Protein 4WUY (pdb70)

Foldseek 3Di:
DFPQKAWDQDVPFGIFIFGQAKAAFQDWRDKAFFLFWAWDQVCAQQAAGQQRDGDHDWDADPQQRRHTHPDVVSVVVCCLLCVQARVLCVVQPVNQDQDLLLSRLLRNLSSCVVPVDDDSLDPHFDLVRADQVLVVDDPVRQVVLVVSLVSNQVRRCVRRNRDDSVVSSSNSSRCLQAKDFAADLLRHTTIITGRGVVSRHAADLPFQWEWHDQRRMIIIFGNHIHHGGDTGHDHPDDSLAFQVVSQVCCCVRHNDRDDHPCNVVSVCHCQQQDWVPPVVSVVLVVVLVVLLVVVCVVLCSLVVNLVVSVVTGDCLHSSNLSSLCVNLVVCVVVVVLVSNLVSLVSNQPSVCVSGDPQDSNNLSSLQSNLVSCVVVVVLVSSLVSLVVSLVNCCRRVNNPRPVSVVSVVVNVVD

Solvent-accessible surface area: 19535 Å² total; per-residue (Å²): 77,21,68,12,5,54,81,31,109,5,119,90,103,53,73,0,0,80,2,96,85,72,11,91,67,26,57,83,12,12,43,2,53,17,16,4,32,0,2,16,70,138,30,40,29,72,5,0,7,77,37,8,60,85,94,120,74,25,53,106,4,57,174,10,124,72,0,42,1,30,70,109,93,18,56,123,85,2,82,54,30,5,70,3,2,4,44,11,5,89,109,56,36,160,100,28,118,11,51,43,40,0,3,3,0,0,6,0,28,10,47,40,170,106,62,109,94,134,9,88,5,12,103,26,5,10,2,160,61,9,86,17,47,80,124,125,16,77,114,126,48,98,96,110,9,76,70,24,4,61,23,2,43,103,14,4,34,152,74,31,31,145,32,91,61,113,70,2,24,54,12,0,2,12,7,83,20,17,26,40,68,1,49,18,15,47,58,52,71,6,0,16,0,0,0,0,2,1,20,5,1,19,9,8,6,56,12,16,1,19,19,3,24,58,30,27,54,0,6,0,12,0,16,73,91,0,113,80,45,71,23,0,42,13,33,72,27,58,18,4,38,8,6,115,21,8,6,54,87,0,99,87,41,52,50,64,67,10,152,21,69,48,11,101,83,112,110,62,32,80,54,6,24,75,72,187,107,61,57,57,55,159,102,40,36,62,85,0,72,66,25,27,68,90,67,113,137,69,52,71,69,9,55,66,3,22,71,43,0,38,81,18,2,17,90,28,0,0,1,6,1,19,4,1,75,68,1,2,36,26,2,52,198,96,120,60,116,86,9,0,4,101,51,0,85,112,0,14,134,25,13,42,136,12,8,49,150,48,5,39,34,9,2,6,2,44,0,29,4,0,57,11,30,21,63,49,132,86,74,74,33,0,62,142,2,0,110,108,0,15,58,19,1,51,25,0,13,7,159,112,3,65,30,2,71,69,0,108,58,53,32,87,94,57

Radius of gyration: 22.16 Å; Cα contacts (8 Å, |Δi|>4): 698; chains: 1; bounding box: 52×58×58 Å

B-factor: mean 24.07, std 16.88, range [4.84, 321.74]

GO terms:
  GO:0016279 protein-lysine N-methyltransferase activity (F, IDA)
  GO:0005737 cytoplasm (C, IDA)
  GO:0018026 peptidyl-lysine monomethylation (P, IDA)
  GO:0043516 regulation of DNA damage response, signal transduction by p53 class mediator (P, IMP)
  GO:0000122 negative regulation of transcription by RNA polymerase II (P, IMP)
  GO:0005515 protein binding (F, IPI)
  GO:0002039 p53 binding (F, IPI)
  GO:0016278 lysine N-methyltransferase activity (F, TAS)
  GO:0005654 nucleoplasm (C, TAS)
  GO:1901796 regulation of signal transduction by p53 class mediator (P, TAS)
  GO:0140938 histone H3 methyltransferase activity (F, TAS)

CATH classification: 2.170.270.10 (+1 more: 1.25.40.10)

Organism: Homo sapiens (NCBI:txid9606)

Sequence (414 aa):
GLGGLERFCSPGKGRGLRALQPFQVGDLLFSSCPPAYAYVLTVNERGNHCEYCFTRKEGLSKCGRCKQAFYCNVECQKEDWPMHKLECSSPMVVFGENWNPSETVRLTARILAKQKIHPERTPSEKLLAVKEFESHLDKLDNEKKDLIQSDIAALHHFYSKHLGFPDNDSSLVVLFAQVNCCNGFTIEDEELSSHLGSAIFPDVALMNHSCCCPNVIVTYKGTLAEVRAVQEIKPGEEVFTSYIDLLYPTEDRNDRLRDSYFFTCECQECTTKDKDKAKVEIRKAEAIRDMVRYARNVIEEFRELLEICELSQEKMSSVFEDSNVYMLHMMYQAMGVCLYMQDWEGALQYGQKIIKPYSKHYPLYSLNVASSMWLKLGRLYMGLEHKAAGEKALKKAIAIMEVAHGKDHPYISEIKQEIESH

Nearest PDB structures (foldseek):
  4wuy-assembly1_A  TM=1.002E+00  e=9.042E-74  Homo sapiens
  6cby-assembly2_B  TM=9.920E-01  e=1.572E-67  Homo sapiens
  4o6f-assembly1_A  TM=9.940E-01  e=4.822E-67  Homo sapiens
  3tg5-assembly1_A  TM=9.934E-01  e=2.113E-66  Homo sapiens
  3qww-assembly1_A  TM=9.883E-01  e=4.059E-65  Mus musculus

Structure (mmCIF, N/CA/C/O backbone):
data_4WUY
#
_entry.id   4WUY
#
_cell.length_a   89.025
_cell.length_b   99.920
_cell.length_c   60.297
_cell.angle_alpha   90.00
_cell.angle_beta   90.00
_cell.angle_gamma   90.00
#
_symmetry.space_group_name_H-M   'P 21 21 2'
#
loop_
_entity.id
_entity.type
_entity.pdbx_description
1 polymer 'N-lysine methyltransferase SMYD2'
2 non-polymer "5-cyano-2'-{4-[2-(3-methyl-1H-indol-1-yl)ethyl]piperazin-1-yl}-N-[3-(pyrrolidin-1-yl)propyl]biphenyl-3-carboxamide"
3 non-polymer S-ADENOSYL-L-HOMOCYSTEINE
4 non-polymer GLYCEROL
5 non-polymer 'ZINC ION'
6 water water
#
loop_
_atom_site.group_PDB
_atom_site.id
_atom_site.type_symbol
_atom_site.label_atom_id
_atom_site.label_alt_id
_atom_site.label_comp_id
_atom_site.label_asym_id
_atom_site.label_entity_id
_atom_site.label_seq_id
_atom_site.pdbx_PDB_ins_code
_atom_site.Cartn_x
_atom_site.Cartn_y
_atom_site.Cartn_z
_atom_site.occupancy
_atom_site.B_iso_or_equiv
_atom_site.auth_seq_id
_atom_site.auth_comp_id
_atom_site.auth_asym_id
_atom_site.auth_atom_id
_atom_site.pdbx_PDB_model_num
ATOM 1 N N . GLY A 1 5 ? -44.380 -19.312 32.459 1.00 64.64 5 GLY A N 1
ATOM 2 C CA . GLY A 1 5 ? -44.041 -20.252 31.351 1.00 41.34 5 GLY A CA 1
ATOM 3 C C . GLY A 1 5 ? -43.673 -19.557 30.052 1.00 56.25 5 GLY A C 1
ATOM 4 O O . GLY A 1 5 ? -43.411 -18.353 30.033 1.00 51.01 5 GLY A O 1
ATOM 5 N N . LEU A 1 6 ? -43.649 -20.324 28.966 1.00 37.71 6 LEU A N 1
ATOM 6 C CA . LEU A 1 6 ? -43.353 -19.792 27.639 1.00 30.30 6 LEU A CA 1
ATOM 7 C C . LEU A 1 6 ? -44.501 -20.111 26.691 1.00 27.17 6 LEU A C 1
ATOM 8 O O . LEU A 1 6 ? -44.956 -21.255 26.623 1.00 32.41 6 LEU A O 1
ATOM 13 N N . GLY A 1 7 ? -44.964 -19.095 25.968 1.00 25.46 7 GLY A N 1
ATOM 14 C CA . GLY A 1 7 ? -46.103 -19.239 25.061 1.00 25.39 7 GLY A CA 1
ATOM 15 C C . GLY A 1 7 ? -45.902 -20.313 24.007 1.00 20.66 7 GLY A C 1
ATOM 16 O O . GLY A 1 7 ? -44.885 -20.337 23.316 1.00 24.70 7 GLY A O 1
ATOM 17 N N . GLY A 1 8 ? -46.872 -21.214 23.899 1.00 18.68 8 GLY A N 1
ATOM 18 C CA . GLY A 1 8 ? -46.851 -22.259 22.879 1.00 16.13 8 GLY A CA 1
ATOM 19 C C . GLY A 1 8 ? -45.926 -23.423 23.173 1.00 11.58 8 GLY A C 1
ATOM 20 O O . GLY A 1 8 ? -45.751 -24.299 22.328 1.00 13.18 8 GLY A O 1
ATOM 21 N N . LEU A 1 9 ? -45.342 -23.432 24.373 1.00 10.25 9 LEU A N 1
ATOM 22 C CA . LEU A 1 9 ? -44.384 -24.463 24.782 1.00 11.96 9 LEU A CA 1
ATOM 23 C C . LEU A 1 9 ? -44.635 -24.927 26.214 1.00 12.79 9 LEU A C 1
ATOM 24 O O . LEU A 1 9 ? -45.207 -24.196 27.022 1.00 16.84 9 LEU A O 1
ATOM 29 N N . GLU A 1 10 ? -44.193 -26.139 26.533 1.00 11.76 10 GLU A N 1
ATOM 30 C CA . GLU A 1 10 ? -44.295 -26.633 27.901 1.00 11.35 10 GLU A CA 1
ATOM 31 C C . GLU A 1 10 ? -43.121 -27.515 28.275 1.00 11.23 10 GLU A C 1
ATOM 32 O O . GLU A 1 10 ? -42.508 -28.165 27.423 1.00 12.67 10 GLU A O 1
ATOM 38 N N . ARG A 1 11 ? -42.819 -27.518 29.565 1.00 12.15 11 ARG A N 1
ATOM 39 C CA . ARG A 1 11 ? -41.889 -28.465 30.142 1.00 10.93 11 ARG A CA 1
ATOM 40 C C . ARG A 1 11 ? -42.620 -29.797 30.323 1.00 12.36 11 ARG A C 1
ATOM 41 O O . ARG A 1 11 ? -43.798 -29.817 30.689 1.00 16.38 11 ARG A O 1
ATOM 49 N N . PHE A 1 12 ? -41.927 -30.898 30.039 1.00 9.88 12 PHE A N 1
ATOM 50 C CA . PHE A 1 12 ? -42.490 -32.241 30.231 1.00 11.28 12 PHE A CA 1
ATOM 51 C C . PHE A 1 12 ? -41.399 -33.246 30.602 1.00 13.90 12 PHE A C 1
ATOM 52 O O . PHE A 1 12 ? -40.209 -32.920 30.576 1.00 14.54 12 PHE A O 1
ATOM 60 N N . CYS A 1 13 ? -41.814 -34.453 30.971 1.00 15.03 13 CYS A N 1
ATOM 61 C CA . CYS A 1 13 ? -40.884 -35.542 31.248 1.00 16.24 13 CYS A CA 1
ATOM 62 C C . CYS A 1 13 ? -40.689 -36.357 29.980 1.00 16.88 13 CYS A C 1
ATOM 63 O O . CYS A 1 13 ? -41.609 -37.043 29.521 1.00 20.64 13 CYS A O 1
ATOM 66 N N . SER A 1 14 ? -39.491 -36.261 29.410 1.00 17.17 14 SER A N 1
ATOM 67 C CA . SER A 1 14 ? -39.144 -36.968 28.182 1.00 14.58 14 SER A CA 1
ATOM 68 C C . SER A 1 14 ? -38.486 -38.292 28.553 1.00 17.38 14 SER A C 1
ATOM 69 O O . SER A 1 14 ? -37.393 -38.292 29.117 1.00 17.62 14 SER A O 1
ATOM 72 N N . PRO A 1 15 ? -39.150 -39.425 28.244 1.00 21.80 15 PRO A N 1
ATOM 73 C CA . PRO A 1 15 ? -38.657 -40.740 28.663 1.00 27.63 15 PRO A CA 1
ATOM 74 C C . PRO A 1 15 ? -37.193 -40.980 28.296 1.00 19.75 15 PRO A C 1
ATOM 75 O O . PRO A 1 15 ? -36.822 -40.924 27.119 1.00 23.23 15 PRO A O 1
ATOM 79 N N . GLY A 1 16 ? -36.374 -41.227 29.315 1.00 20.54 16 GLY A N 1
ATOM 80 C CA . GLY A 1 16 ? -34.959 -41.538 29.126 1.00 25.92 16 GLY A CA 1
ATOM 81 C C . GLY A 1 16 ? -34.088 -40.325 28.864 1.00 23.93 16 GLY A C 1
ATOM 82 O O . GLY A 1 16 ? -32.900 -40.463 28.570 1.00 23.54 16 GLY A O 1
ATOM 83 N N . LYS A 1 17 ? -34.677 -39.134 28.971 1.00 17.62 17 LYS A N 1
ATOM 84 C CA . LYS A 1 17 ? -33.963 -37.880 28.704 1.00 13.57 17 LYS A CA 1
ATOM 85 C C . LYS A 1 17 ? -34.122 -36.858 29.830 1.00 16.57 17 LYS A C 1
ATOM 86 O O . LYS A 1 17 ? -33.625 -3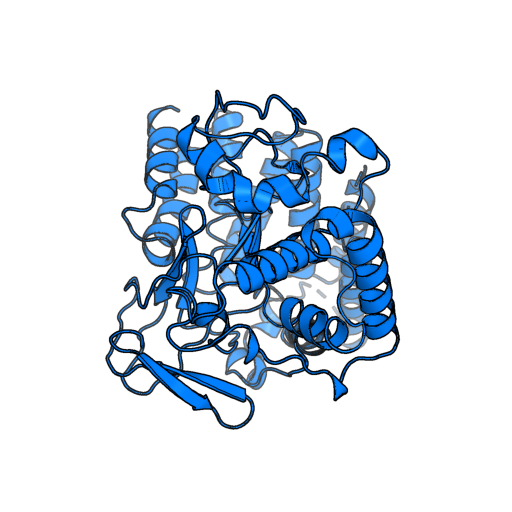5.734 29.729 1.00 23.72 17 LYS A O 1
ATOM 92 N N . GLY A 1 18 ? -34.801 -37.251 30.903 1.00 16.74 18 GLY A N 1
ATOM 93 C CA . GLY A 1 18 ? -35.100 -36.338 31.998 1.00 15.46 18 GLY A CA 1
ATOM 94 C C . GLY A 1 18 ? -36.208 -35.381 31.598 1.00 17.57 18 GLY A C 1
ATOM 95 O O . GLY A 1 18 ? -37.225 -35.796 31.042 1.00 20.88 18 GLY A O 1
ATOM 96 N N . ARG A 1 19 ? -36.009 -34.096 31.877 1.00 11.21 19 ARG A N 1
ATOM 97 C CA . ARG A 1 19 ? -36.975 -33.071 31.498 1.00 11.34 19 ARG A CA 1
ATOM 98 C C . ARG A 1 19 ? -36.687 -32.584 30.085 1.00 14.07 19 ARG A C 1
ATOM 99 O O . ARG A 1 19 ? -35.544 -32.622 29.627 1.00 13.05 19 ARG A O 1
ATOM 107 N N . GLY A 1 20 ? -37.726 -32.131 29.394 1.00 11.71 20 GLY A N 1
ATOM 108 C CA . GLY A 1 20 ? -37.565 -31.626 28.037 1.00 11.52 20 GLY A CA 1
ATOM 109 C C . GLY A 1 20 ? -38.565 -30.536 27.738 1.00 10.36 20 GLY A C 1
ATOM 110 O O . GLY A 1 20 ? -39.376 -30.170 28.598 1.00 8.71 20 GLY A O 1
ATOM 111 N N . LEU A 1 21 ? -38.494 -30.024 26.513 1.00 9.08 21 LEU A N 1
ATOM 112 C CA . LEU A 1 21 ? -39.391 -28.984 26.039 1.00 7.32 21 LEU A CA 1
ATOM 113 C C . LEU A 1 21 ? -40.257 -29.556 24.926 1.00 8.77 21 LEU A C 1
ATOM 114 O O . LEU A 1 21 ? -39.737 -30.159 23.980 1.00 9.32 21 LEU A O 1
ATOM 119 N N . ARG A 1 22 ? -41.568 -29.354 25.050 1.00 10.51 22 ARG A N 1
ATOM 120 C CA . ARG A 1 22 ? -42.568 -29.897 24.126 1.00 9.65 22 ARG A CA 1
ATOM 121 C C . ARG A 1 22 ? -43.423 -28.774 23.535 1.00 9.77 22 ARG A C 1
ATOM 122 O O . ARG A 1 22 ? -43.793 -27.841 24.244 1.00 11.23 22 ARG A O 1
ATOM 130 N N . ALA A 1 23 ? -43.734 -28.865 22.241 1.00 9.34 23 ALA A N 1
ATOM 131 C CA . ALA A 1 23 ? -44.583 -27.865 21.583 1.00 8.86 23 ALA A CA 1
ATOM 132 C C . ALA A 1 23 ? -46.054 -28.045 21.966 1.00 9.44 23 ALA A C 1
ATOM 133 O O . ALA A 1 23 ? -46.562 -29.171 22.008 1.00 11.54 23 ALA A O 1
ATOM 135 N N . LEU A 1 24 ? -46.725 -26.932 22.254 1.00 12.17 24 LEU A N 1
ATOM 136 C CA . LEU A 1 24 ? -48.177 -26.927 22.443 1.00 12.40 24 LEU A CA 1
ATOM 137 C C . LEU A 1 24 ? -48.855 -26.643 21.110 1.00 15.12 24 LEU A C 1
ATOM 138 O O . LEU A 1 24 ? -49.958 -27.123 20.842 1.00 17.70 24 LEU A O 1
ATOM 143 N N . GLN A 1 25 ? -48.167 -25.867 20.280 1.00 14.00 25 GLN A N 1
ATOM 144 C CA . GLN A 1 25 ? -48.688 -25.407 19.003 1.00 12.91 25 GLN A CA 1
ATOM 145 C C . GLN A 1 25 ? -47.677 -25.671 17.886 1.00 12.12 25 GLN A C 1
ATOM 146 O O . GLN A 1 25 ? -46.498 -25.944 18.168 1.00 15.09 25 GLN A O 1
ATOM 152 N N . PRO A 1 26 ? -48.122 -25.592 16.615 1.00 11.98 26 PRO A N 1
ATOM 153 C CA . PRO A 1 26 ? -47.163 -25.789 15.527 1.00 12.34 26 PRO A CA 1
ATOM 154 C C . PRO A 1 26 ? -46.203 -24.615 15.394 1.00 12.49 26 PRO A C 1
ATOM 155 O O . PRO A 1 26 ? -46.540 -23.491 15.763 1.00 14.52 26 PRO A O 1
ATOM 159 N N . PHE A 1 27 ? -45.011 -24.899 14.880 1.00 11.78 27 PHE A N 1
ATOM 160 C CA . PHE A 1 27 ? -44.065 -23.871 14.476 1.00 12.19 27 PHE A CA 1
ATOM 161 C C . PHE A 1 27 ? -43.559 -24.200 13.077 1.00 11.91 27 PHE A C 1
ATOM 162 O O . PHE A 1 27 ? -43.289 -25.361 12.761 1.00 14.55 27 PHE A O 1
ATOM 170 N N . GLN A 1 28 ? -43.443 -23.179 12.237 1.00 12.89 28 GLN A N 1
ATOM 171 C CA . GLN A 1 28 ? -42.915 -23.374 10.893 1.00 15.73 28 GLN A CA 1
ATOM 172 C C . GLN A 1 28 ? -41.457 -22.935 10.838 1.00 11.47 28 GLN A C 1
ATOM 173 O O . GLN A 1 28 ? -40.990 -22.206 11.717 1.00 12.32 28 GLN A O 1
ATOM 179 N N . VAL A 1 29 ? -40.742 -23.399 9.817 1.00 12.32 29 VAL A N 1
ATOM 180 C CA . VAL A 1 29 ? -39.348 -23.015 9.592 1.00 13.44 29 VAL A CA 1
ATOM 181 C C . VAL A 1 29 ? -39.183 -21.494 9.697 1.00 11.08 29 VAL A C 1
ATOM 182 O O . VAL A 1 29 ? -39.922 -20.734 9.070 1.00 14.91 29 VAL A O 1
ATOM 186 N N . GLY A 1 30 ? -38.224 -21.064 10.517 1.00 11.11 30 GLY A N 1
ATOM 187 C CA . GLY A 1 30 ? -37.940 -19.644 10.689 1.00 13.75 30 GLY A CA 1
ATOM 188 C C . GLY A 1 30 ? -38.644 -18.976 11.857 1.00 11.92 30 GLY A C 1
ATOM 189 O O . GLY A 1 30 ? -38.253 -17.882 12.261 1.00 12.74 30 GLY A O 1
ATOM 190 N N . ASP A 1 31 ? -39.681 -19.624 12.393 1.00 10.43 31 ASP A N 1
ATOM 191 C CA . ASP A 1 31 ? -40.452 -19.083 13.514 1.00 9.61 31 ASP A CA 1
ATOM 192 C C . ASP A 1 31 ? -39.596 -18.989 14.763 1.00 8.84 31 ASP A C 1
ATOM 193 O O . ASP A 1 31 ? -38.856 -19.920 15.082 1.00 9.90 31 ASP A O 1
ATOM 198 N N . LEU A 1 32 ? -39.714 -17.870 15.469 1.00 11.46 32 LEU A N 1
ATOM 199 C CA . LEU A 1 32 ? -39.099 -17.716 16.781 1.00 10.44 32 LEU A CA 1
ATOM 200 C C . LEU A 1 32 ? -39.957 -18.406 17.850 1.00 12.14 32 LEU A C 1
ATOM 201 O O . LEU A 1 32 ? -41.072 -17.963 18.142 1.00 16.93 32 LEU A O 1
ATOM 206 N N . LEU A 1 33 ? -39.436 -19.492 18.422 1.00 8.77 33 LEU A N 1
ATOM 207 C CA . LEU A 1 33 ? -40.135 -20.207 19.502 1.00 8.12 33 LEU A CA 1
ATOM 208 C C . LEU A 1 33 ? -40.128 -19.375 20.776 1.00 10.94 33 LEU A C 1
ATOM 209 O O . LEU A 1 33 ? -41.176 -19.127 21.376 1.00 13.11 33 LEU A O 1
ATOM 214 N N . PHE A 1 34 ? -38.935 -18.944 21.179 1.00 10.41 34 PHE A N 1
ATOM 215 C CA . PHE A 1 34 ? -38.768 -18.092 22.348 1.00 11.50 34 PHE A CA 1
ATOM 216 C C . PHE A 1 34 ? -37.396 -17.441 22.365 1.00 11.29 34 PHE A C 1
ATOM 217 O O . PHE A 1 34 ? -36.495 -17.839 21.615 1.00 10.05 34 PHE A O 1
ATOM 225 N N A SER A 1 35 ? -37.243 -16.429 23.214 0.50 11.78 35 SER A N 1
ATOM 226 N N B SER A 1 35 ? -37.266 -16.416 23.201 0.50 12.03 35 SER A N 1
ATOM 227 C CA A SER A 1 35 ? -35.945 -15.823 23.477 0.50 11.14 35 SER A CA 1
ATOM 228 C CA B SER A 1 35 ? -35.990 -15.792 23.496 0.50 12.66 35 SER A CA 1
ATOM 229 C C A SER A 1 35 ? -35.720 -15.790 24.977 0.50 18.20 35 SER A C 1
ATOM 230 C C B SER A 1 35 ? -35.718 -16.041 24.970 0.50 14.07 35 SER A C 1
ATOM 231 O O A SER A 1 35 ? -36.669 -15.647 25.751 0.50 16.73 35 SER A O 1
ATOM 232 O O B SER A 1 35 ? -36.639 -16.362 25.725 0.50 13.51 35 SER A O 1
ATOM 237 N N . CYS A 1 36 ? -34.459 -15.904 25.377 1.00 11.52 36 CYS A N 1
ATOM 238 C CA . CYS A 1 36 ? -34.090 -16.064 26.773 1.00 10.66 36 CYS A CA 1
ATOM 239 C C . CYS A 1 36 ? -32.941 -15.111 27.101 1.00 9.48 36 CYS A C 1
ATOM 240 O O . CYS A 1 36 ? -31.843 -15.275 26.565 1.00 9.54 36 CYS A O 1
ATOM 243 N N A PRO A 1 37 ? -33.181 -14.131 27.992 0.50 8.55 37 PRO A N 1
ATOM 244 N N B PRO A 1 37 ? -33.198 -14.090 27.943 0.50 9.44 37 PRO A N 1
ATOM 245 C CA A PRO A 1 37 ? -32.106 -13.221 28.383 0.50 8.28 37 PRO A CA 1
ATOM 246 C CA B PRO A 1 37 ? -32.099 -13.230 28.382 0.50 11.41 37 PRO A CA 1
ATOM 247 C C A PRO A 1 37 ? -31.116 -13.963 29.269 0.50 8.56 37 PRO A C 1
ATOM 248 C C B PRO A 1 37 ? -31.107 -14.033 29.207 0.50 9.46 37 PRO A C 1
ATOM 249 O O A PRO A 1 37 ? -31.532 -14.764 30.100 0.50 8.87 37 PRO A O 1
ATOM 250 O O B PRO A 1 37 ? -31.509 -14.942 29.930 0.50 10.77 37 PRO A O 1
ATOM 257 N N . ALA A 1 38 ? -29.822 -13.714 29.079 1.00 7.85 38 ALA A N 1
ATOM 258 C CA . ALA A 1 38 ? -28.777 -14.400 29.858 1.00 7.20 38 ALA A CA 1
ATOM 259 C C . ALA A 1 38 ? -28.983 -14.190 31.358 1.00 10.89 38 ALA A C 1
ATOM 260 O O . ALA A 1 38 ? -29.182 -13.062 31.811 1.00 12.20 38 ALA A O 1
ATOM 262 N N . TYR A 1 39 ? -28.975 -15.287 32.112 1.00 9.29 39 TYR A N 1
ATOM 263 C CA . TYR A 1 39 ? -29.055 -15.234 33.573 1.00 8.14 39 TYR A CA 1
ATOM 264 C C . TYR A 1 39 ? -27.741 -14.684 34.134 1.00 10.82 39 TYR A C 1
ATOM 265 O O . TYR A 1 39 ? -27.729 -13.831 35.031 1.00 12.87 39 TYR A O 1
ATOM 274 N N . ALA A 1 40 ? -26.636 -15.197 33.597 1.00 10.10 40 ALA A N 1
ATOM 275 C CA . ALA A 1 40 ? -25.296 -14.704 33.901 1.00 10.74 40 ALA A CA 1
ATOM 276 C C . ALA A 1 40 ? -24.471 -14.899 32.637 1.00 8.43 40 ALA A C 1
ATOM 277 O O . ALA A 1 40 ? -24.761 -15.794 31.846 1.00 8.38 40 ALA A O 1
ATOM 279 N N . TYR A 1 41 ? -23.466 -14.057 32.431 1.00 8.47 41 TYR A N 1
ATOM 280 C CA . TYR A 1 41 ? -22.632 -14.140 31.228 1.00 9.08 41 TYR A CA 1
ATOM 281 C C . TYR A 1 41 ? -21.316 -13.412 31.452 1.00 8.59 41 TYR A C 1
ATOM 282 O O . TYR A 1 41 ? -21.216 -12.551 32.325 1.00 9.27 41 TYR A O 1
ATOM 291 N N . VAL A 1 42 ? -20.313 -13.756 30.651 1.00 7.69 42 VAL A N 1
ATOM 292 C CA . VAL A 1 42 ? -19.002 -13.123 30.751 1.00 7.00 42 VAL A CA 1
ATOM 293 C C . VAL A 1 42 ? -18.367 -13.068 29.361 1.00 7.40 42 VAL A C 1
ATOM 294 O O . VAL A 1 42 ? -18.409 -14.048 28.613 1.00 9.94 42 VAL A O 1
ATOM 298 N N . LEU A 1 43 ? -17.822 -11.905 29.008 1.00 7.14 43 LEU A N 1
ATOM 299 C CA . LEU A 1 43 ? -17.095 -11.742 27.754 1.00 6.09 43 LEU A CA 1
ATOM 300 C C . LEU A 1 43 ? -15.710 -12.343 27.919 1.00 6.26 43 LEU A C 1
ATOM 301 O O . LEU A 1 43 ? -15.020 -12.071 28.917 1.00 9.10 43 LEU A O 1
ATOM 306 N N . THR A 1 44 ? -15.305 -13.156 26.947 1.00 6.65 44 THR A N 1
ATOM 307 C CA . THR A 1 44 ? -14.018 -13.838 26.997 1.00 7.43 44 THR A CA 1
ATOM 308 C C . THR A 1 44 ? -12.885 -12.807 26.981 1.00 8.70 44 THR A C 1
ATOM 309 O O . THR A 1 44 ? -12.999 -11.756 26.340 1.00 10.19 44 THR A O 1
ATOM 313 N N . VAL A 1 45 ? -11.809 -13.104 27.705 1.00 8.57 45 VAL A N 1
ATOM 314 C CA . VAL A 1 45 ? -10.698 -12.155 27.862 1.00 9.46 45 VAL A CA 1
ATOM 315 C C . VAL A 1 45 ? -10.182 -11.625 26.518 1.00 10.86 45 VAL A C 1
ATOM 316 O O . VAL A 1 45 ? -9.954 -10.421 26.368 1.00 11.82 45 VAL A O 1
ATOM 320 N N . ASN A 1 46 ? -10.028 -12.513 25.539 1.00 11.50 46 ASN A N 1
ATOM 321 C CA . ASN A 1 46 ? -9.438 -12.131 24.250 1.00 12.21 46 ASN A CA 1
ATOM 322 C C . ASN A 1 46 ? -10.298 -11.194 23.398 1.00 13.31 46 ASN A C 1
ATOM 323 O O . ASN A 1 46 ? -9.819 -10.638 22.405 1.00 17.91 46 ASN A O 1
ATOM 328 N N . GLU A 1 47 ? -11.559 -11.014 23.790 1.00 10.14 47 GLU A N 1
ATOM 329 C CA . GLU A 1 47 ? -12.456 -10.105 23.075 1.00 11.22 47 GLU A CA 1
ATOM 330 C C . GLU A 1 47 ? -12.643 -8.764 23.788 1.00 10.35 47 GLU A C 1
ATOM 331 O O . GLU A 1 47 ? -13.387 -7.899 23.317 1.00 11.22 47 GLU A O 1
ATOM 337 N N . ARG A 1 48 ? -11.956 -8.586 24.912 1.00 11.07 48 ARG A N 1
ATOM 338 C CA . ARG A 1 48 ? -11.987 -7.307 25.620 1.00 11.58 48 ARG A CA 1
ATOM 339 C C . ARG A 1 48 ? -11.523 -6.192 24.697 1.00 11.84 48 ARG A C 1
ATOM 340 O O . ARG A 1 48 ? -10.508 -6.328 24.009 1.00 13.77 48 ARG A O 1
ATOM 348 N N . GLY A 1 49 ? -12.286 -5.103 24.672 1.00 13.50 49 GLY A N 1
ATOM 349 C CA . GLY A 1 49 ? -11.987 -3.968 23.798 1.00 14.56 49 GLY A CA 1
ATOM 350 C C . GLY A 1 49 ? -12.672 -4.014 22.441 1.00 13.66 49 GLY A C 1
ATOM 351 O O . GLY A 1 49 ? -12.677 -3.019 21.722 1.00 15.73 49 GLY A O 1
ATOM 352 N N . ASN A 1 50 ? -13.245 -5.167 22.091 1.00 11.19 50 ASN A N 1
ATOM 353 C CA . ASN A 1 50 ? -13.954 -5.342 20.817 1.00 11.74 50 ASN A CA 1
ATOM 354 C C . ASN A 1 50 ? -15.466 -5.341 20.978 1.00 12.29 50 ASN A C 1
ATOM 355 O O . ASN A 1 50 ? -16.195 -4.950 20.065 1.00 13.40 50 ASN A O 1
ATOM 360 N N . HIS A 1 51 ? -15.926 -5.812 22.137 1.00 10.56 51 HIS A N 1
ATOM 361 C CA . HIS A 1 51 ? -17.342 -5.889 22.460 1.00 11.42 51 HIS A CA 1
ATOM 362 C C . HIS A 1 51 ? -17.592 -5.190 23.784 1.00 9.79 51 HIS A C 1
ATOM 363 O O . HIS A 1 51 ? -16.749 -5.228 24.677 1.00 13.50 51 HIS A O 1
ATOM 370 N N . CYS A 1 52 ? -18.758 -4.569 23.914 1.00 9.44 52 CYS A N 1
ATOM 371 C CA . CYS A 1 52 ? -19.207 -4.059 25.205 1.00 10.21 52 CYS A CA 1
ATOM 372 C C . CYS A 1 52 ? -19.437 -5.213 26.185 1.00 11.28 52 CYS A C 1
ATOM 373 O O . CYS A 1 52 ? -20.113 -6.186 25.848 1.00 12.17 52 CYS A O 1
ATOM 376 N N . GLU A 1 53 ? -18.884 -5.096 27.392 1.00 10.35 53 GLU A N 1
ATOM 377 C CA . GLU A 1 53 ? -19.013 -6.158 28.410 1.00 11.77 53 GLU A CA 1
ATOM 378 C C . GLU A 1 53 ? -20.461 -6.355 28.829 1.00 14.93 53 GLU A C 1
ATOM 379 O O . GLU A 1 53 ? -20.858 -7.467 29.174 1.00 15.77 53 GLU A O 1
ATOM 385 N N . TYR A 1 54 ? -21.246 -5.280 28.807 1.00 10.25 54 TYR A N 1
ATOM 386 C CA . TYR A 1 54 ? -22.628 -5.363 29.261 1.00 9.75 54 TYR A CA 1
ATOM 387 C C . TYR A 1 54 ? -23.576 -5.992 28.247 1.00 11.09 54 TYR A C 1
ATOM 388 O O . TYR A 1 54 ? -24.294 -6.942 28.575 1.00 14.34 54 TYR A O 1
ATOM 397 N N . CYS A 1 55 ? -23.585 -5.455 27.028 1.00 8.82 55 CYS A N 1
ATOM 398 C CA . CYS A 1 55 ? -24.582 -5.844 26.030 1.00 10.45 55 CYS A CA 1
ATOM 399 C C . CYS A 1 55 ? -24.014 -6.638 24.856 1.00 11.66 55 CYS A C 1
ATOM 400 O O . CYS A 1 55 ? -24.774 -7.070 23.986 1.00 12.25 55 CYS A O 1
ATOM 403 N N . PHE A 1 56 ? -22.689 -6.800 24.833 1.00 10.67 56 PHE A N 1
ATOM 404 C CA . PHE A 1 56 ? -21.959 -7.554 23.793 1.00 11.26 56 PHE A CA 1
ATOM 405 C C . PHE A 1 56 ? -21.983 -6.900 22.401 1.00 13.13 56 PHE A C 1
ATOM 406 O O . PHE A 1 56 ? -21.610 -7.535 21.417 1.00 16.85 56 PHE A O 1
ATOM 414 N N . THR A 1 57 ? -22.411 -5.639 22.319 1.00 13.81 57 THR A N 1
ATOM 415 C CA . THR A 1 57 ? -22.362 -4.895 21.055 1.00 13.00 57 THR A CA 1
ATOM 416 C C . THR A 1 57 ? -20.916 -4.799 20.569 1.00 12.49 57 THR A C 1
ATOM 417 O O . THR A 1 57 ? -20.015 -4.460 21.339 1.00 13.56 57 THR A O 1
ATOM 421 N N . ARG A 1 58 ? -20.705 -5.142 19.301 1.00 13.70 58 ARG A N 1
ATOM 422 C CA . ARG A 1 58 ? -19.397 -5.050 18.672 1.00 14.27 58 ARG A CA 1
ATOM 423 C C . ARG A 1 58 ? -19.305 -3.718 17.945 1.00 14.89 58 ARG A C 1
ATOM 424 O O . ARG A 1 58 ? -20.024 -3.486 16.972 1.00 15.91 58 ARG A O 1
ATOM 432 N N . LYS A 1 59 ? -18.432 -2.840 18.426 1.00 14.30 59 LYS A N 1
ATOM 433 C CA . LYS A 1 59 ? -18.263 -1.522 17.817 1.00 18.04 59 LYS A CA 1
ATOM 434 C C . LYS A 1 59 ? -16.915 -0.928 18.192 1.00 19.06 59 LYS A C 1
ATOM 435 O O . LYS A 1 59 ? -16.303 -1.338 19.178 1.00 16.88 59 LYS A O 1
ATOM 441 N N . GLU A 1 60 ? -16.460 0.036 17.398 1.00 24.34 60 GLU A N 1
ATOM 442 C CA . GLU A 1 60 ? -15.248 0.783 17.712 1.00 22.30 60 GLU A CA 1
ATOM 443 C C . GLU A 1 60 ? -15.581 1.901 18.695 1.00 18.61 60 GLU A C 1
ATOM 444 O O . GLU A 1 60 ? -16.750 2.255 18.869 1.00 21.41 60 GLU A O 1
ATOM 447 N N . GLY A 1 61 ? -14.552 2.439 19.346 1.00 19.94 61 GLY A N 1
ATOM 448 C CA . GLY A 1 61 ? -14.704 3.589 20.237 1.00 29.43 61 GLY A CA 1
ATOM 449 C C . GLY A 1 61 ? -15.428 3.295 21.538 1.00 21.78 61 GLY A C 1
ATOM 450 O O . GLY A 1 61 ? -16.184 4.129 22.041 1.00 22.48 61 GLY A O 1
ATOM 451 N N . LEU A 1 62 ? -15.205 2.101 22.078 1.00 20.13 62 LEU A N 1
ATOM 452 C CA . LEU A 1 62 ? -15.752 1.736 23.377 1.00 15.15 62 LEU A CA 1
ATOM 453 C C . LEU A 1 62 ? -15.035 2.494 24.490 1.00 16.74 62 LEU A C 1
ATOM 454 O O . LEU A 1 62 ? -13.847 2.796 24.379 1.00 23.66 62 LEU A O 1
ATOM 459 N N . SER A 1 63 ? -15.776 2.806 25.549 1.00 18.54 63 SER A N 1
ATOM 460 C CA . SER A 1 63 ? -15.225 3.446 26.737 1.00 14.79 63 SER A CA 1
ATOM 461 C C . SER A 1 63 ? -14.592 2.397 27.648 1.00 15.64 63 SER A C 1
ATOM 462 O O . SER A 1 63 ? -15.107 1.295 27.786 1.00 22.60 63 SER A O 1
ATOM 465 N N . LYS A 1 64 ? -13.484 2.767 28.279 1.00 18.23 64 LYS A N 1
ATOM 466 C CA . LYS A 1 64 ? -12.699 1.863 29.113 1.00 16.19 64 LYS A CA 1
ATOM 467 C C . LYS A 1 64 ? -12.936 2.149 30.603 1.00 16.24 64 LYS A C 1
ATOM 468 O O . LYS A 1 64 ? -12.969 3.311 31.008 1.00 18.23 64 LYS A O 1
ATOM 474 N N . CYS A 1 65 ? -13.107 1.101 31.416 1.00 13.28 65 CYS A N 1
ATOM 475 C CA . CYS A 1 65 ? -13.166 1.267 32.880 1.00 11.40 65 CYS A CA 1
ATOM 476 C C . CYS A 1 65 ? -11.898 1.959 33.373 1.00 13.97 65 CYS A C 1
ATOM 477 O O . CYS A 1 65 ? -10.790 1.465 33.160 1.00 13.80 65 CYS A O 1
ATOM 480 N N . GLY A 1 66 ? -12.070 3.102 34.030 1.00 14.27 66 GLY A N 1
ATOM 481 C CA . GLY A 1 66 ? -10.937 3.889 34.515 1.00 15.11 66 GLY A CA 1
ATOM 482 C C . GLY A 1 66 ? -10.179 3.269 35.677 1.00 17.88 66 GLY A C 1
ATOM 483 O O . GLY A 1 66 ? -9.026 3.627 35.932 1.00 20.74 66 GLY A O 1
ATOM 484 N N . ARG A 1 67 ? -10.822 2.342 36.386 1.00 14.13 67 ARG A N 1
ATOM 485 C CA . ARG A 1 67 ? -10.209 1.717 37.557 1.00 14.58 67 ARG A CA 1
ATOM 486 C C . ARG A 1 67 ? -9.228 0.620 37.162 1.00 17.62 67 ARG A C 1
ATOM 487 O O . ARG A 1 67 ? -8.094 0.608 37.629 1.00 19.61 67 ARG A O 1
ATOM 495 N N . CYS A 1 68 ? -9.669 -0.290 36.293 1.00 15.99 68 CYS A N 1
ATOM 496 C CA . CYS A 1 68 ? -8.873 -1.467 35.929 1.00 13.60 68 CYS A CA 1
ATOM 497 C C . CYS A 1 68 ? -8.311 -1.424 34.509 1.00 12.42 68 CYS A C 1
ATOM 498 O O . CYS A 1 68 ? -7.377 -2.158 34.192 1.00 16.31 68 CYS A O 1
ATOM 501 N N . LYS A 1 69 ? -8.899 -0.581 33.660 1.00 14.31 69 LYS A N 1
ATOM 502 C CA . LYS A 1 69 ? -8.510 -0.447 32.246 1.00 15.20 69 LYS A CA 1
ATOM 503 C C . LYS A 1 69 ? -8.630 -1.760 31.455 1.00 13.61 69 LYS A C 1
ATOM 504 O O . LYS A 1 69 ? -8.002 -1.927 30.405 1.00 18.05 69 LYS A O 1
ATOM 510 N N . GLN A 1 70 ? -9.453 -2.679 31.959 1.00 14.30 70 GLN A N 1
ATOM 511 C CA . GLN A 1 70 ? -9.596 -4.009 31.359 1.00 14.12 70 GLN A CA 1
ATOM 512 C C . GLN A 1 70 ? -11.060 -4.436 31.182 1.00 16.72 70 GLN A C 1
ATOM 513 O O . GLN A 1 70 ? -11.370 -5.626 31.099 1.00 16.23 70 GLN A O 1
ATOM 519 N N . ALA A 1 71 ? -11.952 -3.452 31.134 1.00 12.14 71 ALA A N 1
ATOM 520 C CA . ALA A 1 71 ? -13.341 -3.665 30.731 1.00 10.37 71 ALA A CA 1
ATOM 521 C C . ALA A 1 71 ? -13.773 -2.495 29.855 1.00 9.74 71 ALA A C 1
ATOM 522 O O . ALA A 1 71 ? -13.401 -1.345 30.119 1.00 14.19 71 ALA A O 1
ATOM 524 N N . PHE A 1 72 ? -14.544 -2.797 28.811 1.00 10.34 72 PHE A N 1
ATOM 525 C CA . PHE A 1 72 ? -14.957 -1.793 27.831 1.00 10.74 72 PHE A CA 1
ATOM 526 C C . PHE A 1 72 ? -16.466 -1.793 27.626 1.00 12.93 72 PHE A C 1
ATOM 527 O O . PHE A 1 72 ? -17.114 -2.841 27.735 1.00 12.16 72 PHE A O 1
ATOM 535 N N . TYR A 1 73 ? -17.015 -0.610 27.337 1.00 12.63 73 TYR A N 1
ATOM 536 C CA . TYR A 1 73 ? -18.462 -0.381 27.313 1.00 12.54 73 TYR A CA 1
ATOM 537 C C . TYR A 1 73 ? -18.891 0.596 26.223 1.00 10.50 73 TYR A C 1
ATOM 538 O O . TYR A 1 73 ? -18.113 1.470 25.826 1.00 12.78 73 TYR A O 1
ATOM 547 N N . CYS A 1 74 ? -20.133 0.454 25.757 1.00 10.92 74 CYS A N 1
ATOM 548 C CA . CYS A 1 74 ? -20.715 1.383 24.781 1.00 13.58 74 CYS A CA 1
ATOM 549 C C . CYS A 1 74 ? -20.703 2.810 25.301 1.00 15.06 74 CYS A C 1
ATOM 550 O O . CYS A 1 74 ? -20.448 3.755 24.556 1.00 13.28 74 CYS A O 1
ATOM 553 N N . ASN A 1 75 ? -21.005 2.948 26.587 1.00 11.44 75 ASN A N 1
ATOM 554 C CA . ASN A 1 75 ? -21.257 4.247 27.200 1.00 12.05 75 ASN A CA 1
ATOM 555 C C . ASN A 1 75 ? -21.340 4.090 28.713 1.00 14.19 75 ASN A C 1
ATOM 556 O O . ASN A 1 75 ? -21.243 2.972 29.232 1.00 11.08 75 ASN A O 1
ATOM 561 N N . VAL A 1 76 ? -21.528 5.203 29.417 1.00 13.21 76 VAL A N 1
ATOM 562 C CA . VAL A 1 76 ? -21.614 5.190 30.883 1.00 15.25 76 VAL A CA 1
ATOM 563 C C . VAL A 1 76 ? -22.775 4.359 31.441 1.00 11.86 76 VAL 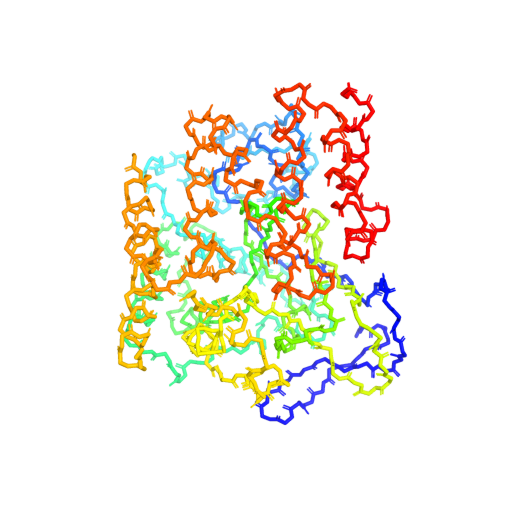A C 1
ATOM 564 O O . VAL A 1 76 ? -22.701 3.888 32.580 1.00 12.56 76 VAL A O 1
ATOM 568 N N . GLU A 1 77 ? -23.831 4.172 30.644 1.00 11.50 77 GLU A N 1
ATOM 569 C CA . GLU A 1 77 ? -25.000 3.416 31.095 1.00 13.76 77 GLU A CA 1
ATOM 570 C C . GLU A 1 77 ? -24.731 1.915 31.068 1.00 11.42 77 GLU A C 1
ATOM 571 O O . GLU A 1 77 ? -25.009 1.222 32.047 1.00 12.82 77 GLU A O 1
ATOM 577 N N . CYS A 1 78 ? -24.178 1.418 29.962 1.00 11.23 78 CYS A N 1
ATOM 578 C CA . CYS A 1 78 ? -23.714 0.025 29.903 1.00 10.21 78 CYS A CA 1
ATOM 579 C C . CYS A 1 78 ? -22.713 -0.254 31.026 1.00 9.23 78 CYS A C 1
ATOM 580 O O . CYS A 1 78 ? -22.799 -1.287 31.695 1.00 10.55 78 CYS A O 1
ATOM 583 N N . GLN A 1 79 ? -21.778 0.675 31.239 1.00 10.12 79 GLN A N 1
ATOM 584 C CA . GLN A 1 79 ? -20.796 0.557 32.328 1.00 9.06 79 GLN A CA 1
ATOM 585 C C . GLN A 1 79 ? -21.468 0.435 33.699 1.00 9.61 79 GLN A C 1
ATOM 586 O O . GLN A 1 79 ? -21.127 -0.450 34.493 1.00 10.48 79 GLN A O 1
ATOM 592 N N . LYS A 1 80 ? -22.416 1.329 33.971 1.00 9.61 80 LYS A N 1
ATOM 593 C CA . LYS A 1 80 ? -23.162 1.318 35.227 1.00 10.14 80 LYS A CA 1
ATOM 594 C C . LYS A 1 80 ? -23.915 0.001 35.405 1.00 10.07 80 LYS A C 1
ATOM 595 O O . LYS A 1 80 ? -23.883 -0.607 36.481 1.00 11.03 80 LYS A O 1
ATOM 601 N N . GLU A 1 81 ? -24.588 -0.440 34.348 1.00 9.99 81 GLU A N 1
ATOM 602 C CA . GLU A 1 81 ? -25.430 -1.632 34.446 1.00 10.21 81 GLU A CA 1
ATOM 603 C C . GLU A 1 81 ? -24.605 -2.898 34.663 1.00 9.67 81 GLU A C 1
ATOM 604 O O . GLU A 1 81 ? -25.083 -3.841 35.288 1.00 11.64 81 GLU A O 1
ATOM 610 N N . ASP A 1 82 ? -23.368 -2.901 34.162 1.00 9.67 82 ASP A N 1
ATOM 611 C CA . ASP A 1 82 ? -22.455 -4.045 34.310 1.00 9.02 82 ASP A CA 1
ATOM 612 C C . ASP A 1 82 ? -21.727 -4.078 35.655 1.00 11.08 82 ASP A C 1
ATOM 613 O O . ASP A 1 82 ? -21.178 -5.111 36.041 1.00 10.02 82 ASP A O 1
ATOM 618 N N . TRP A 1 83 ? -21.703 -2.950 36.358 1.00 8.68 83 TRP A N 1
ATOM 619 C CA . TRP A 1 83 ? -20.929 -2.850 37.609 1.00 8.67 83 TRP A CA 1
ATOM 620 C C . TRP A 1 83 ? -21.201 -3.938 38.671 1.00 10.07 83 TRP A C 1
ATOM 621 O O . TRP A 1 83 ? -20.241 -4.454 39.253 1.00 11.22 83 TRP A O 1
ATOM 632 N N . PRO A 1 84 ? -22.484 -4.320 38.909 1.00 10.40 84 PRO A N 1
ATOM 633 C CA . PRO A 1 84 ? -22.726 -5.394 39.889 1.00 13.12 84 PRO A CA 1
ATOM 634 C C . PRO A 1 84 ? -21.960 -6.689 39.596 1.00 12.40 84 PRO A C 1
ATOM 635 O O . PRO A 1 84 ? -21.638 -7.445 40.520 1.00 13.79 84 PRO A O 1
ATOM 639 N N . MET A 1 85 ? -21.667 -6.931 38.321 1.00 9.53 85 MET A N 1
ATOM 640 C CA . MET A 1 85 ? -20.887 -8.098 37.909 1.00 9.67 85 MET A CA 1
ATOM 641 C C . MET A 1 85 ? -19.402 -7.774 37.729 1.00 9.92 85 MET A C 1
ATOM 642 O O . MET A 1 85 ? -18.535 -8.534 38.175 1.00 9.15 85 MET A O 1
ATOM 647 N N . HIS A 1 86 ? -19.105 -6.649 37.078 1.00 10.30 86 HIS A N 1
ATOM 648 C CA . HIS A 1 86 ? -17.712 -6.269 36.832 1.00 8.88 86 HIS A CA 1
ATOM 649 C C . HIS A 1 86 ? -16.928 -6.060 38.133 1.00 9.14 86 HIS A C 1
ATOM 650 O O . HIS A 1 86 ? -15.730 -6.333 38.184 1.00 9.82 86 HIS A O 1
ATOM 657 N N . LYS A 1 87 ? -17.605 -5.600 39.185 1.00 9.68 87 LYS A N 1
ATOM 658 C CA . LYS A 1 87 ? -16.932 -5.353 40.470 1.00 9.28 87 LYS A CA 1
ATOM 659 C C . LYS A 1 87 ? -16.318 -6.620 41.070 1.00 11.00 87 LYS A C 1
ATOM 660 O O . LYS A 1 87 ? -15.420 -6.539 41.909 1.00 12.68 87 LYS A O 1
ATOM 666 N N . LEU A 1 88 ? -16.807 -7.786 40.648 1.00 9.37 88 LEU A N 1
ATOM 667 C CA . LEU A 1 88 ? -16.207 -9.060 41.051 1.00 11.74 88 LEU A CA 1
ATOM 668 C C . LEU A 1 88 ? -14.761 -9.210 40.573 1.00 9.98 88 LEU A C 1
ATOM 669 O O . LEU A 1 88 ? -14.001 -9.988 41.145 1.00 12.33 88 LEU A O 1
ATOM 674 N N . GLU A 1 89 ? -14.385 -8.468 39.532 1.00 10.25 89 GLU A N 1
ATOM 675 C CA . GLU A 1 89 ? -13.075 -8.637 38.894 1.00 9.59 89 GLU A CA 1
ATOM 676 C C . GLU A 1 89 ? -12.249 -7.363 38.799 1.00 10.31 89 GLU A C 1
ATOM 677 O O . GLU A 1 89 ? -11.043 -7.436 38.618 1.00 11.19 89 GLU A O 1
ATOM 683 N N . CYS A 1 90 ? -12.901 -6.207 38.901 1.00 10.32 90 CYS A N 1
ATOM 684 C CA . CYS A 1 90 ? -12.227 -4.917 38.714 1.00 10.79 90 CYS A CA 1
ATOM 685 C C . CYS A 1 90 ? -10.979 -4.773 39.599 1.00 12.31 90 CYS A C 1
ATOM 686 O O . CYS A 1 90 ? -9.851 -4.688 39.084 1.00 13.23 90 CYS A O 1
ATOM 689 N N A SER A 1 91 ? -11.181 -4.753 40.915 0.50 12.33 91 SER A N 1
ATOM 690 N N B SER A 1 91 ? -11.182 -4.759 40.916 0.50 12.35 91 SER A N 1
ATOM 691 C CA A SER A 1 91 ? -10.067 -4.621 41.853 0.50 14.47 91 SER A CA 1
ATOM 692 C CA B SER A 1 91 ? -10.075 -4.622 41.867 0.50 14.88 91 SER A CA 1
ATOM 693 C C A SER A 1 91 ? -9.112 -5.821 41.806 0.50 14.19 91 SER A C 1
ATOM 694 C C B SER A 1 91 ? -9.116 -5.822 41.870 0.50 15.57 91 SER A C 1
ATOM 695 O O A SER A 1 91 ? -7.899 -5.626 41.767 0.50 15.24 91 SER A O 1
ATOM 696 O O B SER A 1 91 ? -7.903 -5.625 41.940 0.50 14.65 91 SER A O 1
ATOM 701 N N . PRO A 1 92 ? -9.646 -7.065 41.794 1.00 13.82 92 PRO A N 1
ATOM 702 C CA . PRO A 1 92 ? -8.727 -8.210 41.670 1.00 13.68 92 PRO A CA 1
ATOM 703 C C . PRO A 1 92 ? -7.795 -8.147 40.457 1.00 12.46 92 PRO A C 1
ATOM 704 O O . PRO A 1 92 ? -6.628 -8.516 40.576 1.00 13.46 92 PRO A O 1
ATOM 708 N N . MET A 1 93 ? -8.282 -7.665 39.312 1.00 10.29 93 MET A N 1
ATOM 709 C CA . MET A 1 93 ? -7.396 -7.516 38.154 1.00 10.59 93 MET A CA 1
ATOM 710 C C . MET A 1 93 ? -6.257 -6.536 38.411 1.00 13.46 93 MET A C 1
ATOM 711 O O . MET A 1 93 ? -5.134 -6.771 37.973 1.00 15.41 93 MET A O 1
ATOM 716 N N . VAL A 1 94 ? -6.555 -5.448 39.124 1.00 14.17 94 VAL A N 1
ATOM 717 C CA . VAL A 1 94 ? -5.538 -4.460 39.499 1.00 16.75 94 VAL A CA 1
ATOM 718 C C . VAL A 1 94 ? -4.553 -5.043 40.515 1.00 15.27 94 VAL A C 1
ATOM 719 O O . VAL A 1 94 ? -3.334 -4.897 40.364 1.00 19.45 94 VAL A O 1
ATOM 723 N N . VAL A 1 95 ? -5.088 -5.697 41.544 1.00 14.44 95 VAL A N 1
ATOM 724 C CA . VAL A 1 95 ? -4.276 -6.266 42.627 1.00 15.55 95 VAL A CA 1
ATOM 725 C C . VAL A 1 95 ? -3.368 -7.386 42.115 1.00 15.76 95 VAL A C 1
ATOM 726 O O . VAL A 1 95 ? -2.168 -7.402 42.407 1.00 17.19 95 VAL A O 1
ATOM 730 N N . PHE A 1 96 ? -3.939 -8.307 41.341 1.00 13.30 96 PHE A N 1
ATOM 731 C CA . PHE A 1 96 ? -3.203 -9.493 40.902 1.00 12.73 96 PHE A CA 1
ATOM 732 C C . PHE A 1 96 ? -2.417 -9.321 39.600 1.00 12.84 96 PHE A C 1
ATOM 733 O O . PHE A 1 96 ? -1.440 -10.030 39.382 1.00 16.21 96 PHE A O 1
ATOM 741 N N . GLY A 1 97 ? -2.843 -8.398 38.737 1.00 14.29 97 GLY A N 1
ATOM 742 C CA . GLY A 1 97 ? -2.146 -8.150 37.470 1.00 15.56 97 GLY A CA 1
ATOM 743 C C . GLY A 1 97 ? -2.023 -9.397 36.613 1.00 15.01 97 GLY A C 1
ATOM 744 O O . GLY A 1 97 ? -3.021 -10.065 36.331 1.00 15.71 97 GLY A O 1
ATOM 745 N N . GLU A 1 98 ? -0.792 -9.727 36.218 1.00 15.60 98 GLU A N 1
ATOM 746 C CA . GLU A 1 98 ? -0.544 -10.906 35.381 1.00 15.95 98 GLU A CA 1
ATOM 747 C C . GLU A 1 98 ? -0.707 -12.220 36.151 1.00 16.94 98 GLU A C 1
ATOM 748 O O . GLU A 1 98 ? -0.562 -13.304 35.579 1.00 17.79 98 GLU A O 1
ATOM 754 N N . ASN A 1 99 ? -1.005 -12.119 37.442 1.00 10.41 99 ASN A N 1
ATOM 755 C CA . ASN A 1 99 ? -1.280 -13.301 38.258 1.00 12.00 99 ASN A CA 1
ATOM 756 C C . ASN A 1 99 ? -2.775 -13.510 38.491 1.00 11.11 99 ASN A C 1
ATOM 757 O O . ASN A 1 99 ? -3.186 -14.250 39.383 1.00 12.48 99 ASN A O 1
ATOM 762 N N . TRP A 1 100 ? -3.583 -12.855 37.662 1.00 11.20 100 TRP A N 1
ATOM 763 C CA . TRP A 1 100 ? -5.025 -13.069 37.647 1.00 10.93 100 TRP A CA 1
ATOM 764 C C . TRP A 1 100 ? -5.337 -14.032 36.507 1.00 10.38 100 TRP A C 1
ATOM 765 O O . TRP A 1 100 ? -5.167 -13.684 35.337 1.00 11.84 100 TRP A O 1
ATOM 776 N N . ASN A 1 101 ? -5.773 -15.248 36.835 1.00 8.64 101 ASN A N 1
ATOM 777 C CA . ASN A 1 101 ? -6.030 -16.240 35.791 1.00 9.32 101 ASN A CA 1
ATOM 778 C C . ASN A 1 101 ? -7.204 -17.202 36.035 1.00 8.33 101 ASN A C 1
ATOM 779 O O . ASN A 1 101 ? -7.102 -18.380 35.690 1.00 9.21 101 ASN A O 1
ATOM 784 N N . PRO A 1 102 ? -8.329 -16.714 36.600 1.00 8.52 102 PRO A N 1
ATOM 785 C CA . PRO A 1 102 ? -9.429 -17.669 36.771 1.00 7.47 102 PRO A CA 1
ATOM 786 C C . PRO A 1 102 ? -9.946 -18.160 35.413 1.00 8.38 102 PRO A C 1
ATOM 787 O O . PRO A 1 102 ? -10.028 -17.379 34.465 1.00 9.97 102 PRO A O 1
ATOM 791 N N . SER A 1 103 ? -10.268 -19.450 35.318 1.00 8.35 103 SER A N 1
ATOM 792 C CA . SER A 1 103 ? -10.787 -20.014 34.078 1.00 9.39 103 SER A CA 1
ATOM 793 C C . SER A 1 103 ? -12.114 -19.341 33.762 1.00 7.94 103 SER A C 1
ATOM 794 O O . SER A 1 103 ? -12.773 -18.804 34.661 1.00 8.31 103 SER A O 1
ATOM 797 N N . GLU A 1 104 ? -12.516 -19.369 32.498 1.00 9.69 104 GLU A N 1
ATOM 798 C CA . GLU A 1 104 ? -13.792 -18.767 32.115 1.00 9.32 104 GLU A CA 1
ATOM 799 C C . GLU A 1 104 ? -14.980 -19.393 32.870 1.00 9.39 104 GLU A C 1
ATOM 800 O O . GLU A 1 104 ? -15.956 -18.709 33.193 1.00 7.82 104 GLU A O 1
ATOM 806 N N . THR A 1 105 ? -14.881 -20.685 33.171 1.00 9.04 105 THR A N 1
ATOM 807 C CA . THR A 1 105 ? -15.899 -21.359 33.979 1.00 9.04 105 THR A CA 1
ATOM 808 C C . THR A 1 105 ? -15.997 -20.758 35.387 1.00 7.78 105 THR A C 1
ATOM 809 O O . THR A 1 105 ? -17.100 -20.522 35.888 1.00 9.88 105 THR A O 1
ATOM 813 N N . VAL A 1 106 ? -14.848 -20.492 36.007 1.00 7.25 106 VAL A N 1
ATOM 814 C CA . VAL A 1 106 ? -14.807 -19.823 37.305 1.00 8.92 106 VAL A CA 1
ATOM 815 C C . VAL A 1 106 ? -15.411 -18.417 37.208 1.00 8.96 106 VAL A C 1
ATOM 816 O O . VAL A 1 106 ? -16.211 -18.025 38.065 1.00 9.37 106 VAL A O 1
ATOM 820 N N . ARG A 1 107 ? -15.037 -17.671 36.166 1.00 6.76 107 ARG A N 1
ATOM 821 C CA . ARG A 1 107 ? -15.573 -16.321 35.950 1.00 8.83 107 ARG A CA 1
ATOM 822 C C . ARG A 1 107 ? -17.101 -16.323 35.869 1.00 9.16 107 ARG A C 1
ATOM 823 O O . ARG A 1 107 ? -17.774 -15.481 36.483 1.00 9.60 107 ARG A O 1
ATOM 831 N N . LEU A 1 108 ? -17.645 -17.271 35.113 1.00 10.00 108 LEU A N 1
ATOM 832 C CA . LEU A 1 108 ? -19.094 -17.389 34.959 1.00 8.53 108 LEU A CA 1
ATOM 833 C C . LEU A 1 108 ? -19.769 -17.801 36.270 1.00 8.43 108 LEU A C 1
ATOM 834 O O . LEU A 1 108 ? -20.813 -17.263 36.644 1.00 9.02 108 LEU A O 1
ATOM 839 N N . THR A 1 109 ? -19.160 -18.749 36.975 1.00 7.81 109 THR A N 1
ATOM 840 C CA . THR A 1 109 ? -19.752 -19.268 38.208 1.00 7.98 109 THR A CA 1
ATOM 841 C C . THR A 1 109 ? -19.798 -18.188 39.295 1.00 8.24 109 THR A C 1
ATOM 842 O O . THR A 1 109 ? -20.765 -18.096 40.055 1.00 10.55 109 THR A O 1
ATOM 846 N N . ALA A 1 110 ? -18.772 -17.343 39.331 1.00 9.09 110 ALA A N 1
ATOM 847 C CA . ALA A 1 110 ? -18.762 -16.203 40.239 1.00 9.04 110 ALA A CA 1
ATOM 848 C C . ALA A 1 110 ? -19.963 -15.296 39.987 1.00 8.40 110 ALA A C 1
ATOM 849 O O . ALA A 1 110 ? -20.585 -14.812 40.932 1.00 10.20 110 ALA A O 1
ATOM 851 N N . ARG A 1 111 ? -20.293 -15.089 38.713 1.00 7.40 111 ARG A N 1
ATOM 852 C CA . ARG A 1 111 ? -21.424 -14.238 38.338 1.00 8.60 111 ARG A CA 1
ATOM 853 C C . ARG A 1 111 ? -22.779 -14.862 38.690 1.00 10.41 111 ARG A C 1
ATOM 854 O O . ARG A 1 111 ? -23.711 -14.147 39.062 1.00 12.48 111 ARG A O 1
ATOM 862 N N . ILE A 1 112 ? -22.871 -16.190 38.600 1.00 8.44 112 ILE A N 1
ATOM 863 C CA . ILE A 1 112 ? -24.062 -16.907 39.062 1.00 8.35 112 ILE A CA 1
ATOM 864 C C . ILE A 1 112 ? -24.264 -16.659 40.555 1.00 9.96 112 ILE A C 1
ATOM 865 O O . ILE A 1 112 ? -25.365 -16.313 40.993 1.00 10.77 112 ILE A O 1
ATOM 870 N N . LEU A 1 113 ? -23.188 -16.809 41.325 1.00 9.30 113 LEU A N 1
ATOM 871 C CA . LEU A 1 113 ? -23.252 -16.616 42.772 1.00 10.20 113 LEU A CA 1
ATOM 872 C C . LEU A 1 113 ? -23.644 -15.188 43.145 1.00 10.81 113 LEU A C 1
ATOM 873 O O . LEU A 1 113 ? -24.448 -14.980 44.056 1.00 12.83 113 LEU A O 1
ATOM 878 N N . ALA A 1 114 ? -23.084 -14.214 42.426 1.00 11.67 114 ALA A N 1
ATOM 879 C CA . ALA A 1 114 ? -23.432 -12.806 42.612 1.00 12.37 114 ALA A CA 1
ATOM 880 C C . ALA A 1 114 ? -24.910 -12.558 42.310 1.00 14.41 114 ALA A C 1
ATOM 881 O O . ALA A 1 114 ? -25.594 -11.865 43.067 1.00 15.63 114 ALA A O 1
ATOM 883 N N . LYS A 1 115 ? -25.398 -13.140 41.214 1.00 12.01 115 LYS A N 1
ATOM 884 C CA . LYS A 1 115 ? -26.803 -12.986 40.813 1.00 13.30 115 LYS A CA 1
ATOM 885 C C . LYS A 1 115 ? -27.751 -13.593 41.846 1.00 12.74 115 LYS A C 1
ATOM 886 O O . LYS A 1 115 ? -28.808 -13.025 42.137 1.00 16.17 115 LYS A O 1
ATOM 892 N N . GLN A 1 116 ? -27.364 -14.745 42.393 1.00 11.94 116 GLN A N 1
ATOM 893 C CA . GLN A 1 116 ? -28.145 -15.430 43.431 1.00 13.91 116 GLN A CA 1
ATOM 894 C C . GLN A 1 116 ? -28.292 -14.562 44.679 1.00 17.46 116 GLN A C 1
ATOM 895 O O . GLN A 1 116 ? -29.350 -14.543 45.319 1.00 20.41 116 GLN A O 1
ATOM 901 N N . LYS A 1 117 ? -27.223 -13.843 45.009 1.00 13.82 117 LYS A N 1
ATOM 902 C CA . LYS A 1 117 ? -27.205 -12.940 46.158 1.00 19.33 117 LYS A CA 1
ATOM 903 C C . LYS A 1 117 ? -28.140 -11.743 45.970 1.00 23.22 117 LYS A C 1
ATOM 904 O O . LYS A 1 117 ? -28.913 -11.409 46.873 1.00 26.83 117 LYS A O 1
ATOM 910 N N . ILE A 1 118 ? -28.071 -11.107 44.804 1.00 20.15 118 ILE A N 1
ATOM 911 C CA . ILE A 1 118 ? -28.845 -9.887 44.549 1.00 25.10 118 ILE A CA 1
ATOM 912 C C . ILE A 1 118 ? -30.263 -10.139 44.025 1.00 21.03 118 ILE A C 1
ATOM 913 O O . ILE A 1 118 ? -31.135 -9.277 44.156 1.00 23.60 118 ILE A O 1
ATOM 918 N N . HIS A 1 119 ? -30.493 -11.320 43.453 1.00 19.50 119 HIS A N 1
ATOM 919 C CA . HIS A 1 119 ? -31.792 -11.654 42.867 1.00 19.55 119 HIS A CA 1
ATOM 920 C C . HIS A 1 119 ? -32.164 -13.114 43.152 1.00 19.68 119 HIS A C 1
ATOM 921 O O . HIS A 1 119 ? -32.194 -13.933 42.232 1.00 21.28 119 HIS A O 1
ATOM 928 N N . PRO A 1 120 ? -32.454 -13.447 44.426 1.00 22.08 120 PRO A N 1
ATOM 929 C CA . PRO A 1 120 ? -32.756 -14.843 44.776 1.00 22.03 120 PRO A CA 1
ATOM 930 C C . PRO A 1 120 ? -34.033 -15.397 44.132 1.00 21.51 120 PRO A C 1
ATOM 931 O O . PRO A 1 120 ? -34.122 -16.605 43.904 1.00 30.00 120 PRO A O 1
ATOM 935 N N . GLU A 1 121 ? -35.000 -14.526 43.839 1.00 20.46 121 GLU A N 1
ATOM 936 C CA . GLU A 1 121 ? -36.255 -14.943 43.203 1.00 23.16 121 GLU A CA 1
ATOM 937 C C . GLU A 1 121 ? -36.039 -15.350 41.742 1.00 21.69 121 GLU A C 1
ATOM 938 O O . GLU A 1 121 ? -35.035 -14.972 41.127 1.00 22.13 121 GLU A O 1
ATOM 941 N N . ARG A 1 122 ? -36.977 -16.122 41.195 1.00 23.59 122 ARG A N 1
ATOM 942 C CA . ARG A 1 122 ? -36.920 -16.519 39.783 1.00 22.98 122 ARG A CA 1
ATOM 943 C C . ARG A 1 122 ? -36.820 -15.306 38.861 1.00 21.05 122 ARG A C 1
ATOM 944 O O . ARG A 1 122 ? -37.521 -14.309 39.043 1.00 23.07 122 ARG A O 1
ATOM 952 N N . THR A 1 123 ? -35.924 -15.404 37.884 1.00 19.28 123 THR A N 1
ATOM 953 C CA . THR A 1 123 ? -35.661 -14.333 36.928 1.00 18.03 123 THR A CA 1
ATOM 954 C C . THR A 1 123 ? -36.471 -14.575 35.652 1.00 15.38 123 THR A C 1
ATOM 955 O O . THR A 1 123 ? -37.004 -15.672 35.464 1.00 16.99 123 THR A O 1
ATOM 959 N N . PRO A 1 124 ? -36.554 -13.560 34.763 1.00 19.77 124 PRO A N 1
ATOM 960 C CA . PRO A 1 124 ? -37.133 -13.763 33.428 1.00 18.88 124 PRO A CA 1
ATOM 961 C C . PRO A 1 124 ? -36.382 -14.806 32.581 1.00 19.88 124 PRO A C 1
ATOM 962 O O . PRO A 1 124 ? -36.892 -15.226 31.547 1.00 20.65 124 PRO A O 1
ATOM 966 N N . SER A 1 125 ? -35.190 -15.208 33.026 1.00 15.88 125 SER A N 1
ATOM 967 C CA . SER A 1 125 ? -34.378 -16.235 32.355 1.00 16.03 125 SER A CA 1
ATOM 968 C C . SER A 1 125 ? -34.819 -17.662 32.712 1.00 15.17 125 SER A C 1
ATOM 969 O O . SER A 1 125 ? -34.358 -18.635 32.090 1.00 12.51 125 SER A O 1
ATOM 972 N N . GLU A 1 126 ? -35.689 -17.772 33.718 1.00 16.35 126 GLU A N 1
ATOM 973 C CA . GLU A 1 126 ? -36.063 -19.050 34.335 1.00 15.94 126 GLU A CA 1
ATOM 974 C C . GLU A 1 126 ? -37.583 -19.282 34.351 1.00 17.00 126 GLU A C 1
ATOM 975 O O . GLU A 1 126 ? -38.165 -19.619 35.392 1.00 22.14 126 GLU A O 1
ATOM 981 N N . LYS A 1 127 ? -38.224 -19.107 33.202 1.00 18.94 127 LYS A N 1
ATOM 982 C CA . LYS A 1 127 ? -39.676 -19.295 33.104 1.00 18.24 127 LYS A CA 1
ATOM 983 C C . LYS A 1 127 ? -40.113 -20.758 33.215 1.00 21.43 127 LYS A C 1
ATOM 984 O O . LYS A 1 127 ? -41.210 -21.041 33.703 1.00 25.32 127 LYS A O 1
ATOM 990 N N . LEU A 1 128 ? -39.257 -21.678 32.771 1.00 17.11 128 LEU A N 1
ATOM 991 C CA . LEU A 1 128 ? -39.575 -23.109 32.805 1.00 15.40 128 LEU A CA 1
ATOM 992 C C . LEU A 1 128 ? -38.547 -23.963 33.549 1.00 17.76 128 LEU A C 1
ATOM 993 O O . LEU A 1 128 ? -38.876 -25.037 34.044 1.00 21.05 128 LEU A O 1
ATOM 998 N N . LEU A 1 129 ? -37.305 -23.491 33.612 1.00 14.98 129 LEU A N 1
ATOM 999 C CA . LEU A 1 129 ? -36.240 -24.214 34.302 1.00 10.83 129 LEU A CA 1
ATOM 1000 C C . LEU A 1 129 ? -35.393 -23.231 35.095 1.00 12.91 129 LEU A C 1
ATOM 1001 O O . LEU A 1 129 ? -34.932 -22.223 34.551 1.00 14.84 129 LEU A O 1
ATOM 1006 N N . ALA A 1 130 ? -35.198 -23.522 36.379 1.00 15.60 130 ALA A N 1
ATOM 1007 C CA . ALA A 1 130 ? -34.404 -22.661 37.257 1.00 14.70 130 ALA A CA 1
ATOM 1008 C C . ALA A 1 130 ? -32.979 -23.186 37.380 1.00 12.56 130 ALA A C 1
ATOM 1009 O O . ALA A 1 130 ? -32.750 -24.392 37.319 1.00 15.31 130 ALA A O 1
ATOM 1011 N N . VAL A 1 131 ? -32.026 -22.274 37.557 1.00 14.20 131 VAL A N 1
ATOM 1012 C CA . VAL A 1 131 ? -30.616 -22.641 37.730 1.00 13.22 131 VAL A CA 1
ATOM 1013 C C . VAL A 1 131 ? -30.419 -23.677 38.849 1.00 14.71 131 VAL A C 1
ATOM 1014 O O . VAL A 1 131 ? -29.677 -24.653 38.679 1.00 14.18 131 VAL A O 1
ATOM 1018 N N . LYS A 1 132 ? -31.093 -23.477 39.982 1.00 15.95 132 LYS A N 1
ATOM 1019 C CA . LYS A 1 132 ? -30.970 -24.402 41.114 1.00 16.03 132 LYS A CA 1
ATOM 1020 C C . LYS A 1 132 ? -31.469 -25.814 40.776 1.00 15.08 132 LYS A C 1
ATOM 1021 O O . LYS A 1 132 ? -31.047 -26.789 41.402 1.00 21.16 132 LYS A O 1
ATOM 1027 N N . GLU A 1 133 ? -32.337 -25.914 39.764 1.00 16.81 133 GLU A N 1
ATOM 1028 C CA . GLU A 1 133 ? -32.891 -27.194 39.295 1.00 17.45 133 GLU A CA 1
ATOM 1029 C C . GLU A 1 133 ? -32.003 -27.926 38.284 1.00 14.08 133 GLU A C 1
ATOM 1030 O O . GLU A 1 133 ? -32.303 -29.061 37.914 1.00 14.78 133 GLU A O 1
ATOM 1036 N N . PHE A 1 134 ? -30.934 -27.277 37.817 1.00 12.22 134 PHE A N 1
ATOM 1037 C CA . PHE A 1 134 ? -30.091 -27.839 36.755 1.00 10.95 134 PHE A CA 1
ATOM 1038 C C . PHE A 1 134 ? -29.592 -29.242 37.085 1.00 11.14 134 PHE A C 1
ATOM 1039 O O . PHE A 1 134 ? -29.238 -29.529 38.236 1.00 12.85 134 PHE A O 1
ATOM 1047 N N . GLU A 1 135 ? -29.559 -30.105 36.069 1.00 11.35 135 GLU A N 1
ATOM 1048 C CA . GLU A 1 135 ? -28.907 -31.408 36.178 1.00 14.09 135 GLU A CA 1
ATOM 1049 C C . GLU A 1 135 ? -27.407 -31.226 36.441 1.00 15.25 135 GLU A C 1
ATOM 1050 O O . GLU A 1 135 ? -26.781 -30.329 35.879 1.00 15.29 135 GLU A O 1
ATOM 1056 N N . SER A 1 136 ? -26.844 -32.069 37.305 1.00 16.02 136 SER A N 1
ATOM 1057 C CA . SER A 1 136 ? -25.421 -31.995 37.652 1.00 16.49 136 SER A CA 1
ATOM 1058 C C . SER A 1 136 ? -24.648 -33.260 37.283 1.00 16.43 136 SER A C 1
ATOM 1059 O O . SER A 1 136 ? -23.427 -33.216 37.128 1.00 17.33 136 SER A O 1
ATOM 1062 N N . HIS A 1 137 ? -25.361 -34.383 37.157 1.00 17.61 137 HIS A N 1
ATOM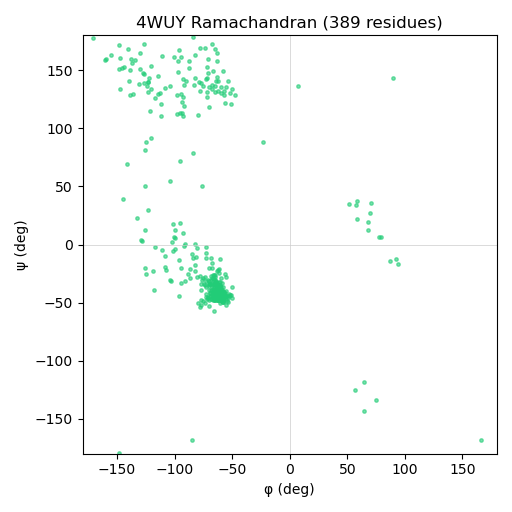 1063 C CA . HIS A 1 137 ? -24.746 -35.703 36.947 1.00 16.29 137 HIS A CA 1
ATOM 1064 C C . HIS A 1 137 ? -23.658 -35.999 37.981 1.00 18.76 137 HIS A C 1
ATOM 1065 O O . HIS A 1 137 ? -22.652 -36.649 37.677 1.00 16.12 137 HIS A O 1
ATOM 1072 N N . LEU A 1 138 ? -23.878 -35.521 39.204 1.00 18.48 138 LEU A N 1
ATOM 1073 C CA . LEU A 1 138 ? -22.889 -35.617 40.277 1.00 18.95 138 LEU A CA 1
ATOM 1074 C C . LEU A 1 138 ? -22.361 -37.044 40.465 1.00 18.66 138 LEU A C 1
ATOM 1075 O O . LEU A 1 138 ? -21.152 -37.248 40.597 1.00 22.37 138 LEU A O 1
ATOM 1080 N N . ASP A 1 139 ? -23.260 -38.027 40.442 1.00 24.91 139 ASP A N 1
ATOM 1081 C CA . ASP A 1 139 ? -22.866 -39.421 40.671 1.00 24.27 139 ASP A CA 1
ATOM 1082 C C . ASP A 1 139 ? -22.092 -40.064 39.513 1.00 23.51 139 ASP A C 1
ATOM 1083 O O . ASP A 1 139 ? -21.583 -41.178 39.648 1.00 28.28 139 ASP A O 1
ATOM 1088 N N . LYS A 1 140 ? -21.994 -39.359 38.387 1.00 21.50 140 LYS A N 1
ATOM 1089 C CA . LYS A 1 140 ? -21.279 -39.870 37.216 1.00 17.80 140 LYS A CA 1
ATOM 1090 C C . LYS A 1 140 ? -19.869 -39.295 37.036 1.00 18.94 140 LYS A C 1
ATOM 1091 O O . LYS A 1 140 ? -19.141 -39.718 36.138 1.00 19.37 140 LYS A O 1
ATOM 1097 N N . LEU A 1 141 ? -19.489 -38.335 37.878 1.00 21.06 141 LEU A N 1
ATOM 1098 C CA . LEU A 1 141 ? -18.201 -37.659 37.730 1.00 20.45 141 LEU A CA 1
ATOM 1099 C C . LEU A 1 141 ? -17.046 -38.575 38.115 1.00 19.69 141 LEU A C 1
ATOM 1100 O O . LEU A 1 141 ? -17.043 -39.155 39.200 1.00 25.35 141 LEU A O 1
ATOM 1105 N N . ASP A 1 142 ? -16.076 -38.711 37.216 1.00 20.87 142 ASP A N 1
ATOM 1106 C CA . ASP A 1 142 ? -14.870 -39.478 37.511 1.00 23.44 142 ASP A CA 1
ATOM 1107 C C . ASP A 1 142 ? -13.865 -38.599 38.252 1.00 25.63 142 ASP A C 1
ATOM 1108 O O . ASP A 1 142 ? -14.126 -37.416 38.496 1.00 22.82 142 ASP A O 1
ATOM 1113 N N . ASN A 1 143 ? -12.721 -39.178 38.605 1.00 23.82 143 ASN A N 1
ATOM 1114 C CA . ASN A 1 143 ? -11.684 -38.452 39.335 1.00 27.58 143 ASN A CA 1
ATOM 1115 C C . ASN A 1 143 ? -11.147 -37.228 38.601 1.00 21.56 143 ASN A C 1
ATOM 1116 O O . ASN A 1 143 ? -10.888 -36.201 39.227 1.00 26.89 143 ASN A O 1
ATOM 1121 N N . GLU A 1 144 ? -10.991 -37.338 37.281 1.00 22.49 144 GLU A N 1
ATOM 1122 C CA . GLU A 1 144 ? -10.533 -36.216 36.458 1.00 24.74 144 GLU A CA 1
ATOM 1123 C C . GLU A 1 144 ? -11.460 -35.003 36.585 1.00 28.03 144 GLU A C 1
ATOM 1124 O O . GLU A 1 144 ? -10.999 -33.885 36.821 1.00 19.62 144 GLU A O 1
ATOM 1130 N N . LYS A 1 145 ? -12.762 -35.232 36.432 1.00 20.69 145 LYS A N 1
ATOM 1131 C CA . LYS A 1 145 ? -13.746 -34.151 36.539 1.00 17.38 145 LYS A CA 1
ATOM 1132 C C . LYS A 1 145 ? -13.826 -33.577 37.958 1.00 15.62 145 LYS A C 1
ATOM 1133 O O . LYS A 1 145 ? -13.931 -32.360 38.130 1.00 17.39 145 LYS A O 1
ATOM 1139 N N . LYS A 1 146 ? -13.756 -34.448 38.969 1.00 15.53 146 LYS A N 1
ATOM 1140 C CA . LYS A 1 146 ? -13.787 -34.003 40.365 1.00 15.97 146 LYS A CA 1
ATOM 1141 C C . LYS A 1 146 ? -12.563 -33.160 40.729 1.00 17.94 146 LYS A C 1
ATOM 1142 O O . LYS A 1 146 ? -12.696 -32.149 41.424 1.00 17.21 146 LYS A O 1
ATOM 1148 N N . ASP A 1 147 ? -11.383 -33.572 40.257 1.00 19.63 147 ASP A N 1
ATOM 1149 C CA . ASP A 1 147 ? -10.150 -32.794 40.448 1.00 19.83 147 ASP A CA 1
ATOM 1150 C C . ASP A 1 147 ? -10.228 -31.413 39.791 1.00 18.06 147 ASP A C 1
ATOM 1151 O O . ASP A 1 147 ? -9.811 -30.412 40.387 1.00 18.18 147 ASP A O 1
ATOM 1156 N N . LEU A 1 148 ? -10.763 -31.362 38.569 1.00 16.80 148 LEU A N 1
ATOM 1157 C CA . LEU A 1 148 ? -10.943 -30.095 37.850 1.00 17.48 148 LEU A CA 1
ATOM 1158 C C . LEU A 1 148 ? -11.877 -29.160 38.612 1.00 15.72 148 LEU A C 1
ATOM 1159 O O . LEU A 1 148 ? -11.618 -27.957 38.708 1.00 13.41 148 LEU A O 1
ATOM 1164 N N . ILE A 1 149 ? -12.956 -29.718 39.159 1.00 12.07 149 ILE A N 1
ATOM 1165 C CA . ILE A 1 149 ? -13.880 -28.935 39.981 1.00 10.84 149 ILE A CA 1
ATOM 1166 C C . ILE A 1 149 ? -13.190 -28.393 41.238 1.00 10.20 149 ILE A C 1
ATOM 1167 O O . ILE A 1 149 ? -13.390 -27.238 41.602 1.00 11.89 149 ILE A O 1
ATOM 1172 N N . GLN A 1 150 ? -12.361 -29.209 41.887 1.00 12.31 150 GLN A N 1
ATOM 1173 C CA . GLN A 1 150 ? -11.646 -28.737 43.078 1.00 12.03 150 GLN A CA 1
ATOM 1174 C C . GLN A 1 150 ? -10.672 -27.599 42.751 1.00 12.63 150 GLN A C 1
ATOM 1175 O O . GLN A 1 150 ? -10.520 -26.666 43.541 1.00 11.32 150 GLN A O 1
ATOM 1181 N N . SER A 1 151 ? -10.039 -27.669 41.580 1.00 10.88 151 SER A N 1
ATOM 1182 C CA . SER A 1 151 ? -9.177 -26.585 41.103 1.00 11.07 151 SER A CA 1
ATOM 1183 C C . SER A 1 151 ? -9.999 -25.310 40.897 1.00 11.87 151 SER A C 1
ATOM 1184 O O . SER A 1 151 ? -9.611 -24.225 41.340 1.00 10.72 151 SER A O 1
ATOM 1187 N N . ASP A 1 152 ? -11.149 -25.453 40.244 1.00 12.18 152 ASP A N 1
ATOM 1188 C CA . ASP A 1 152 ? -12.053 -24.321 40.030 1.00 10.97 152 ASP A CA 1
ATOM 1189 C C . ASP A 1 152 ? -12.516 -23.685 41.346 1.00 9.85 152 ASP A C 1
ATOM 1190 O O . ASP A 1 152 ? -12.573 -22.455 41.460 1.00 9.38 152 ASP A O 1
ATOM 1195 N N . ILE A 1 153 ? -12.826 -24.519 42.341 1.00 10.16 153 ILE A N 1
ATOM 1196 C CA . ILE A 1 153 ? -13.222 -24.031 43.667 1.00 9.15 153 ILE A CA 1
ATOM 1197 C C . ILE A 1 153 ? -12.091 -23.232 44.319 1.00 8.75 153 ILE A C 1
ATOM 1198 O O . ILE A 1 153 ? -12.322 -22.147 44.871 1.00 9.07 153 ILE A O 1
ATOM 1203 N N . ALA A 1 154 ? -10.875 -23.768 44.245 1.00 10.14 154 ALA A N 1
ATOM 1204 C CA . ALA A 1 154 ? -9.699 -23.081 44.782 1.00 10.17 154 ALA A CA 1
ATOM 1205 C C . ALA A 1 154 ? -9.499 -21.715 44.127 1.00 10.91 154 ALA A C 1
ATOM 1206 O O . ALA A 1 154 ? -9.179 -20.741 44.810 1.00 10.00 154 ALA A O 1
ATOM 1208 N N . ALA A 1 155 ? -9.711 -21.642 42.812 1.00 10.42 155 ALA A N 1
ATOM 1209 C CA . ALA A 1 155 ? -9.569 -20.378 42.082 1.00 8.83 155 ALA A CA 1
ATOM 1210 C C . ALA A 1 155 ? -10.685 -19.399 42.443 1.00 9.82 155 ALA A C 1
ATOM 1211 O O . ALA A 1 155 ? -10.437 -18.194 42.572 1.00 9.85 155 ALA A O 1
ATOM 1213 N N . LEU A 1 156 ? -11.906 -19.916 42.614 1.00 7.98 156 LEU A N 1
ATOM 1214 C CA . LEU A 1 156 ? -13.039 -19.076 43.002 1.00 8.02 156 LEU A CA 1
ATOM 1215 C C . LEU A 1 156 ? -12.779 -18.438 44.367 1.00 9.39 156 LEU A C 1
ATOM 1216 O O . LEU A 1 156 ? -12.968 -17.230 44.549 1.00 11.23 156 LEU A O 1
ATOM 1221 N N . HIS A 1 157 ? -12.337 -19.255 45.323 1.00 10.06 157 HIS A N 1
ATOM 1222 C CA . HIS A 1 157 ? -12.006 -18.757 46.652 1.00 10.52 157 HIS A CA 1
ATOM 1223 C C . HIS A 1 157 ? -10.891 -17.720 46.622 1.00 10.32 157 HIS A C 1
ATOM 1224 O O . HIS A 1 157 ? -10.990 -16.682 47.274 1.00 12.20 157 HIS A O 1
ATOM 1231 N N . HIS A 1 158 ? -9.843 -17.993 45.850 1.00 9.77 158 HIS A N 1
ATOM 1232 C CA . HIS A 1 158 ? -8.691 -17.100 45.800 1.00 7.95 158 HIS A CA 1
ATOM 1233 C C . HIS A 1 158 ? -8.992 -15.748 45.135 1.00 7.92 158 HIS A C 1
ATOM 1234 O O . HIS A 1 158 ? -8.571 -14.698 45.636 1.00 12.50 158 HIS A O 1
ATOM 1241 N N . PHE A 1 159 ? -9.716 -15.774 44.020 1.00 8.54 159 PHE A N 1
ATOM 1242 C CA . PHE A 1 159 ? -9.909 -14.576 43.191 1.00 8.70 159 PHE A CA 1
ATOM 1243 C C . PHE A 1 159 ? -11.187 -13.780 43.474 1.00 8.04 159 PHE A C 1
ATOM 1244 O O . PHE A 1 159 ? -11.267 -12.606 43.118 1.00 10.21 159 PHE A O 1
ATOM 1252 N N . TYR A 1 160 ? -12.180 -14.404 44.108 1.00 9.60 160 TYR A N 1
ATOM 1253 C CA . TYR A 1 160 ? -13.506 -13.783 44.222 1.00 8.73 160 TYR A CA 1
ATOM 1254 C C . TYR A 1 160 ? -14.043 -13.662 45.646 1.00 9.66 160 TYR A C 1
ATOM 1255 O O . TYR A 1 160 ? -15.221 -13.368 45.836 1.00 14.44 160 TYR A O 1
ATOM 1264 N N . SER A 1 161 ? -13.192 -13.879 46.645 1.00 10.38 161 SER A N 1
ATOM 1265 C CA . SER A 1 161 ? -13.659 -13.859 48.036 1.00 9.41 161 SER A CA 1
ATOM 1266 C C . SER A 1 161 ? -14.156 -12.496 48.528 1.00 11.91 161 SER A C 1
ATOM 1267 O O . SER A 1 161 ? -14.996 -12.444 49.430 1.00 15.36 161 SER A O 1
ATOM 1270 N N . LYS A 1 162 ? -13.664 -11.401 47.937 1.00 12.79 162 LYS A N 1
ATOM 1271 C CA . LYS A 1 162 ? -14.055 -10.053 48.380 1.00 14.11 162 LYS A CA 1
ATOM 1272 C C . LYS A 1 162 ? -15.571 -9.833 48.370 1.00 14.79 162 LYS A C 1
ATOM 1273 O O . LYS A 1 162 ? -16.109 -9.211 49.283 1.00 17.29 162 LYS A O 1
ATOM 1279 N N . HIS A 1 163 ? -16.259 -10.339 47.350 1.00 14.53 163 HIS A N 1
ATOM 1280 C CA . HIS A 1 163 ? -17.709 -10.156 47.266 1.00 16.87 163 HIS A CA 1
ATOM 1281 C C . HIS A 1 163 ? -18.504 -11.426 47.554 1.00 14.94 163 HIS A C 1
ATOM 1282 O O . HIS A 1 163 ? -19.680 -11.349 47.914 1.00 22.26 163 HIS A O 1
ATOM 1289 N N . LEU A 1 164 ? -17.863 -12.585 47.403 1.00 14.88 164 LEU A N 1
ATOM 1290 C CA . LEU A 1 164 ? -18.557 -13.874 47.530 1.00 14.49 164 LEU A CA 1
ATOM 1291 C C . LEU A 1 164 ? -18.220 -14.659 48.794 1.00 15.66 164 LEU A C 1
ATOM 1292 O O . LEU A 1 164 ? -18.868 -15.672 49.082 1.00 16.56 164 LEU A O 1
ATOM 1297 N N . GLY A 1 165 ? -17.211 -14.205 49.536 1.00 14.11 165 GLY A N 1
ATOM 1298 C CA . GLY A 1 165 ? -16.711 -14.953 50.691 1.00 17.18 165 GLY A CA 1
ATOM 1299 C C . GLY A 1 165 ? -16.109 -16.275 50.251 1.00 13.81 165 GLY A C 1
ATOM 1300 O O . GLY A 1 165 ? -15.486 -16.358 49.192 1.00 12.93 165 GLY A O 1
ATOM 1301 N N . PHE A 1 166 ? -16.301 -17.312 51.060 1.00 14.09 166 PHE A N 1
ATOM 1302 C CA . PHE A 1 166 ? -15.761 -18.634 50.748 1.00 14.12 166 PHE A CA 1
ATOM 1303 C C . PHE A 1 166 ? -16.878 -19.678 50.777 1.00 16.64 166 PHE A C 1
ATOM 1304 O O . PHE A 1 166 ? -17.043 -20.379 51.777 1.00 20.28 166 PHE A O 1
ATOM 1312 N N . PRO A 1 167 ? -17.658 -19.777 49.681 1.00 14.59 167 PRO A N 1
ATOM 1313 C CA . PRO A 1 167 ? -18.802 -20.695 49.683 1.00 16.76 167 PRO A CA 1
ATOM 1314 C C . PRO A 1 167 ? -18.434 -22.154 49.971 1.00 15.93 167 PRO A C 1
ATOM 1315 O O . PRO A 1 167 ? -17.330 -22.606 49.647 1.00 16.65 167 PRO A O 1
ATOM 1319 N N . ASP A 1 168 ? -19.375 -22.858 50.603 1.00 16.17 168 ASP A N 1
ATOM 1320 C CA . ASP A 1 168 ? -19.235 -24.257 51.006 1.00 19.74 168 ASP A CA 1
ATOM 1321 C C . ASP A 1 168 ? -18.781 -25.152 49.848 1.00 17.58 168 ASP A C 1
ATOM 1322 O O . ASP A 1 168 ? -19.362 -25.097 48.768 1.00 17.15 168 ASP A O 1
ATOM 1327 N N . ASN A 1 169 ? -17.751 -25.969 50.082 1.00 19.16 169 ASN A N 1
ATOM 1328 C CA . ASN A 1 169 ? -17.190 -26.848 49.042 1.00 17.36 169 ASN A CA 1
ATOM 1329 C C . ASN A 1 169 ? -18.227 -27.780 48.402 1.00 16.58 169 ASN A C 1
ATOM 1330 O O . ASN A 1 169 ? -18.347 -27.819 47.177 1.00 15.28 169 ASN A O 1
ATOM 1335 N N . ASP A 1 170 ? -18.977 -28.513 49.229 1.00 15.81 170 ASP A N 1
ATOM 1336 C CA . ASP A 1 170 ? -20.020 -29.422 48.732 1.00 16.68 170 ASP A CA 1
ATOM 1337 C C . ASP A 1 170 ? -20.998 -28.719 47.784 1.00 14.12 170 ASP A C 1
ATOM 1338 O O . ASP A 1 170 ? -21.308 -29.242 46.707 1.00 16.31 170 ASP A O 1
ATOM 1343 N N A SER A 1 171 ? -21.468 -27.537 48.184 0.50 13.98 171 SER A N 1
ATOM 1344 N N B SER A 1 171 ? -21.477 -27.543 48.191 0.50 13.89 171 SER A N 1
ATOM 1345 C CA A SER A 1 171 ? -22.421 -26.765 47.384 0.50 16.63 171 SER A CA 1
ATOM 1346 C CA B SER A 1 171 ? -22.417 -26.771 47.381 0.50 16.13 171 SER A CA 1
ATOM 1347 C C A SER A 1 171 ? -21.808 -26.257 46.077 0.50 17.92 171 SER A C 1
ATOM 1348 C C B SER A 1 171 ? -21.781 -26.358 46.055 0.50 17.14 171 SER A C 1
ATOM 1349 O O A SER A 1 171 ? -22.497 -26.142 45.064 0.50 13.61 171 SER A O 1
ATOM 1350 O O B SER A 1 171 ? -22.425 -26.421 45.005 0.50 11.60 171 SER A O 1
ATOM 1355 N N . LEU A 1 172 ? -20.513 -25.956 46.108 1.00 13.48 172 LEU A N 1
ATOM 1356 C CA . LEU A 1 172 ? -19.793 -25.538 44.904 1.00 10.59 172 LEU A CA 1
ATOM 1357 C C . LEU A 1 172 ? -19.507 -26.692 43.947 1.00 10.96 172 LEU A C 1
ATOM 1358 O O . LEU A 1 172 ? -19.502 -26.495 42.732 1.00 12.31 172 LEU A O 1
ATOM 1363 N N . VAL A 1 173 ? -19.271 -27.891 44.481 1.00 9.40 173 VAL A N 1
ATOM 1364 C CA . VAL A 1 173 ? -19.123 -29.068 43.621 1.00 10.49 173 VAL A CA 1
ATOM 1365 C C . VAL A 1 173 ? -20.382 -29.243 42.767 1.00 11.23 173 VAL A C 1
ATOM 1366 O O . VAL A 1 173 ? -20.286 -29.437 41.555 1.00 12.78 173 VAL A O 1
ATOM 1370 N N . VAL A 1 174 ? -21.551 -29.161 43.406 1.00 10.81 174 VAL A N 1
ATOM 1371 C CA . VAL A 1 174 ? -22.827 -29.280 42.697 1.00 11.58 174 VAL A CA 1
ATOM 1372 C C . VAL A 1 174 ? -22.953 -28.179 41.642 1.00 10.20 174 VAL A C 1
ATOM 1373 O O . VAL A 1 174 ? -23.253 -28.462 40.478 1.00 11.84 174 VAL A O 1
ATOM 1377 N N . LEU A 1 175 ? -22.706 -26.934 42.048 1.00 11.38 175 LEU A N 1
ATOM 1378 C CA . LEU A 1 175 ? -22.869 -25.794 41.144 1.00 11.09 175 LEU A CA 1
ATOM 1379 C C . LEU A 1 175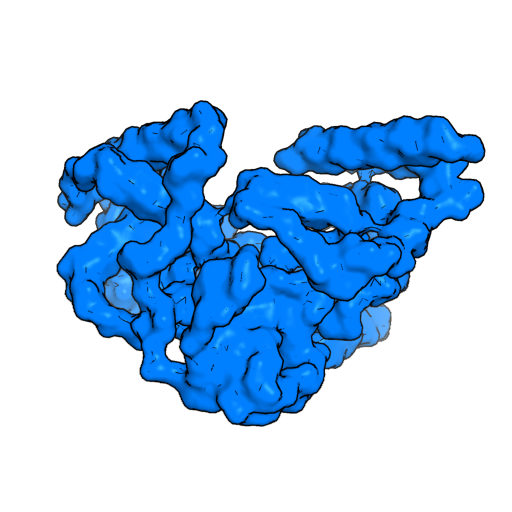 ? -21.926 -25.862 39.938 1.00 12.68 175 LEU A C 1
ATOM 1380 O O . LEU A 1 175 ? -22.370 -25.688 38.802 1.00 10.89 175 LEU A O 1
ATOM 1385 N N . PHE A 1 176 ? -20.642 -26.131 40.173 1.00 9.49 176 PHE A N 1
ATOM 1386 C CA . PHE A 1 176 ? -19.702 -26.289 39.060 1.00 9.36 176 PHE A CA 1
ATOM 1387 C C . PHE A 1 176 ? -20.113 -27.422 38.110 1.00 10.54 176 PHE A C 1
ATOM 1388 O O . PHE A 1 176 ? -20.023 -27.278 36.890 1.00 10.93 176 PHE A O 1
ATOM 1396 N N . ALA A 1 177 ? -20.583 -28.539 38.667 1.00 12.29 177 ALA A N 1
ATOM 1397 C CA . ALA A 1 177 ? -21.107 -29.629 37.846 1.00 11.60 177 ALA A CA 1
ATOM 1398 C C . ALA A 1 177 ? -22.291 -29.160 36.994 1.00 10.22 177 ALA A C 1
ATOM 1399 O O . ALA A 1 177 ? -22.353 -29.462 35.804 1.00 10.77 177 ALA A O 1
ATOM 1401 N N . GLN A 1 178 ? -23.207 -28.410 37.609 1.00 9.61 178 GLN A N 1
ATOM 1402 C CA . GLN A 1 178 ? -24.356 -27.832 36.900 1.00 9.16 178 GLN A CA 1
ATOM 1403 C C . GLN A 1 178 ? -23.934 -26.877 35.776 1.00 10.13 178 GLN A C 1
ATOM 1404 O O . GLN A 1 178 ? -24.493 -26.912 34.680 1.00 10.27 178 GLN A O 1
ATOM 1410 N N . VAL A 1 179 ? -22.945 -26.031 36.054 1.00 10.71 179 VAL A N 1
ATOM 1411 C CA . VAL A 1 179 ? -22.448 -25.081 35.053 1.00 9.17 179 VAL A CA 1
ATOM 1412 C C . VAL A 1 179 ? -21.835 -25.817 33.860 1.00 9.66 179 VAL A C 1
ATOM 1413 O O . VAL A 1 179 ? -22.084 -25.458 32.714 1.00 11.61 179 VAL A O 1
ATOM 1417 N N . ASN A 1 180 ? -21.050 -26.858 34.130 1.00 9.37 180 ASN A N 1
ATOM 1418 C CA . ASN A 1 180 ? -20.477 -27.661 33.059 1.00 11.02 180 ASN A CA 1
ATOM 1419 C C . ASN A 1 180 ? -21.528 -28.358 32.198 1.00 11.50 180 ASN A C 1
ATOM 1420 O O . ASN A 1 180 ? -21.389 -28.419 30.977 1.00 15.71 180 ASN A O 1
ATOM 1425 N N A CYS A 1 181 ? -22.577 -28.868 32.840 0.60 11.20 181 CYS A N 1
ATOM 1426 N N B CYS A 1 181 ? -22.573 -28.870 32.840 0.40 11.25 181 CYS A N 1
ATOM 1427 C CA A CYS A 1 181 ? -23.627 -29.614 32.141 0.60 11.20 181 CYS A CA 1
ATOM 1428 C CA B CYS A 1 181 ? -23.615 -29.612 32.137 0.40 11.23 181 CYS A CA 1
ATOM 1429 C C A CYS A 1 181 ? -24.586 -28.712 31.369 0.60 11.78 181 CYS A C 1
ATOM 1430 C C B CYS A 1 181 ? -24.566 -28.706 31.357 0.40 11.65 181 CYS A C 1
ATOM 1431 O O A CYS A 1 181 ? -25.187 -29.141 30.383 0.60 14.21 181 CYS A O 1
ATOM 1432 O O B CYS A 1 181 ? -25.140 -29.126 30.351 0.40 13.46 181 CYS A O 1
ATOM 1437 N N . ASN A 1 182 ? -24.721 -27.465 31.817 1.00 9.27 182 ASN A N 1
ATOM 1438 C CA . ASN A 1 182 ? -25.744 -26.560 31.285 1.00 9.73 182 ASN A CA 1
ATOM 1439 C C . ASN A 1 182 ? -25.251 -25.258 30.646 1.00 10.83 182 ASN A C 1
ATOM 1440 O O . ASN A 1 182 ? -26.041 -24.529 30.034 1.00 10.41 182 ASN A O 1
ATOM 1445 N N . GLY A 1 183 ? -23.962 -24.962 30.796 1.00 11.58 183 GLY A N 1
ATOM 1446 C CA . GLY A 1 183 ? -23.399 -23.714 30.278 1.00 9.91 183 GLY A CA 1
ATOM 1447 C C . GLY A 1 183 ? -23.401 -23.643 28.760 1.00 8.33 183 GLY A C 1
ATOM 1448 O O . GLY A 1 183 ? -23.315 -24.668 28.079 1.00 8.95 183 GLY A O 1
ATOM 1449 N N . PHE A 1 184 ? -23.524 -22.424 28.239 1.00 7.51 184 PHE A N 1
ATOM 1450 C CA . PHE A 1 184 ? -23.425 -22.166 26.810 1.00 5.36 184 PHE A CA 1
ATOM 1451 C C . PHE A 1 184 ? -22.207 -21.313 26.505 1.00 7.89 184 PHE A C 1
ATOM 1452 O O . PHE A 1 184 ? -21.842 -20.428 27.285 1.00 11.17 184 PHE A O 1
ATOM 1460 N N . THR A 1 185 ? -21.589 -21.577 25.363 1.00 7.47 185 THR A N 1
ATOM 1461 C CA . THR A 1 185 ? -20.694 -20.594 24.772 1.00 7.61 185 THR A CA 1
ATOM 1462 C C . THR A 1 185 ? -21.501 -19.695 23.834 1.00 10.20 185 THR A C 1
ATOM 1463 O O . THR A 1 185 ? -22.413 -20.156 23.136 1.00 14.72 185 THR A O 1
ATOM 1467 N N . ILE A 1 186 ? -21.179 -18.405 23.851 1.00 9.07 186 ILE A N 1
ATOM 1468 C CA . ILE A 1 186 ? -21.716 -17.451 22.883 1.00 7.99 186 ILE A CA 1
ATOM 1469 C C . ILE A 1 186 ? -20.661 -17.272 21.799 1.00 10.87 186 ILE A C 1
ATOM 1470 O O . ILE A 1 186 ? -19.485 -17.039 22.103 1.00 10.78 186 ILE A O 1
ATOM 1475 N N . GLU A 1 187 ? -21.085 -17.426 20.544 1.00 14.26 187 GLU A N 1
ATOM 1476 C CA . GLU A 1 187 ? -20.203 -17.292 19.386 1.00 14.21 187 GLU A CA 1
ATOM 1477 C C . GLU A 1 187 ? -20.722 -16.193 18.484 1.00 12.33 187 GLU A C 1
ATOM 1478 O O . GLU A 1 187 ? -21.924 -15.930 18.460 1.00 15.39 187 GLU A O 1
ATOM 1484 N N . ASP A 1 188 ? -19.827 -15.567 17.723 1.00 12.67 188 ASP A N 1
ATOM 1485 C CA . ASP A 1 188 ? -20.257 -14.576 16.741 1.00 11.88 188 ASP A CA 1
ATOM 1486 C C . ASP A 1 188 ? -20.670 -15.234 15.416 1.00 12.54 188 ASP A C 1
ATOM 1487 O O . ASP A 1 188 ? -20.815 -16.462 15.332 1.00 12.22 188 ASP A O 1
ATOM 1492 N N . GLU A 1 189 ? -20.850 -14.414 14.386 1.00 11.71 189 GLU A N 1
ATOM 1493 C CA . GLU A 1 189 ? -21.360 -14.874 13.097 1.00 13.21 189 GLU A CA 1
ATOM 1494 C C . GLU A 1 189 ? -20.391 -15.809 12.350 1.00 14.89 189 GLU A C 1
ATOM 1495 O O . GLU A 1 189 ? -20.807 -16.560 11.469 1.00 16.99 189 GLU A O 1
ATOM 1501 N N . GLU A 1 190 ? -19.109 -15.759 12.712 1.00 13.51 190 GLU A N 1
ATOM 1502 C CA . GLU A 1 190 ? -18.107 -16.682 12.180 1.00 13.42 190 GLU A CA 1
ATOM 1503 C C . GLU A 1 190 ? -17.823 -17.820 13.160 1.00 14.69 190 GLU A C 1
ATOM 1504 O O . GLU A 1 190 ? -16.855 -18.568 12.994 1.00 15.60 190 GLU A O 1
ATOM 1510 N N . LEU A 1 191 ? -18.682 -17.945 14.171 1.00 12.93 191 LEU A N 1
ATOM 1511 C CA . LEU A 1 191 ? -18.527 -18.926 15.256 1.00 13.13 191 LEU A CA 1
ATOM 1512 C C . LEU A 1 191 ? -17.228 -18.775 16.065 1.00 13.05 191 LEU A C 1
ATOM 1513 O O . LEU A 1 191 ? -16.718 -19.748 16.627 1.00 17.34 191 LEU A O 1
ATOM 1518 N N A SER A 1 192 ? -16.706 -17.549 16.119 0.50 12.15 192 SER A N 1
ATOM 1519 N N B SER A 1 192 ? -16.700 -17.553 16.110 0.50 12.54 192 SER A N 1
ATOM 1520 C CA A SER A 1 192 ? -15.557 -17.229 16.962 0.50 11.79 192 SER A CA 1
ATOM 1521 C CA B SER A 1 192 ? -15.568 -17.239 16.974 0.50 12.80 192 SER A CA 1
ATOM 1522 C C A SER A 1 192 ? -16.047 -17.025 18.390 0.50 12.67 192 SER A C 1
ATOM 1523 C C B SER A 1 192 ? -16.084 -17.084 18.392 0.50 13.00 192 SER A C 1
ATOM 1524 O O A SER A 1 192 ? -17.079 -16.389 18.607 0.50 13.27 192 SER A O 1
ATOM 1525 O O B SER A 1 192 ? -17.168 -16.540 18.605 0.50 12.95 192 SER A O 1
ATOM 1530 N N . HIS A 1 193 ? -15.309 -17.565 19.356 1.00 11.53 193 HIS A N 1
ATOM 1531 C CA . HIS A 1 193 ? -15.730 -17.542 20.759 1.00 10.33 193 HIS A CA 1
ATOM 1532 C C . HIS A 1 193 ? -15.823 -16.129 21.339 1.00 10.72 193 HIS A C 1
ATOM 1533 O O . HIS A 1 193 ? -14.842 -15.392 21.324 1.00 13.86 193 HIS A O 1
ATOM 1540 N N . LEU A 1 194 ? -17.000 -15.763 21.849 1.00 8.85 194 LEU A N 1
ATOM 1541 C CA . LEU A 1 194 ? -17.194 -14.446 22.477 1.00 8.23 194 LEU A CA 1
ATOM 1542 C C . LEU A 1 194 ? -17.223 -14.495 24.001 1.00 8.83 194 LEU A C 1
ATOM 1543 O O . LEU A 1 194 ? -16.829 -13.543 24.673 1.00 10.35 194 LEU A O 1
ATOM 1548 N N . GLY A 1 195 ? -17.710 -15.599 24.549 1.00 9.76 195 GLY A N 1
ATOM 1549 C CA . GLY A 1 195 ? -17.851 -15.703 25.988 1.00 8.92 195 GLY A CA 1
ATOM 1550 C C . GLY A 1 195 ? -18.714 -16.876 26.382 1.00 7.57 195 GLY A C 1
ATOM 1551 O O . GLY A 1 195 ? -19.027 -17.727 25.555 1.00 9.62 195 GLY A O 1
ATOM 1552 N N . SER A 1 196 ? -19.091 -16.913 27.655 1.00 7.62 196 SER A N 1
ATOM 1553 C CA . SER A 1 196 ? -19.860 -18.030 28.201 1.00 7.12 196 SER A CA 1
ATOM 1554 C C . SER A 1 196 ? -21.064 -17.489 28.959 1.00 9.22 196 SER A C 1
ATOM 1555 O O . SER A 1 196 ? -21.028 -16.381 29.483 1.00 9.28 196 SER A O 1
ATOM 1558 N N . ALA A 1 197 ? -22.139 -18.266 29.011 1.00 7.73 197 ALA A N 1
ATOM 1559 C CA . ALA A 1 197 ? -23.364 -17.773 29.618 1.00 6.13 197 ALA A CA 1
ATOM 1560 C C . ALA A 1 197 ? -24.253 -18.884 30.131 1.00 7.94 197 ALA A C 1
ATOM 1561 O O . ALA A 1 197 ? -24.087 -20.050 29.766 1.00 9.15 197 ALA A O 1
ATOM 1563 N N . ILE A 1 198 ? -25.194 -18.488 30.984 1.00 6.18 198 ILE A N 1
ATOM 1564 C CA . ILE A 1 198 ? -26.254 -19.363 31.475 1.00 7.76 198 ILE A CA 1
ATOM 1565 C C . ILE A 1 198 ? -27.585 -18.883 30.894 1.00 8.79 198 ILE A C 1
ATOM 1566 O O . ILE A 1 198 ? -27.978 -17.729 31.104 1.00 8.53 198 ILE A O 1
ATOM 1571 N N . PHE A 1 199 ? -28.251 -19.772 30.156 1.00 9.23 199 PHE A N 1
ATOM 1572 C CA . PHE A 1 199 ? -29.581 -19.527 29.601 1.00 8.35 199 PHE A CA 1
ATOM 1573 C C . PHE A 1 199 ? -30.484 -20.658 30.086 1.00 10.04 199 PHE A C 1
ATOM 1574 O O . PHE A 1 199 ? -30.602 -21.685 29.414 1.00 10.40 199 PHE A O 1
ATOM 1582 N N . PRO A 1 200 ? -31.109 -20.487 31.261 1.00 8.59 200 PRO A N 1
ATOM 1583 C CA . PRO A 1 200 ? -31.783 -21.620 31.899 1.00 10.13 200 PRO A CA 1
ATOM 1584 C C . PRO A 1 200 ? -32.895 -22.241 31.057 1.00 9.34 200 PRO A C 1
ATOM 1585 O O . PRO A 1 200 ? -32.947 -23.466 30.930 1.00 11.09 200 PRO A O 1
ATOM 1589 N N . ASP A 1 201 ? -33.756 -21.420 30.461 1.00 9.80 201 ASP A N 1
ATOM 1590 C CA . ASP A 1 201 ? -34.844 -21.973 29.652 1.00 10.79 201 ASP A CA 1
ATOM 1591 C C . ASP A 1 201 ? -34.353 -22.671 28.376 1.00 11.59 201 ASP A C 1
ATOM 1592 O O . ASP A 1 201 ? -34.944 -23.656 27.934 1.00 10.66 201 ASP A O 1
ATOM 1597 N N . VAL A 1 202 ? -33.266 -22.167 27.798 1.00 9.80 202 VAL A N 1
ATOM 1598 C CA . VAL A 1 202 ? -32.667 -22.790 26.614 1.00 9.08 202 VAL A CA 1
ATOM 1599 C C . VAL A 1 202 ? -32.041 -24.144 26.982 1.00 7.29 202 VAL A C 1
ATOM 1600 O O . VAL A 1 202 ? -32.086 -25.090 26.192 1.00 10.09 202 VAL A O 1
ATOM 1604 N N . ALA A 1 203 ? -31.510 -24.240 28.201 1.00 7.14 203 ALA A N 1
ATOM 1605 C CA . ALA A 1 203 ? -30.868 -25.470 28.679 1.00 7.61 203 ALA A CA 1
ATOM 1606 C C . ALA A 1 203 ? -31.864 -26.618 28.858 1.00 10.23 203 ALA A C 1
ATOM 1607 O O . ALA A 1 203 ? -31.460 -27.768 28.959 1.00 12.06 203 ALA A O 1
ATOM 1609 N N . LEU A 1 204 ? -33.156 -26.305 28.896 1.00 9.47 204 LEU A N 1
ATOM 1610 C CA . LEU A 1 204 ? -34.188 -27.348 29.020 1.00 8.10 204 LEU A CA 1
ATOM 1611 C C . LEU A 1 204 ? -34.264 -28.267 27.785 1.00 10.74 204 LEU A C 1
ATOM 1612 O O . LEU A 1 204 ? -34.670 -29.428 27.891 1.00 10.91 204 LEU A O 1
ATOM 1617 N N . MET A 1 205 ? -33.866 -27.761 26.621 1.00 9.00 205 MET A N 1
ATOM 1618 C CA . MET A 1 205 ? -33.983 -28.547 25.386 1.00 9.05 205 MET A CA 1
ATOM 1619 C C . MET A 1 205 ? -32.983 -29.687 25.327 1.00 8.92 205 MET A C 1
ATOM 1620 O O . MET A 1 205 ? -31.793 -29.502 25.566 1.00 9.79 205 MET A O 1
ATOM 1625 N N . ASN A 1 206 ? -33.493 -30.866 25.005 1.00 8.07 206 ASN A N 1
ATOM 1626 C CA . ASN A 1 206 ? -32.653 -32.026 24.795 1.00 8.47 206 ASN A CA 1
ATOM 1627 C C . ASN A 1 206 ? -31.972 -32.000 23.431 1.00 6.83 206 ASN A C 1
ATOM 1628 O O . ASN A 1 206 ? -32.289 -31.161 22.569 1.00 8.89 206 ASN A O 1
ATOM 1633 N N . HIS A 1 207 ? -31.016 -32.906 23.258 1.00 6.78 207 HIS A N 1
ATOM 1634 C CA . HIS A 1 207 ? -30.210 -32.970 22.058 1.00 9.20 207 HIS A CA 1
ATOM 1635 C C . HIS A 1 207 ? -30.782 -33.915 21.008 1.00 9.62 207 HIS A C 1
ATOM 1636 O O . HIS A 1 207 ? -31.297 -34.981 21.339 1.00 11.16 207 HIS A O 1
ATOM 1643 N N . SER A 1 208 ? -30.663 -33.511 19.745 1.00 11.03 208 SER A N 1
ATOM 1644 C CA . SER A 1 208 ? -30.767 -34.427 18.609 1.00 10.93 208 SER A CA 1
ATOM 1645 C C . SER A 1 208 ? -29.707 -34.077 17.573 1.00 10.42 208 SER A C 1
ATOM 1646 O O . SER A 1 208 ? -29.315 -32.913 17.446 1.00 10.11 208 SER A O 1
ATOM 1649 N N . CYS A 1 209 ? -29.251 -35.086 16.830 1.00 10.74 209 CYS A N 1
ATOM 1650 C CA . CYS A 1 209 ? -28.390 -34.858 15.668 1.00 11.16 209 CYS A CA 1
ATOM 1651 C C . CYS A 1 209 ? -29.190 -34.455 14.422 1.00 13.08 209 CYS A C 1
ATOM 1652 O O . CYS A 1 209 ? -28.600 -34.098 13.389 1.00 13.32 209 CYS A O 1
ATOM 1655 N N A CYS A 1 210 ? -30.516 -34.515 14.533 0.50 11.28 210 CYS A N 1
ATOM 1656 N N B CYS A 1 210 ? -30.521 -34.559 14.515 0.50 12.57 210 CYS A N 1
ATOM 1657 C CA A CYS A 1 210 ? -31.418 -33.976 13.524 0.50 11.52 210 CYS A CA 1
ATOM 1658 C CA B CYS A 1 210 ? -31.445 -33.971 13.540 0.50 12.87 210 CYS A CA 1
ATOM 1659 C C A CYS A 1 210 ? -32.294 -32.914 14.194 0.50 12.29 210 CYS A C 1
ATOM 1660 C C B CYS A 1 210 ? -32.288 -32.942 14.279 0.50 13.11 210 CYS A C 1
ATOM 1661 O O A CYS A 1 210 ? -33.512 -33.080 14.268 0.50 11.90 210 CYS A O 1
ATOM 1662 O O B CYS A 1 210 ? -33.481 -33.165 14.494 0.50 11.82 210 CYS A O 1
ATOM 1667 N N . PRO A 1 211 ? -31.673 -31.816 14.683 1.00 10.66 211 PRO A N 1
ATOM 1668 C CA . PRO A 1 211 ? -32.400 -30.857 15.516 1.00 10.10 211 PRO A CA 1
ATOM 1669 C C . PRO A 1 211 ? -33.506 -30.141 14.754 1.00 9.37 211 PRO A C 1
ATOM 1670 O O . PRO A 1 211 ? -33.400 -29.958 13.542 1.00 10.29 211 PRO A O 1
ATOM 1674 N N . ASN A 1 212 ? -34.567 -29.759 15.459 1.00 7.62 212 ASN A N 1
ATOM 1675 C CA . ASN A 1 212 ? -35.610 -28.950 14.835 1.00 8.10 212 ASN A CA 1
ATOM 1676 C C . ASN A 1 212 ? -35.521 -27.455 15.149 1.00 7.58 212 ASN A C 1
ATOM 1677 O O . ASN A 1 212 ? -36.294 -26.662 14.610 1.00 9.35 212 ASN A O 1
ATOM 1682 N N . VAL A 1 213 ? -34.571 -27.073 16.005 1.00 6.62 213 VAL A N 1
ATOM 1683 C CA . VAL A 1 213 ? -34.300 -25.655 16.268 1.00 7.95 213 VAL A CA 1
ATOM 1684 C C . VAL A 1 213 ? -32.800 -25.348 16.252 1.00 9.62 213 VAL A C 1
ATOM 1685 O O . VAL A 1 213 ? -31.969 -26.253 16.421 1.00 9.11 213 VAL A O 1
ATOM 1689 N N . ILE A 1 214 ? -32.480 -24.071 16.038 1.00 9.11 214 ILE A N 1
ATOM 1690 C CA . ILE A 1 214 ? -31.122 -23.538 16.186 1.00 7.71 214 ILE A CA 1
ATOM 1691 C C . ILE A 1 214 ? -31.152 -22.378 17.180 1.00 7.92 214 ILE A C 1
ATOM 1692 O O . ILE A 1 214 ? -32.057 -21.527 17.143 1.00 9.31 214 ILE A O 1
ATOM 1697 N N . VAL A 1 215 ? -30.171 -22.369 18.077 1.00 7.24 215 VAL A N 1
ATOM 1698 C CA . VAL A 1 215 ? -29.967 -21.275 19.022 1.00 8.64 215 VAL A CA 1
ATOM 1699 C C . VAL A 1 215 ? -28.984 -20.269 18.431 1.00 9.62 215 VAL A C 1
ATOM 1700 O O . VAL A 1 215 ? -27.892 -20.642 17.991 1.00 10.82 215 VAL A O 1
ATOM 1704 N N . THR A 1 216 ? -29.387 -19.002 18.394 1.00 8.06 216 THR A N 1
ATOM 1705 C CA . THR A 1 216 ? -28.482 -17.917 17.999 1.00 9.43 216 THR A CA 1
ATOM 1706 C C . THR A 1 216 ? -28.493 -16.850 19.086 1.00 8.35 216 THR A C 1
ATOM 1707 O O . THR A 1 216 ? -29.280 -16.927 20.036 1.00 8.90 216 THR A O 1
ATOM 1711 N N . TYR A 1 217 ? -27.613 -15.864 18.958 1.00 6.81 217 TYR A N 1
ATOM 1712 C CA . TYR A 1 217 ? -27.510 -14.821 19.968 1.00 8.95 217 TYR A CA 1
ATOM 1713 C C . TYR A 1 217 ? -27.631 -13.427 19.374 1.00 8.83 217 TYR A C 1
ATOM 1714 O O . TYR A 1 217 ? -27.084 -13.142 18.310 1.00 13.32 217 TYR A O 1
ATOM 1723 N N . LYS A 1 218 ? -28.364 -12.572 20.080 1.00 11.16 218 LYS A N 1
ATOM 1724 C CA . LYS A 1 218 ? -28.523 -11.172 19.716 1.00 10.14 218 LYS A CA 1
ATOM 1725 C C . LYS A 1 218 ? -27.988 -10.402 20.912 1.00 9.57 218 LYS A C 1
ATOM 1726 O O . LYS A 1 218 ? -28.716 -10.153 21.876 1.00 10.95 218 LYS A O 1
ATOM 1732 N N . GLY A 1 219 ? -26.699 -10.069 20.869 1.00 10.58 219 GLY A N 1
ATOM 1733 C CA . GLY A 1 219 ? -25.994 -9.594 22.060 1.00 11.39 219 GLY A CA 1
ATOM 1734 C C . GLY A 1 219 ? -25.953 -10.705 23.098 1.00 10.34 219 GLY A C 1
ATOM 1735 O O . GLY A 1 219 ? -25.392 -11.777 22.850 1.00 13.10 219 GLY A O 1
ATOM 1736 N N . THR A 1 220 ? -26.567 -10.464 24.252 1.00 9.28 220 THR A N 1
ATOM 1737 C CA . THR A 1 220 ? -26.608 -11.463 25.330 1.00 10.58 220 THR A CA 1
ATOM 1738 C C . THR A 1 220 ? -27.945 -12.207 25.390 1.00 10.75 220 THR A C 1
ATOM 1739 O O . THR A 1 220 ? -28.179 -12.989 26.316 1.00 12.41 220 THR A O 1
ATOM 1743 N N . LEU A 1 221 ? -28.816 -11.954 24.414 1.00 10.69 221 LEU A N 1
ATOM 1744 C CA . LEU A 1 221 ? -30.125 -12.606 24.336 1.00 9.99 221 LEU A CA 1
ATOM 1745 C C . LEU A 1 221 ? -30.043 -13.851 23.449 1.00 8.74 221 LEU A C 1
ATOM 1746 O O . LEU A 1 221 ? -29.649 -13.760 22.291 1.00 11.91 221 LEU A O 1
ATOM 1751 N N . ALA A 1 222 ? -30.404 -15.011 23.992 1.00 8.57 222 ALA A N 1
ATOM 1752 C CA . ALA A 1 222 ? -30.494 -16.220 23.172 1.00 8.19 222 ALA A CA 1
ATOM 1753 C C . ALA A 1 222 ? -31.845 -16.270 22.466 1.00 10.14 222 ALA A C 1
ATOM 1754 O O . ALA A 1 222 ? -32.883 -15.960 23.061 1.00 11.77 222 ALA A O 1
ATOM 1756 N N . GLU A 1 223 ? -31.824 -16.644 21.192 1.00 7.15 223 GLU A N 1
ATOM 1757 C CA . GLU A 1 223 ? -33.044 -16.794 20.406 1.00 8.44 223 GLU A CA 1
ATOM 1758 C C . GLU A 1 223 ? -33.112 -18.211 19.848 1.00 10.26 223 GLU A C 1
ATOM 1759 O O . GLU A 1 223 ? -32.088 -18.777 19.453 1.00 11.10 223 GLU A O 1
ATOM 1765 N N . VAL A 1 224 ? -34.313 -18.789 19.852 1.00 7.62 224 VAL A N 1
ATOM 1766 C CA . VAL A 1 224 ? -34.514 -20.170 19.423 1.00 7.03 224 VAL A CA 1
ATOM 1767 C C . VAL A 1 224 ? -35.506 -20.204 18.264 1.00 7.78 224 VAL A C 1
ATOM 1768 O O . VAL A 1 224 ? -36.678 -19.862 18.439 1.00 10.07 224 VAL A O 1
ATOM 1772 N N . ARG A 1 225 ? -35.026 -20.613 17.090 1.00 6.69 225 ARG A N 1
ATOM 1773 C CA . ARG A 1 225 ? -35.848 -20.623 15.871 1.00 7.06 225 ARG A CA 1
ATOM 1774 C C . ARG A 1 225 ? -35.946 -22.003 15.242 1.00 8.98 225 ARG A C 1
ATOM 1775 O O . ARG A 1 225 ? -34.977 -22.767 15.242 1.00 9.52 225 ARG A O 1
ATOM 1783 N N . ALA A 1 226 ? -37.119 -22.307 14.693 1.00 9.73 226 ALA A N 1
ATOM 1784 C CA . ALA A 1 226 ? -37.356 -23.590 14.037 1.00 9.93 226 ALA A CA 1
ATOM 1785 C C . ALA A 1 226 ? -36.589 -23.709 12.721 1.00 10.88 226 ALA A C 1
ATOM 1786 O O . ALA A 1 226 ? -36.549 -22.767 11.922 1.00 12.08 226 ALA A O 1
ATOM 1788 N N . VAL A 1 227 ? -35.965 -24.866 12.515 1.00 9.03 227 VAL A N 1
ATOM 1789 C CA . VAL A 1 227 ? -35.290 -25.170 11.248 1.00 10.65 227 VAL A CA 1
ATOM 1790 C C . VAL A 1 227 ? -35.938 -26.365 10.550 1.00 12.59 227 VAL A C 1
ATOM 1791 O O . VAL A 1 227 ? -35.523 -26.762 9.459 1.00 13.60 227 VAL A O 1
ATOM 1795 N N . GLN A 1 228 ? -36.939 -26.939 11.213 1.00 14.98 228 GLN A N 1
ATOM 1796 C CA . GLN A 1 228 ? -37.848 -27.924 10.627 1.00 14.47 228 GLN A CA 1
ATOM 1797 C C . GLN A 1 228 ? -39.254 -27.578 11.111 1.00 14.97 228 GLN A C 1
ATOM 1798 O O . GLN A 1 228 ? -39.403 -26.884 12.121 1.00 14.67 228 GLN A O 1
ATOM 1804 N N . GLU A 1 229 ? -40.285 -28.046 10.406 1.00 14.02 229 GLU A N 1
ATOM 1805 C CA . GLU A 1 229 ? -41.647 -27.937 10.927 1.00 13.52 229 GLU A CA 1
ATOM 1806 C C . GLU A 1 229 ? -41.732 -28.680 12.261 1.00 13.12 229 GLU A C 1
ATOM 1807 O O . GLU A 1 229 ? -41.202 -29.785 12.402 1.00 13.51 229 GLU A O 1
ATOM 1813 N N . ILE A 1 230 ? -42.378 -28.051 13.239 1.00 12.59 230 ILE A N 1
ATOM 1814 C CA . ILE A 1 230 ? -42.629 -28.671 14.535 1.00 13.48 230 ILE A CA 1
ATOM 1815 C C . ILE A 1 230 ? -44.140 -28.787 14.713 1.00 10.56 230 ILE A C 1
ATOM 1816 O O . ILE A 1 230 ? -44.868 -27.800 14.579 1.00 16.01 230 ILE A O 1
ATOM 1821 N N . LYS A 1 231 ? -44.607 -29.998 14.994 1.00 11.69 231 LYS A N 1
ATOM 1822 C CA . LYS A 1 231 ? -46.036 -30.246 15.156 1.00 11.63 231 LYS A CA 1
ATOM 1823 C C . LYS A 1 231 ? -46.420 -30.221 16.642 1.00 9.81 231 LYS A C 1
ATOM 1824 O O . LYS A 1 231 ? -45.552 -30.389 17.506 1.00 10.47 231 LYS A O 1
ATOM 1830 N N . PRO A 1 232 ? -47.711 -29.975 16.952 1.00 9.91 232 PRO A N 1
ATOM 1831 C CA . PRO A 1 232 ? -48.154 -30.032 18.344 1.00 9.43 232 PRO A CA 1
ATOM 1832 C C . PRO A 1 232 ? -47.702 -31.330 19.011 1.00 9.16 232 PRO A C 1
ATOM 1833 O O . PRO A 1 232 ? -47.819 -32.404 18.414 1.00 11.26 232 PRO A O 1
ATOM 1837 N N . GLY A 1 233 ? -47.156 -31.212 20.220 1.00 9.53 233 GLY A N 1
ATOM 1838 C CA . GLY A 1 233 ? -46.718 -32.371 20.993 1.00 10.82 233 GLY A CA 1
ATOM 1839 C C . GLY A 1 233 ? -45.306 -32.850 20.722 1.00 11.46 233 GLY A C 1
ATOM 1840 O O . GLY A 1 233 ? -44.762 -33.640 21.500 1.00 10.51 233 GLY A O 1
ATOM 1841 N N . GLU A 1 234 ? -44.700 -32.383 19.631 1.00 9.50 234 GLU A N 1
ATOM 1842 C CA . GLU A 1 234 ? -43.340 -32.815 19.295 1.00 10.05 234 GLU A CA 1
ATOM 1843 C C . GLU A 1 234 ? -42.331 -32.198 20.252 1.00 8.75 234 GLU A C 1
ATOM 1844 O O . GLU A 1 234 ? -42.486 -31.053 20.689 1.00 10.07 234 GLU A O 1
ATOM 1850 N N . GLU A 1 235 ? -41.311 -32.974 20.598 1.00 7.78 235 GLU A N 1
ATOM 1851 C CA . GLU A 1 235 ? -40.238 -32.459 21.432 1.00 8.72 235 GLU A CA 1
ATOM 1852 C C . GLU A 1 235 ? -39.367 -31.504 20.623 1.00 9.52 235 GLU A C 1
ATOM 1853 O O . GLU A 1 235 ? -39.117 -31.722 19.433 1.00 10.11 235 GLU A O 1
ATOM 1859 N N . 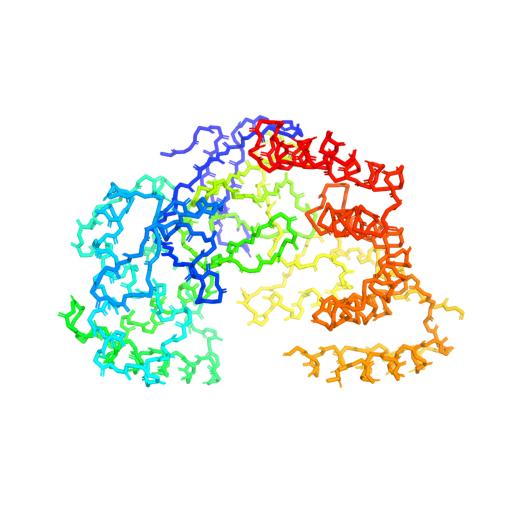VAL A 1 236 ? -38.922 -30.443 21.286 1.00 8.51 236 VAL A N 1
ATOM 1860 C CA . VAL A 1 236 ? -38.036 -29.457 20.688 1.00 9.37 236 VAL A CA 1
ATOM 1861 C C . VAL A 1 236 ? -36.593 -29.873 20.978 1.00 8.30 236 VAL A C 1
ATOM 1862 O O . VAL A 1 236 ? -36.200 -29.993 22.141 1.00 10.00 236 VAL A O 1
ATOM 1866 N N . PHE A 1 237 ? -35.821 -30.110 19.917 1.00 10.91 237 PHE A N 1
ATOM 1867 C CA . PHE A 1 237 ? -34.438 -30.570 20.045 1.00 9.54 237 PHE A CA 1
ATOM 1868 C C . PHE A 1 237 ? -33.461 -29.603 19.397 1.00 9.96 237 PHE A C 1
ATOM 1869 O O . PHE A 1 237 ? -33.661 -29.176 18.259 1.00 9.34 237 PHE A O 1
ATOM 1877 N N . THR A 1 238 ? -32.389 -29.298 20.121 1.00 8.89 238 THR A N 1
ATOM 1878 C CA . THR A 1 238 ? -31.256 -28.549 19.583 1.00 9.60 238 THR A CA 1
ATOM 1879 C C . THR A 1 238 ? -30.046 -29.492 19.471 1.00 11.18 238 THR A C 1
ATOM 1880 O O . THR A 1 238 ? -30.044 -30.546 20.093 1.00 15.00 238 THR A O 1
ATOM 1884 N N . SER A 1 239 ? -29.028 -29.132 18.687 1.00 10.85 239 SER A N 1
ATOM 1885 C CA . SER A 1 239 ? -27.793 -29.931 18.667 1.00 9.13 239 SER A CA 1
ATOM 1886 C C . SER A 1 239 ? -26.761 -29.378 19.640 1.00 9.91 239 SER A C 1
ATOM 1887 O O . SER A 1 239 ? -26.451 -28.187 19.620 1.00 11.81 239 SER A O 1
ATOM 1890 N N . TYR A 1 240 ? -26.220 -30.256 20.479 1.00 9.01 240 TYR A N 1
ATOM 1891 C CA . TYR A 1 240 ? -25.201 -29.871 21.459 1.00 10.29 240 TYR A CA 1
ATOM 1892 C C . TYR A 1 240 ? -23.796 -29.850 20.856 1.00 10.73 240 TYR A C 1
ATOM 1893 O O . TYR A 1 240 ? -22.852 -29.368 21.486 1.00 11.27 240 TYR A O 1
ATOM 1902 N N . ILE A 1 241 ? -23.651 -30.395 19.652 1.00 10.21 241 ILE A N 1
ATOM 1903 C CA . ILE A 1 241 ? -22.328 -30.692 19.105 1.00 12.49 241 ILE A CA 1
ATOM 1904 C C . ILE A 1 241 ? -22.210 -30.379 17.618 1.00 14.95 241 ILE A C 1
ATOM 1905 O O . ILE A 1 241 ? -23.209 -30.123 16.943 1.00 12.82 241 ILE A O 1
ATOM 1910 N N . ASP A 1 242 ? -20.974 -30.404 17.123 1.00 16.29 242 ASP A N 1
ATOM 1911 C CA . ASP A 1 242 ? -20.692 -30.237 15.702 1.00 15.01 242 ASP A CA 1
ATOM 1912 C C . ASP A 1 242 ? -21.166 -31.475 14.939 1.00 14.38 242 ASP A C 1
ATOM 1913 O O . ASP A 1 242 ? -20.684 -32.586 15.171 1.00 19.05 242 ASP A O 1
ATOM 1918 N N . LEU A 1 243 ? -22.109 -31.274 14.025 1.00 12.89 243 LEU A N 1
ATOM 1919 C CA . LEU A 1 243 ? -22.757 -32.384 13.324 1.00 13.61 243 LEU A CA 1
ATOM 1920 C C . LEU A 1 243 ? -21.968 -32.937 12.124 1.00 14.90 243 LEU A C 1
ATOM 1921 O O . LEU A 1 243 ? -22.426 -33.868 11.457 1.00 17.03 243 LEU A O 1
ATOM 1926 N N . LEU A 1 244 ? -20.791 -32.371 11.863 1.00 15.95 244 LEU A N 1
ATOM 1927 C CA . LEU A 1 244 ? -19.927 -32.819 10.756 1.00 14.56 244 LEU A CA 1
ATOM 1928 C C . LEU A 1 244 ? -19.492 -34.279 10.884 1.00 16.80 244 LEU A C 1
ATOM 1929 O O . LEU A 1 244 ? -19.370 -34.989 9.886 1.00 19.38 244 LEU A O 1
ATOM 1934 N N . TYR A 1 245 ? -19.274 -34.726 12.116 1.00 19.07 245 TYR A N 1
ATOM 1935 C CA . TYR A 1 245 ? -18.558 -35.978 12.360 1.00 18.98 245 TYR A CA 1
ATOM 1936 C C . TYR A 1 245 ? -19.440 -37.226 12.361 1.00 17.98 245 TYR A C 1
ATOM 1937 O O . TYR A 1 245 ? -20.651 -37.122 12.541 1.00 17.83 245 TYR A O 1
ATOM 1946 N N . PRO A 1 246 ? -18.834 -38.412 12.130 1.00 19.53 246 PRO A N 1
ATOM 1947 C CA . PRO A 1 246 ? -19.586 -39.668 12.149 1.00 19.15 246 PRO A CA 1
ATOM 1948 C C . PRO A 1 246 ? -20.202 -39.984 13.515 1.00 21.65 246 PRO A C 1
ATOM 1949 O O . PRO A 1 246 ? -19.825 -39.381 14.528 1.00 18.01 246 PRO A O 1
ATOM 1953 N N . THR A 1 247 ? -21.136 -40.931 13.521 1.00 20.03 247 THR A N 1
ATOM 1954 C CA . THR A 1 247 ? -21.939 -41.280 14.699 1.00 19.79 247 THR A CA 1
ATOM 1955 C C . THR A 1 247 ? -21.119 -41.623 15.952 1.00 20.65 247 THR A C 1
ATOM 1956 O O . THR A 1 247 ? -21.422 -41.134 17.047 1.00 18.85 247 THR A O 1
ATOM 1960 N N . GLU A 1 248 ? -20.081 -42.443 15.800 1.00 22.54 248 GLU A N 1
ATOM 1961 C CA . GLU A 1 248 ? -19.255 -42.804 16.953 1.00 21.29 248 GLU A CA 1
ATOM 1962 C C . GLU A 1 248 ? -18.574 -41.576 17.567 1.00 19.70 248 GLU A C 1
ATOM 1963 O O . GLU A 1 248 ? -18.555 -41.425 18.791 1.00 21.15 248 GLU A O 1
ATOM 1969 N N . ASP A 1 249 ? -18.045 -40.695 16.715 1.00 17.58 249 ASP A N 1
ATOM 1970 C CA . ASP A 1 249 ? -17.365 -39.477 17.168 1.00 18.66 249 ASP A CA 1
ATOM 1971 C C . ASP A 1 249 ? -18.341 -38.559 17.903 1.00 17.07 249 ASP A C 1
ATOM 1972 O O . ASP A 1 249 ? -18.015 -38.010 18.955 1.00 15.14 249 ASP A O 1
ATOM 1977 N N . ARG A 1 250 ? -19.538 -38.400 17.342 1.00 15.87 250 ARG A N 1
ATOM 1978 C CA . ARG A 1 250 ? -20.564 -37.559 17.963 1.00 14.21 250 ARG A CA 1
ATOM 1979 C C . ARG A 1 250 ? -20.898 -38.076 19.354 1.00 13.79 250 ARG A C 1
ATOM 1980 O O . ARG A 1 250 ? -20.934 -37.314 20.329 1.00 14.56 250 ARG A O 1
ATOM 1988 N N . ASN A 1 251 ? -21.121 -39.380 19.448 1.00 15.24 251 ASN A N 1
ATOM 1989 C CA . ASN A 1 251 ? -21.535 -39.968 20.709 1.00 15.22 251 ASN A CA 1
ATOM 1990 C C . ASN A 1 251 ? -20.433 -40.072 21.759 1.00 15.08 251 ASN A C 1
ATOM 1991 O O . ASN A 1 251 ? -20.724 -40.017 22.949 1.00 14.46 251 ASN A O 1
ATOM 1996 N N . ASP A 1 252 ? -19.179 -40.190 21.323 1.00 15.57 252 ASP A N 1
ATOM 1997 C CA . ASP A 1 252 ? -18.047 -40.130 22.250 1.00 16.12 252 ASP A CA 1
ATOM 1998 C C . ASP A 1 252 ? -18.034 -38.786 22.974 1.00 13.81 252 ASP A C 1
ATOM 1999 O O . ASP A 1 252 ? -17.811 -38.726 24.183 1.00 13.31 252 ASP A O 1
ATOM 2004 N N . ARG A 1 253 ? -18.299 -37.711 22.233 1.00 16.59 253 ARG A N 1
ATOM 2005 C CA . ARG A 1 253 ? -18.357 -36.381 22.831 1.00 14.94 253 ARG A CA 1
ATOM 2006 C C . ARG A 1 253 ? -19.575 -36.211 23.739 1.00 12.16 253 ARG A C 1
ATOM 2007 O O . ARG A 1 253 ? -19.456 -35.670 24.836 1.00 12.47 253 ARG A O 1
ATOM 2012 N N . LEU A 1 254 ? -20.739 -36.672 23.288 1.00 10.55 254 LEU A N 1
ATOM 2013 C CA . LEU A 1 254 ? -21.949 -36.594 24.106 1.00 10.37 254 LEU A CA 1
ATOM 2014 C C . LEU A 1 254 ? -21.821 -37.396 25.406 1.00 11.98 254 LEU A C 1
ATOM 2015 O O . LEU A 1 254 ? -22.286 -36.958 26.455 1.00 11.73 254 LEU A O 1
ATOM 2020 N N . ARG A 1 255 ? -21.176 -38.557 25.335 1.00 10.76 255 ARG A N 1
ATOM 2021 C CA . ARG A 1 255 ? -20.961 -39.372 26.529 1.00 11.81 255 ARG A CA 1
ATOM 2022 C C . ARG A 1 255 ? -20.020 -38.679 27.514 1.00 11.13 255 ARG A C 1
ATOM 2023 O O . ARG A 1 255 ? -20.310 -38.611 28.706 1.00 11.82 255 ARG A O 1
ATOM 2031 N N . ASP A 1 256 ? -18.913 -38.145 27.001 1.00 13.72 256 ASP A N 1
ATOM 2032 C CA . ASP A 1 256 ? -17.870 -37.562 27.843 1.00 14.64 256 ASP A CA 1
ATOM 2033 C C . ASP A 1 256 ? -18.295 -36.229 28.455 1.00 13.83 256 ASP A C 1
ATOM 2034 O O . ASP A 1 256 ? -17.968 -35.938 29.604 1.00 16.43 256 ASP A O 1
ATOM 2039 N N . SER A 1 257 ? -19.048 -35.441 27.692 1.00 13.89 257 SER A N 1
ATOM 2040 C CA . SER A 1 257 ? -19.439 -34.098 28.113 1.00 14.70 257 SER A CA 1
ATOM 2041 C C . SER A 1 257 ? -20.806 -34.032 28.785 1.00 12.76 257 SER A C 1
ATOM 2042 O O . SER A 1 257 ? -21.010 -33.213 29.683 1.00 15.55 257 SER A O 1
ATOM 2045 N N . TYR A 1 258 ? -21.733 -34.890 28.350 1.00 11.45 258 TYR A N 1
ATOM 2046 C CA . TYR A 1 258 ? -23.139 -34.792 28.773 1.00 10.87 258 TYR A CA 1
ATOM 2047 C C . TYR A 1 258 ? -23.755 -36.085 29.330 1.00 10.93 258 TYR A C 1
ATOM 2048 O O . TYR A 1 258 ? -24.937 -36.124 29.673 1.00 12.95 258 TYR A O 1
ATOM 2057 N N . PHE A 1 259 ? -22.943 -37.135 29.436 1.00 10.98 259 PHE A N 1
ATOM 2058 C CA . PHE A 1 259 ? -23.358 -38.373 30.101 1.00 11.44 259 PHE A CA 1
ATOM 2059 C C . PHE A 1 259 ? -24.595 -39.020 29.485 1.00 11.63 259 PHE A C 1
ATOM 2060 O O . PHE A 1 259 ? -25.439 -39.561 30.197 1.00 13.48 259 PHE A O 1
ATOM 2068 N N . PHE A 1 260 ? -24.705 -38.951 28.161 1.00 9.60 260 PHE A N 1
ATOM 2069 C CA . PHE A 1 260 ? -25.731 -39.710 27.444 1.00 9.95 260 PHE A CA 1
ATOM 2070 C C . PHE A 1 260 ? -25.242 -40.147 26.063 1.00 10.60 260 PHE A C 1
ATOM 2071 O O . PHE A 1 260 ? -24.279 -39.584 25.521 1.00 10.19 260 PHE A O 1
ATOM 2079 N N . THR A 1 261 ? -25.913 -41.161 25.516 1.00 12.19 261 THR A N 1
ATOM 2080 C CA . THR A 1 261 ? -25.732 -41.572 24.131 1.00 12.56 261 THR A CA 1
ATOM 2081 C C . THR A 1 261 ? -27.014 -41.260 23.372 1.00 12.61 261 THR A C 1
ATOM 2082 O O . THR A 1 261 ? -28.111 -41.596 23.826 1.00 15.18 261 THR A O 1
ATOM 2086 N N . CYS A 1 262 ? -26.860 -40.600 22.227 1.00 13.71 262 CYS A N 1
ATOM 2087 C CA . CYS A 1 262 ? -27.986 -40.184 21.401 1.00 12.00 262 CYS A CA 1
ATOM 2088 C C . CYS A 1 262 ? -28.574 -41.348 20.612 1.00 14.18 262 CYS A C 1
ATOM 2089 O O . CYS A 1 262 ? -27.838 -42.179 20.074 1.00 15.39 262 CYS A O 1
ATOM 2092 N N . GLU A 1 263 ? -29.904 -41.381 20.544 1.00 15.74 263 GLU A N 1
ATOM 2093 C CA . GLU A 1 263 ? -30.642 -42.406 19.804 1.00 13.52 263 GLU A CA 1
ATOM 2094 C C . GLU A 1 263 ? -31.561 -41.794 18.744 1.00 15.98 263 GLU A C 1
ATOM 2095 O O . GLU A 1 263 ? -32.610 -42.357 18.407 1.00 20.36 263 GLU A O 1
ATOM 2101 N N . CYS A 1 264 ? -31.153 -40.640 18.217 1.00 15.66 264 CYS A N 1
ATOM 2102 C CA . CYS A 1 264 ? -31.871 -39.993 17.119 1.00 16.52 264 CYS A CA 1
ATOM 2103 C C . CYS A 1 264 ? -31.761 -40.821 15.832 1.00 18.46 264 CYS A C 1
ATOM 2104 O O . CYS A 1 264 ? -31.018 -41.813 15.777 1.00 18.54 264 CYS A O 1
ATOM 2107 N N . GLN A 1 265 ? -32.501 -40.407 14.805 1.00 18.70 265 GLN A N 1
ATOM 2108 C CA . GLN A 1 265 ? -32.518 -41.105 13.516 1.00 22.05 265 GLN A CA 1
ATOM 2109 C C . GLN A 1 265 ? -31.131 -41.231 12.886 1.00 23.22 265 GLN A C 1
ATOM 2110 O O . GLN A 1 265 ? -30.774 -42.296 12.372 1.00 25.85 265 GLN A O 1
ATOM 2112 N N . GLU A 1 266 ? -30.356 -40.148 12.928 1.00 17.55 266 GLU A N 1
ATOM 2113 C CA . GLU A 1 266 ? -29.003 -40.152 12.371 1.00 17.28 266 GLU A CA 1
ATOM 2114 C C . GLU A 1 266 ? -28.110 -41.154 13.101 1.00 20.57 266 GLU A C 1
ATOM 2115 O O . GLU A 1 266 ? -27.304 -41.833 12.474 1.00 20.96 266 GLU A O 1
ATOM 2121 N N . CYS A 1 267 ? -28.276 -41.254 14.418 1.00 18.09 267 CYS A N 1
ATOM 2122 C CA . CYS A 1 267 ? -27.480 -42.177 15.225 1.00 18.12 267 CYS A CA 1
ATOM 2123 C C . CYS A 1 267 ? -27.937 -43.629 15.108 1.00 19.41 267 CYS A C 1
ATOM 2124 O O . CYS A 1 267 ? -27.112 -44.541 15.155 1.00 23.19 267 CYS A O 1
ATOM 2127 N N . THR A 1 268 ? -29.246 -43.832 14.949 1.00 23.54 268 THR A N 1
ATOM 2128 C CA . THR A 1 268 ? -29.831 -45.170 14.832 1.00 28.90 268 THR A CA 1
ATOM 2129 C C . THR A 1 268 ? -29.457 -45.821 13.500 1.00 30.94 268 THR A C 1
ATOM 2130 O O . THR A 1 268 ? -29.015 -46.971 13.466 1.00 38.92 268 THR A O 1
ATOM 2134 N N . THR A 1 269 ? -29.621 -45.067 12.416 1.00 35.50 269 THR A N 1
ATOM 2135 C CA . THR A 1 269 ? -29.412 -45.573 11.060 1.00 33.34 269 THR A CA 1
ATOM 2136 C C . THR A 1 269 ? -27.960 -45.459 10.607 1.00 36.84 269 THR A C 1
ATOM 2137 O O . THR A 1 269 ? -27.499 -46.258 9.785 1.00 44.03 269 THR A O 1
ATOM 2141 N N . LYS A 1 270 ? -27.254 -44.459 11.140 1.00 33.36 270 LYS A N 1
ATOM 2142 C CA . LYS A 1 270 ? -25.880 -44.135 10.735 1.00 33.16 270 LYS A CA 1
ATOM 2143 C C . LYS A 1 270 ? -25.777 -43.825 9.236 1.00 35.72 270 LYS A C 1
ATOM 2144 O O . LYS A 1 270 ? -24.764 -44.116 8.604 1.00 44.03 270 LYS A O 1
ATOM 2150 N N . ASP A 1 271 ? -26.829 -43.208 8.693 1.00 39.93 271 ASP A N 1
ATOM 2151 C CA . ASP A 1 271 ? -26.982 -42.969 7.250 1.00 42.94 271 ASP A CA 1
ATOM 2152 C C . ASP A 1 271 ? -25.835 -42.221 6.578 1.00 44.09 271 ASP A C 1
ATOM 2153 O O . ASP A 1 271 ? -25.389 -42.601 5.492 1.00 55.67 271 ASP A O 1
ATOM 2158 N N . LYS A 1 272 ? -25.370 -41.157 7.226 1.00 31.93 272 LYS A N 1
ATOM 2159 C CA . LYS A 1 272 ? -24.379 -40.263 6.639 1.00 30.90 272 LYS A CA 1
ATOM 2160 C C . LYS A 1 272 ? -22.933 -40.658 6.962 1.00 34.16 272 LYS A C 1
ATOM 2161 O O . LYS A 1 272 ? -21.998 -39.989 6.520 1.00 40.04 272 LYS A O 1
ATOM 2167 N N . ASP A 1 273 ? -22.755 -41.750 7.709 1.00 31.87 273 ASP A N 1
ATOM 2168 C CA . ASP A 1 273 ? -21.423 -42.214 8.124 1.00 35.57 273 ASP A CA 1
ATOM 2169 C C . ASP A 1 273 ? -20.511 -42.560 6.941 1.00 38.17 273 ASP A C 1
ATOM 2170 O O . ASP A 1 273 ? -19.328 -42.210 6.940 1.00 30.10 273 ASP A O 1
ATOM 2175 N N . LYS A 1 274 ? -21.073 -43.236 5.939 1.00 39.46 274 LYS A N 1
ATOM 2176 C CA . LYS A 1 274 ? -20.321 -43.665 4.756 1.00 39.68 274 LYS A CA 1
ATOM 2177 C C . LYS A 1 274 ? -19.785 -42.485 3.944 1.00 36.75 274 LYS A C 1
ATOM 2178 O O . LYS A 1 274 ? -18.608 -42.465 3.573 1.00 36.18 274 LYS A O 1
ATOM 2180 N N . ALA A 1 275 ? -20.650 -41.507 3.681 1.00 40.43 275 ALA A N 1
ATOM 2181 C CA . ALA A 1 275 ? -20.274 -40.307 2.929 1.00 35.51 275 ALA A CA 1
ATOM 2182 C C . ALA A 1 275 ? -19.258 -39.452 3.686 1.00 38.52 275 ALA A C 1
ATOM 2183 O O . ALA A 1 275 ? -18.389 -38.830 3.076 1.00 41.78 275 ALA A O 1
ATOM 2185 N N . LYS A 1 276 ? -19.374 -39.430 5.014 1.00 35.38 276 LYS A N 1
ATOM 2186 C CA . LYS A 1 276 ? -18.456 -38.678 5.871 1.00 31.25 276 LYS A CA 1
ATOM 2187 C C . LYS A 1 276 ? -17.054 -39.281 5.887 1.00 36.53 276 LYS A C 1
ATOM 2188 O O . LYS A 1 276 ? -16.058 -38.554 5.840 1.00 29.77 276 LYS A O 1
ATOM 2194 N N . VAL A 1 277 ? -16.984 -40.609 5.952 1.00 35.20 277 VAL A N 1
ATOM 2195 C CA . VAL A 1 277 ? -15.708 -41.316 5.877 1.00 37.30 277 VAL A CA 1
ATOM 2196 C C . VAL A 1 277 ? -15.561 -41.935 4.483 1.00 61.83 277 VAL A C 1
ATOM 2197 O O . VAL A 1 277 ? -15.347 -43.142 4.336 1.00 54.53 277 VAL A O 1
ATOM 2201 N N . GLU A 1 278 ? -15.684 -41.088 3.461 1.00 52.32 278 GLU A N 1
ATOM 2202 C CA . GLU A 1 278 ? -15.616 -41.527 2.068 1.00 38.69 278 GLU A CA 1
ATOM 2203 C C . GLU A 1 278 ? -14.215 -42.021 1.713 1.00 48.29 278 GLU A C 1
ATOM 2204 O O . GLU A 1 278 ? -13.215 -41.380 2.049 1.00 40.08 278 GLU A O 1
ATOM 2210 N N . ILE A 1 279 ? -14.164 -43.169 1.040 1.00 49.38 279 ILE A N 1
ATOM 2211 C CA . ILE A 1 279 ? -12.910 -43.817 0.653 1.00 50.33 279 ILE A CA 1
ATOM 2212 C C . ILE A 1 279 ? -12.706 -43.692 -0.858 1.00 47.99 279 ILE A C 1
ATOM 2213 O O . ILE A 1 279 ? -13.637 -43.922 -1.637 1.00 55.93 279 ILE A O 1
ATOM 2218 N N . ARG A 1 280 ? -11.492 -43.327 -1.266 1.00 51.86 280 ARG A N 1
ATOM 2219 C CA . ARG A 1 280 ? -11.163 -43.175 -2.688 1.00 56.67 280 ARG A CA 1
ATOM 2220 C C . ARG A 1 280 ? -10.594 -44.456 -3.296 1.00 56.02 280 ARG A C 1
ATOM 2221 O O . ARG A 1 280 ? -10.031 -45.293 -2.591 1.00 59.00 280 ARG A O 1
ATOM 2229 N N . LYS A 1 287 ? -9.264 -52.388 1.749 1.00 78.90 287 LYS A N 1
ATOM 2230 C CA . LYS A 1 287 ? -9.230 -53.307 2.882 1.00 70.00 287 LYS A CA 1
ATOM 2231 C C . LYS A 1 287 ? -9.878 -52.684 4.115 1.00 66.17 287 LYS A C 1
ATOM 2232 O O . LYS A 1 287 ? -9.644 -51.513 4.423 1.00 321.74 287 LYS A O 1
ATOM 2234 N N . ALA A 1 288 ? -10.687 -53.479 4.813 1.00 64.63 288 ALA A N 1
ATOM 2235 C CA . ALA A 1 288 ? -11.428 -53.023 5.991 1.00 64.71 288 ALA A CA 1
ATOM 2236 C C . ALA A 1 288 ? -10.522 -52.654 7.168 1.00 68.21 288 ALA A C 1
ATOM 2237 O O . ALA A 1 288 ? -10.811 -51.709 7.906 1.00 69.29 288 ALA A O 1
ATOM 2239 N N . GLU A 1 289 ? -9.432 -53.402 7.333 1.00 70.73 289 GLU A N 1
ATOM 2240 C CA . GLU A 1 289 ? -8.469 -53.165 8.412 1.00 61.12 289 GLU A CA 1
ATOM 2241 C C . GLU A 1 289 ? -7.666 -51.882 8.197 1.00 60.47 289 GLU A C 1
ATOM 2242 O O . GLU A 1 289 ? -7.313 -51.197 9.160 1.00 64.66 289 GLU A O 1
ATOM 2244 N N . ALA A 1 290 ? -7.385 -51.569 6.932 1.00 51.30 290 ALA A N 1
ATOM 2245 C CA . ALA A 1 290 ? -6.674 -50.346 6.564 1.00 63.79 290 ALA A CA 1
ATOM 2246 C C . ALA A 1 290 ? -7.529 -49.106 6.823 1.00 66.44 290 ALA A C 1
ATOM 2247 O O . ALA A 1 290 ? -7.019 -48.082 7.281 1.00 47.81 290 ALA A O 1
ATOM 2249 N N . ILE A 1 291 ? -8.826 -49.216 6.534 1.00 65.92 291 ILE A N 1
ATOM 2250 C CA . ILE A 1 291 ? -9.786 -48.132 6.762 1.00 54.84 291 ILE A CA 1
ATOM 2251 C C . ILE A 1 291 ? -9.935 -47.839 8.258 1.00 63.40 291 ILE A C 1
ATOM 2252 O O . ILE A 1 291 ? -9.871 -46.680 8.674 1.00 60.08 291 ILE A O 1
ATOM 2257 N N . ARG A 1 292 ? -10.116 -48.893 9.055 1.00 87.36 292 ARG A N 1
ATOM 2258 C CA . ARG A 1 292 ? -10.269 -48.771 10.511 1.00 56.00 292 ARG A CA 1
ATOM 2259 C C . ARG A 1 292 ? -9.032 -48.179 11.188 1.00 54.45 292 ARG A C 1
ATOM 2260 O O . ARG A 1 292 ? -9.153 -47.396 12.133 1.00 63.41 292 ARG A O 1
ATOM 2268 N N . ASP A 1 293 ? -7.851 -48.556 10.700 1.00 57.60 293 ASP A N 1
ATOM 2269 C CA . ASP A 1 293 ? -6.587 -48.019 11.207 1.00 52.23 293 ASP A CA 1
ATOM 2270 C C . ASP A 1 293 ? -6.388 -46.555 10.825 1.00 55.42 293 ASP A C 1
ATOM 2271 O O . ASP A 1 293 ? -5.757 -45.794 11.563 1.00 57.55 293 ASP A O 1
ATOM 2276 N N . MET A 1 294 ? -6.929 -46.166 9.673 1.00 49.91 294 MET A N 1
ATOM 2277 C CA . MET A 1 294 ? -6.842 -44.784 9.216 1.00 47.43 294 MET A CA 1
ATOM 2278 C C . MET A 1 294 ? -7.833 -43.891 9.965 1.00 41.03 294 MET A C 1
ATOM 2279 O O . MET A 1 294 ? -7.503 -42.756 10.305 1.00 39.98 294 MET A O 1
ATOM 2284 N N . VAL A 1 295 ? -9.035 -44.412 10.224 1.00 39.74 295 VAL A N 1
ATOM 2285 C CA . VAL A 1 295 ? -10.033 -43.707 11.041 1.00 38.38 295 VAL A CA 1
ATOM 2286 C C . VAL A 1 295 ? -9.494 -43.490 12.457 1.00 33.17 295 VAL A C 1
ATOM 2287 O O . VAL A 1 295 ? -9.591 -42.388 13.003 1.00 51.98 295 VAL A O 1
ATOM 2291 N N . ARG A 1 296 ? -8.913 -44.542 13.034 1.00 44.72 296 ARG A N 1
ATOM 2292 C CA . ARG A 1 296 ? -8.297 -44.468 14.358 1.00 34.19 296 ARG A CA 1
ATOM 2293 C C . ARG A 1 296 ? -7.187 -43.418 14.405 1.00 35.10 296 ARG A C 1
ATOM 2294 O O . ARG A 1 296 ? -7.074 -42.674 15.380 1.00 52.78 296 ARG A O 1
ATOM 2296 N N . TYR A 1 297 ? -6.380 -43.361 13.346 1.00 41.66 297 TYR A N 1
ATOM 2297 C CA . TYR A 1 297 ? -5.304 -42.377 13.234 1.00 45.10 297 TYR A CA 1
ATOM 2298 C C . TYR A 1 297 ? -5.846 -40.952 13.122 1.00 40.67 297 TYR A C 1
ATOM 2299 O O . TYR A 1 297 ? -5.382 -40.044 13.819 1.00 48.83 297 TYR A O 1
ATOM 2308 N N . ALA A 1 298 ? -6.821 -40.766 12.237 1.00 41.41 298 ALA A N 1
ATOM 2309 C CA . ALA A 1 298 ? -7.442 -39.461 12.022 1.00 43.18 298 ALA A CA 1
ATOM 2310 C C . ALA A 1 298 ? -8.042 -38.910 13.316 1.00 46.40 298 ALA A C 1
ATOM 2311 O O . ALA A 1 298 ? -7.810 -37.752 13.668 1.00 42.42 298 ALA A O 1
ATOM 2313 N N . ARG A 1 299 ? -8.789 -39.754 14.026 1.00 42.83 299 ARG A N 1
ATOM 2314 C CA . ARG A 1 299 ? -9.426 -39.366 15.289 1.00 40.39 299 ARG A CA 1
ATOM 2315 C C . ARG A 1 299 ? -8.399 -39.005 16.361 1.00 44.54 299 ARG A C 1
ATOM 2316 O O . ARG A 1 299 ? -8.602 -38.064 17.128 1.00 44.56 299 ARG A O 1
ATOM 2324 N N . ASN A 1 300 ? -7.299 -39.755 16.403 1.00 53.16 300 ASN A N 1
ATOM 2325 C CA . ASN A 1 300 ? -6.198 -39.474 17.323 1.00 51.53 300 ASN A CA 1
ATOM 2326 C C . ASN A 1 300 ? -5.496 -38.153 17.001 1.00 44.29 300 ASN A C 1
ATOM 2327 O O . ASN A 1 300 ? -5.164 -37.383 17.906 1.00 53.29 300 ASN A O 1
ATOM 2329 N N . VAL A 1 301 ? -5.287 -37.898 15.709 1.00 48.09 301 VAL A N 1
ATOM 2330 C CA . VAL A 1 301 ? -4.603 -36.691 15.235 1.00 51.07 301 VAL A CA 1
ATOM 2331 C C . VAL A 1 301 ? -5.416 -35.415 15.460 1.00 58.69 301 VAL A C 1
ATOM 2332 O O . VAL A 1 301 ? -4.846 -34.338 15.659 1.00 64.82 301 VAL A O 1
ATOM 2334 N N . ILE A 1 302 ? -6.742 -35.544 15.420 1.00 62.83 302 ILE A N 1
ATOM 2335 C CA . ILE A 1 302 ? -7.654 -34.424 15.678 1.00 56.61 302 ILE A CA 1
ATOM 2336 C C . ILE A 1 302 ? -7.559 -33.970 17.136 1.00 70.97 302 ILE A C 1
ATOM 2337 O O . ILE A 1 302 ? -7.495 -32.769 17.418 1.00 48.58 302 ILE A O 1
ATOM 2342 N N . GLU A 1 303 ? -7.537 -34.940 18.050 1.00 65.34 303 GLU A N 1
ATOM 2343 C CA . GLU A 1 303 ? -7.422 -34.671 19.484 1.00 63.39 303 GLU A CA 1
ATOM 2344 C C . GLU A 1 303 ? -6.073 -34.053 19.850 1.00 70.32 303 GLU A C 1
ATOM 2345 O O . GLU A 1 303 ? -5.981 -33.286 20.811 1.00 88.33 303 GLU A O 1
ATOM 2347 N N . GLU A 1 304 ? -5.039 -34.390 19.078 1.00 82.71 304 GLU A N 1
ATOM 2348 C CA . GLU A 1 304 ? -3.692 -33.848 19.271 1.00 70.50 304 GLU A CA 1
ATOM 2349 C C . GLU A 1 304 ? -3.654 -32.333 19.073 1.00 74.57 304 GLU A C 1
ATOM 2350 O O . GLU A 1 304 ? -2.993 -31.617 19.830 1.00 90.71 304 GLU A O 1
ATOM 2352 N N . PHE A 1 305 ? -4.365 -31.857 18.054 1.00 71.24 305 PHE A N 1
ATOM 2353 C CA . PHE A 1 305 ? -4.512 -30.424 17.807 1.00 71.45 305 PHE A CA 1
ATOM 2354 C C . PHE A 1 305 ? -5.503 -29.802 18.790 1.00 70.02 305 PHE A C 1
ATOM 2355 O O . PHE A 1 305 ? -5.377 -28.629 19.150 1.00 101.45 305 PHE A O 1
ATOM 2357 N N . ARG A 1 306 ? -6.484 -30.596 19.217 1.00 79.26 306 ARG A N 1
ATOM 2358 C CA . ARG A 1 306 ? -7.485 -30.158 20.187 1.00 74.36 306 ARG A CA 1
ATOM 2359 C C . ARG A 1 306 ? -6.907 -30.136 21.597 1.00 76.03 306 ARG A C 1
ATOM 2360 O O . ARG A 1 306 ? -6.643 -29.070 22.153 1.00 100.97 306 ARG A O 1
ATOM 2362 N N . GLU A 1 316 ? 3.708 -22.293 13.913 1.00 66.66 316 GLU A N 1
ATOM 2363 C CA . GLU A 1 316 ? 3.555 -23.069 12.689 1.00 62.65 316 GLU A CA 1
ATOM 2364 C C . GLU A 1 316 ? 2.975 -24.453 12.977 1.00 64.52 316 GLU A C 1
ATOM 2365 O O . GLU A 1 316 ? 3.712 -25.420 13.190 1.00 68.53 316 GLU A O 1
ATOM 2367 N N . LEU A 1 317 ? 1.646 -24.530 12.988 1.00 98.81 317 LEU A N 1
ATOM 2368 C CA . LEU A 1 317 ? 0.932 -25.788 13.206 1.00 69.99 317 LEU A CA 1
ATOM 2369 C C . LEU A 1 317 ? 0.452 -26.393 11.884 1.00 63.06 317 LEU A C 1
ATOM 2370 O O . LEU A 1 317 ? -0.254 -27.408 11.873 1.00 68.94 317 LEU A O 1
ATOM 2372 N N . LEU A 1 318 ? 0.851 -25.763 10.779 1.00 72.16 318 LEU A N 1
ATOM 2373 C CA . LEU A 1 318 ? 0.484 -26.199 9.428 1.00 48.59 318 LEU A CA 1
ATOM 2374 C C . LEU A 1 318 ? 1.038 -27.582 9.094 1.00 71.84 318 LEU A C 1
ATOM 2375 O O . LEU A 1 318 ? 0.398 -28.353 8.372 1.00 68.30 318 LEU A O 1
ATOM 2380 N N . GLU A 1 319 ? 2.226 -27.877 9.624 1.00 91.84 319 GLU A N 1
ATOM 2381 C CA . GLU A 1 319 ? 2.914 -29.148 9.396 1.00 72.81 319 GLU A CA 1
ATOM 2382 C C . GLU A 1 319 ? 2.065 -30.348 9.806 1.00 63.33 319 GLU A C 1
ATOM 2383 O O . GLU A 1 319 ? 1.950 -31.316 9.051 1.00 57.29 319 GLU A O 1
ATOM 2385 N N . ILE A 1 320 ? 1.468 -30.269 10.996 1.00 52.98 320 ILE A N 1
ATOM 2386 C CA . ILE A 1 320 ? 0.615 -31.334 11.524 1.00 63.26 320 ILE A CA 1
ATOM 2387 C C . ILE A 1 320 ? -0.592 -31.592 10.623 1.00 66.51 320 ILE A C 1
ATOM 2388 O O . ILE A 1 320 ? -1.024 -32.737 10.472 1.00 57.78 320 ILE A O 1
ATOM 2390 N N . CYS A 1 321 ? -1.121 -30.523 10.028 1.00 68.51 321 CYS A N 1
ATOM 2391 C CA . CYS A 1 321 ? -2.241 -30.614 9.093 1.00 62.11 321 CYS A CA 1
ATOM 2392 C C . CYS A 1 321 ? -1.804 -31.182 7.745 1.00 58.93 321 CYS A C 1
ATOM 2393 O O . CYS A 1 321 ? -2.420 -32.118 7.231 1.00 52.55 321 CYS A O 1
ATOM 2396 N N . GLU A 1 322 ? -0.736 -30.611 7.188 1.00 62.38 322 GLU A N 1
ATOM 2397 C CA . GLU A 1 322 ? -0.210 -31.006 5.880 1.00 55.58 322 GLU A CA 1
ATOM 2398 C C . GLU A 1 322 ? 0.199 -32.478 5.832 1.00 53.33 322 GLU A C 1
ATOM 2399 O O . GLU A 1 322 ? -0.174 -33.198 4.902 1.00 48.03 322 GLU A O 1
ATOM 2401 N N . LEU A 1 323 ? 0.958 -32.914 6.837 1.00 59.34 323 LEU A N 1
ATOM 2402 C CA . LEU A 1 323 ? 1.404 -34.304 6.939 1.00 58.01 323 LEU A CA 1
ATOM 2403 C C . LEU A 1 323 ? 0.228 -35.268 7.097 1.00 61.82 323 LEU A C 1
ATOM 2404 O O . LEU A 1 323 ? 0.209 -36.337 6.482 1.00 48.89 323 LEU A O 1
ATOM 2406 N N . SER A 1 324 ? -0.749 -34.877 7.916 1.00 63.27 324 SER A N 1
ATOM 2407 C CA . SER A 1 324 ? -1.950 -35.679 8.134 1.00 48.50 324 SER A CA 1
ATOM 2408 C C . SER A 1 324 ? -2.761 -35.844 6.851 1.00 39.15 324 SER A C 1
ATOM 2409 O O . SER A 1 324 ? -3.214 -36.949 6.543 1.00 53.73 324 SER A O 1
ATOM 2411 N N . GLN A 1 325 ? -2.930 -34.749 6.108 1.00 54.59 325 GLN A N 1
ATOM 2412 C CA . GLN A 1 325 ? -3.672 -34.760 4.845 1.00 58.25 325 GLN A CA 1
ATOM 2413 C C . GLN A 1 325 ? -3.037 -35.701 3.823 1.00 49.92 325 GLN A C 1
ATOM 2414 O O . GLN A 1 325 ? -3.739 -36.473 3.168 1.00 53.02 325 GLN A O 1
ATOM 2420 N N . GLU A 1 326 ? -1.712 -35.632 3.703 1.00 53.90 326 GLU A N 1
ATOM 2421 C CA . GLU A 1 326 ? -0.959 -36.511 2.808 1.00 59.85 326 GLU A CA 1
ATOM 2422 C C . GLU A 1 326 ? -1.122 -37.977 3.208 1.00 55.16 326 GLU A C 1
ATOM 2423 O O . GLU A 1 326 ? -1.358 -38.835 2.356 1.00 71.61 326 GLU A O 1
ATOM 2425 N N . LYS A 1 327 ? -1.011 -38.245 4.509 1.00 60.30 327 LYS A N 1
ATOM 2426 C CA . LYS A 1 327 ? -1.162 -39.593 5.059 1.00 47.95 327 LYS A CA 1
ATOM 2427 C C . LYS A 1 327 ? -2.572 -40.141 4.856 1.00 60.44 327 LYS A C 1
ATOM 2428 O O . LYS A 1 327 ? -2.745 -41.315 4.527 1.00 62.12 327 LYS A O 1
ATOM 2430 N N . MET A 1 328 ? -3.573 -39.285 5.050 1.00 48.90 328 MET A N 1
ATOM 2431 C CA . MET A 1 328 ? -4.967 -39.683 4.868 1.00 42.50 328 MET A CA 1
ATOM 2432 C C . MET A 1 328 ? -5.342 -39.797 3.393 1.00 47.81 328 MET A C 1
ATOM 2433 O O . MET A 1 328 ? -6.214 -40.590 3.037 1.00 58.79 328 MET A O 1
ATOM 2438 N N . SER A 1 329 ? -4.670 -39.016 2.543 1.00 48.91 329 SER A N 1
ATOM 2439 C CA . SER A 1 329 ? -4.928 -38.998 1.095 1.00 56.93 329 SER A CA 1
ATOM 2440 C C . SER A 1 329 ? -4.792 -40.371 0.435 1.00 59.95 329 SER A C 1
ATOM 2441 O O . SER A 1 329 ? -5.397 -40.623 -0.608 1.00 59.39 329 SER A O 1
ATOM 2443 N N . SER A 1 330 ? -3.997 -41.245 1.051 1.00 64.52 330 SER A N 1
ATOM 2444 C CA . SER A 1 330 ? -3.798 -42.612 0.570 1.00 44.95 330 SER A CA 1
ATOM 2445 C C . SER A 1 330 ? -5.093 -43.426 0.573 1.00 58.69 330 SER A C 1
ATOM 2446 O O . SER A 1 330 ? -5.307 -44.260 -0.307 1.00 67.57 330 SER A O 1
ATOM 2448 N N . VAL A 1 331 ? -5.951 -43.172 1.560 1.00 48.95 331 VAL A N 1
ATOM 2449 C CA . VAL A 1 331 ? -7.203 -43.911 1.714 1.00 49.82 331 VAL A CA 1
ATOM 2450 C C . VAL A 1 331 ? -8.439 -43.020 1.584 1.00 47.89 331 VAL A C 1
ATOM 2451 O O . VAL A 1 331 ? -9.443 -43.423 0.995 1.00 59.00 331 VAL A O 1
ATOM 2453 N N . PHE A 1 332 ? -8.355 -41.809 2.130 1.00 42.94 332 PHE A N 1
ATOM 2454 C CA . PHE A 1 332 ? -9.502 -40.902 2.195 1.00 46.58 332 PHE A CA 1
ATOM 2455 C C . PHE A 1 332 ? -9.598 -39.961 0.997 1.00 46.25 332 PHE A C 1
ATOM 2456 O O . PHE A 1 332 ? -8.594 -39.397 0.557 1.00 48.97 332 PHE A O 1
ATOM 2464 N N . GLU A 1 333 ? -10.817 -39.790 0.489 1.00 39.94 333 GLU A N 1
ATOM 2465 C CA . GLU A 1 333 ? -11.111 -38.778 -0.525 1.00 37.86 333 GLU A CA 1
ATOM 2466 C C . GLU A 1 333 ? -11.109 -37.384 0.111 1.00 48.48 333 GLU A C 1
ATOM 2467 O O . GLU A 1 333 ? -11.092 -37.255 1.337 1.00 47.01 333 GLU A O 1
ATOM 2469 N N . ASP A 1 334 ? -11.130 -36.347 -0.722 1.00 38.73 334 ASP A N 1
ATOM 2470 C CA . ASP A 1 334 ? -11.061 -34.963 -0.245 1.00 42.61 334 ASP A CA 1
ATOM 2471 C C . ASP A 1 334 ? -12.306 -34.516 0.525 1.00 36.70 334 ASP A C 1
ATOM 2472 O O . ASP A 1 334 ? -12.223 -33.637 1.383 1.00 37.75 334 ASP A O 1
ATOM 2477 N N . SER A 1 335 ? -13.446 -35.130 0.214 1.00 33.29 335 SER A N 1
ATOM 2478 C CA . SER A 1 335 ? -14.716 -34.827 0.877 1.00 38.24 335 SER A CA 1
ATOM 2479 C C . SER A 1 335 ? -14.859 -35.519 2.239 1.00 40.24 335 SER A C 1
ATOM 2480 O O . SER A 1 335 ? -15.852 -35.315 2.944 1.00 31.96 335 SER A O 1
ATOM 2483 N N . ASN A 1 336 ? -13.869 -36.336 2.593 1.00 37.96 336 ASN A N 1
ATOM 2484 C CA . ASN A 1 336 ? -13.828 -37.026 3.883 1.00 32.38 336 ASN A CA 1
ATOM 2485 C C . ASN A 1 336 ? -13.762 -36.016 5.025 1.00 28.76 336 ASN A C 1
ATOM 2486 O O . ASN A 1 336 ? -12.961 -35.084 4.985 1.00 33.37 336 ASN A O 1
ATOM 2491 N N . VAL A 1 337 ? -14.606 -36.202 6.039 1.00 31.88 337 VAL A N 1
ATOM 2492 C CA . VAL A 1 337 ? -14.716 -35.228 7.135 1.00 29.50 337 VAL A CA 1
ATOM 2493 C C . VAL A 1 337 ? -13.416 -35.030 7.915 1.00 28.28 337 VAL A C 1
ATOM 2494 O O . VAL A 1 337 ? -13.140 -33.934 8.405 1.00 31.31 337 VAL A O 1
ATOM 2498 N N . TYR A 1 338 ? -12.619 -36.091 8.017 1.00 30.56 338 TYR A N 1
ATOM 2499 C CA . TYR A 1 338 ? -11.323 -36.012 8.678 1.00 32.20 338 TYR A CA 1
ATOM 2500 C C . TYR A 1 338 ? -10.333 -35.199 7.845 1.00 31.23 338 TYR A C 1
ATOM 2501 O O . TYR A 1 338 ? -9.509 -34.464 8.394 1.00 31.56 338 TYR A O 1
ATOM 2510 N N . MET A 1 339 ? -10.428 -35.327 6.522 1.00 34.88 339 MET A N 1
ATOM 2511 C CA . MET A 1 339 ? -9.675 -34.474 5.605 1.00 42.30 339 MET A CA 1
ATOM 2512 C C . MET A 1 339 ? -10.143 -33.025 5.733 1.00 37.58 339 MET A C 1
ATOM 2513 O O . MET A 1 339 ? -9.329 -32.107 5.850 1.00 28.81 339 MET A O 1
ATOM 2518 N N . LEU A 1 340 ? -11.460 -32.832 5.732 1.00 34.55 340 LEU A N 1
ATOM 2519 C CA . LEU A 1 340 ? -12.048 -31.497 5.842 1.00 30.52 340 LEU A CA 1
ATOM 2520 C C . LEU A 1 340 ? -11.650 -30.799 7.141 1.00 27.88 340 LEU A C 1
ATOM 2521 O O . LEU A 1 340 ? -11.316 -29.612 7.130 1.00 27.59 340 LEU A O 1
ATOM 2526 N N . HIS A 1 341 ? -11.668 -31.544 8.248 1.00 32.65 341 HIS A N 1
ATOM 2527 C CA . HIS A 1 341 ? -11.276 -31.011 9.551 1.00 32.29 341 HIS A CA 1
ATOM 2528 C C . HIS A 1 341 ? -9.887 -30.380 9.502 1.00 35.93 341 HIS A C 1
ATOM 2529 O O . HIS A 1 341 ? -9.701 -29.249 9.957 1.00 32.68 341 HIS A O 1
ATOM 2536 N N . MET A 1 342 ? -8.926 -31.115 8.945 1.00 36.39 342 MET A N 1
ATOM 2537 C CA . MET A 1 342 ? -7.542 -30.650 8.845 1.00 35.97 342 MET A CA 1
ATOM 2538 C C . MET A 1 342 ? -7.407 -29.434 7.933 1.00 30.43 342 MET A C 1
ATOM 2539 O O . MET A 1 342 ? -6.663 -28.502 8.248 1.00 28.77 342 MET A O 1
ATOM 2544 N N . MET A 1 343 ? -8.137 -29.446 6.818 1.00 31.48 343 MET A N 1
ATOM 2545 C CA . MET A 1 343 ? -8.191 -28.302 5.903 1.00 32.13 343 MET A CA 1
ATOM 2546 C C . MET A 1 343 ? -8.701 -27.048 6.616 1.00 33.30 343 MET A C 1
ATOM 2547 O O . MET A 1 343 ? -8.145 -25.960 6.441 1.00 31.63 343 MET A O 1
ATOM 2552 N N . TYR A 1 344 ? -9.754 -27.217 7.418 1.00 34.47 344 TYR A N 1
ATOM 2553 C CA . TYR A 1 344 ? -10.336 -26.135 8.214 1.00 29.83 344 TYR A CA 1
ATOM 2554 C C . TYR A 1 344 ? -9.349 -25.579 9.239 1.00 28.09 344 TYR A C 1
ATOM 2555 O O . TYR A 1 344 ? -9.242 -24.364 9.408 1.00 29.37 344 TYR A O 1
ATOM 2564 N N . GLN A 1 345 ? -8.635 -26.471 9.921 1.00 35.99 345 GLN A N 1
AT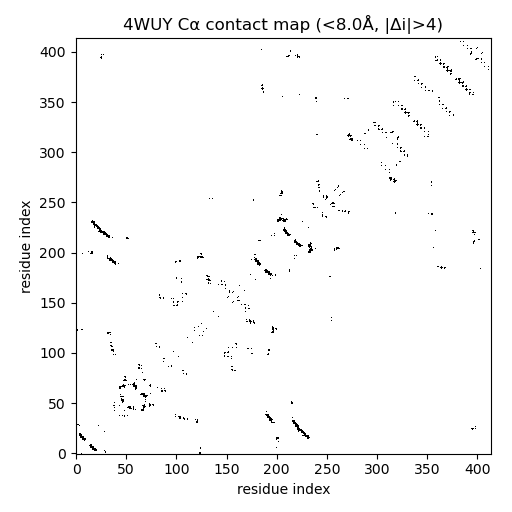OM 2565 C CA . GLN A 1 345 ? -7.628 -26.058 10.895 1.00 38.67 345 GLN A CA 1
ATOM 2566 C C . GLN A 1 345 ? -6.489 -25.316 10.203 1.00 36.06 345 GLN A C 1
ATOM 2567 O O . GLN A 1 345 ? -6.032 -24.280 10.692 1.00 33.33 345 GLN A O 1
ATOM 2573 N N . ALA A 1 346 ? -6.056 -25.843 9.058 1.00 38.52 346 ALA A N 1
ATOM 2574 C CA . ALA A 1 346 ? -5.024 -25.205 8.241 1.00 38.44 346 ALA A CA 1
ATOM 2575 C C . ALA A 1 346 ? -5.448 -23.800 7.817 1.00 35.31 346 ALA A C 1
ATOM 2576 O O . ALA A 1 346 ? -4.650 -22.863 7.866 1.00 38.21 346 ALA A O 1
ATOM 2578 N N . MET A 1 347 ? -6.713 -23.667 7.417 1.00 40.70 347 MET A N 1
ATOM 2579 C CA . MET A 1 347 ? -7.298 -22.380 7.045 1.00 34.53 347 MET A CA 1
ATOM 2580 C C . MET A 1 347 ? -7.202 -21.378 8.196 1.00 29.16 347 MET A C 1
ATOM 2581 O O . MET A 1 347 ? -6.821 -20.224 7.988 1.00 33.52 347 MET A O 1
ATOM 2586 N N . GLY A 1 348 ? -7.539 -21.833 9.403 1.00 36.30 348 GLY A N 1
ATOM 2587 C CA . GLY A 1 348 ? -7.471 -21.008 10.608 1.00 44.24 348 GLY A CA 1
ATOM 2588 C C . GLY A 1 348 ? -6.068 -20.512 10.907 1.00 40.05 348 GLY A C 1
ATOM 2589 O O . GLY A 1 348 ? -5.880 -19.350 11.273 1.00 35.29 348 GLY A O 1
ATOM 2590 N N . VAL A 1 349 ? -5.086 -21.398 10.745 1.00 44.73 349 VAL A N 1
ATOM 2591 C CA . VAL A 1 349 ? -3.677 -21.049 10.922 1.00 43.49 349 VAL A CA 1
ATOM 2592 C C . VAL A 1 349 ? -3.234 -20.006 9.895 1.00 40.34 349 VAL A C 1
ATOM 2593 O O . VAL A 1 349 ? -2.585 -19.021 10.247 1.00 41.74 349 VAL A O 1
ATOM 2595 N N . CYS A 1 350 ? -3.605 -20.222 8.632 1.00 42.95 350 CYS A N 1
ATOM 2596 C CA . CYS A 1 350 ? -3.321 -19.271 7.555 1.00 43.29 350 CYS A CA 1
ATOM 2597 C C . CYS A 1 350 ? -3.954 -17.903 7.822 1.00 38.56 350 CYS A C 1
ATOM 2598 O O . CYS A 1 350 ? -3.363 -16.868 7.504 1.00 50.47 350 CYS A O 1
ATOM 2601 N N . LEU A 1 351 ? -5.151 -17.911 8.413 1.00 36.81 351 LEU A N 1
ATOM 2602 C CA . LEU A 1 351 ? -5.845 -16.684 8.814 1.00 45.96 351 LEU A CA 1
ATOM 2603 C C . LEU A 1 351 ? -5.108 -15.934 9.924 1.00 46.46 351 LEU A C 1
ATOM 2604 O O . LEU A 1 351 ? -5.129 -14.703 9.964 1.00 47.35 351 LEU A O 1
ATOM 2609 N N . TYR A 1 352 ? -4.466 -16.680 10.822 1.00 47.99 352 TYR A N 1
ATOM 2610 C CA . TYR A 1 352 ? -3.675 -16.083 11.898 1.00 52.08 352 TYR A CA 1
ATOM 2611 C C . TYR A 1 352 ? -2.369 -15.495 11.365 1.00 49.80 352 TYR A C 1
ATOM 2612 O O . TYR A 1 352 ? -1.971 -14.398 11.763 1.00 69.16 352 TYR A O 1
ATOM 2621 N N . MET A 1 353 ? -1.715 -16.227 10.461 1.00 48.64 353 MET A N 1
ATOM 2622 C CA . MET A 1 353 ? -0.478 -15.769 9.821 1.00 43.45 353 MET A CA 1
ATOM 2623 C C . MET A 1 353 ? -0.743 -14.661 8.810 1.00 47.99 353 MET A C 1
ATOM 2624 O O . MET A 1 353 ? 0.194 -14.014 8.331 1.00 54.45 353 MET A O 1
ATOM 2629 N N . GLN A 1 354 ? -2.021 -14.459 8.487 1.00 55.71 354 GLN A N 1
ATOM 2630 C CA . GLN A 1 354 ? -2.464 -13.472 7.498 1.00 49.02 354 GLN A CA 1
ATOM 2631 C C . GLN A 1 354 ? -2.076 -13.863 6.075 1.00 53.08 354 GLN A C 1
ATOM 2632 O O . GLN A 1 354 ? -1.893 -13.005 5.206 1.00 51.12 354 GLN A O 1
ATOM 2638 N N . ASP A 1 355 ? -1.947 -15.167 5.854 1.00 43.19 355 ASP A N 1
ATOM 2639 C CA . ASP A 1 355 ? -1.770 -15.724 4.525 1.00 45.45 355 ASP A CA 1
ATOM 2640 C C . ASP A 1 355 ? -3.164 -15.870 3.920 1.00 45.54 355 ASP A C 1
ATOM 2641 O O . ASP A 1 355 ? -3.744 -16.961 3.908 1.00 41.01 355 ASP A O 1
ATOM 2646 N N . TRP A 1 356 ? -3.701 -14.749 3.440 1.00 46.09 356 TRP A N 1
ATOM 2647 C CA . TRP A 1 356 ? -5.082 -14.681 2.958 1.00 42.97 356 TRP A CA 1
ATOM 2648 C C . TRP A 1 356 ? -5.319 -15.576 1.743 1.00 44.55 356 TRP A C 1
ATOM 2649 O O . TRP A 1 356 ? -6.371 -16.208 1.631 1.00 37.44 356 TRP A O 1
ATOM 2660 N N . GLU A 1 357 ? -4.336 -15.626 0.844 1.00 39.07 357 GLU A N 1
ATOM 2661 C CA . GLU A 1 357 ? -4.402 -16.496 -0.329 1.00 40.89 357 GLU A CA 1
ATOM 2662 C C . GLU A 1 357 ? -4.396 -17.970 0.077 1.00 35.39 357 GLU A C 1
ATOM 2663 O O . GLU A 1 357 ? -5.126 -18.777 -0.499 1.00 31.51 357 GLU A O 1
ATOM 2669 N N . GLY A 1 358 ? -3.580 -18.308 1.074 1.00 37.99 358 GLY A N 1
ATOM 2670 C CA . GLY A 1 358 ? -3.523 -19.665 1.616 1.00 33.40 358 GLY A CA 1
ATOM 2671 C C . GLY A 1 358 ? -4.843 -20.102 2.225 1.00 31.09 358 GLY A C 1
ATOM 2672 O O . GLY A 1 358 ? -5.334 -21.198 1.938 1.00 31.63 358 GLY A O 1
ATOM 2673 N N . ALA A 1 359 ? -5.420 -19.235 3.057 1.00 27.43 359 ALA A N 1
ATOM 2674 C CA . ALA A 1 359 ? -6.714 -19.495 3.695 1.00 30.31 359 ALA A CA 1
ATOM 2675 C C . ALA A 1 359 ? -7.847 -19.612 2.676 1.00 27.13 359 ALA A C 1
ATOM 2676 O O . ALA A 1 359 ? -8.740 -20.443 2.835 1.00 27.80 359 ALA A O 1
ATOM 2678 N N . LEU A 1 360 ? -7.802 -18.784 1.632 1.00 28.93 360 LEU A N 1
ATOM 2679 C CA . LEU A 1 360 ? -8.808 -18.836 0.569 1.00 25.73 360 LEU A CA 1
ATOM 2680 C C . LEU A 1 360 ? -8.784 -20.171 -0.181 1.00 29.37 360 LEU A C 1
ATOM 2681 O O . LEU A 1 360 ? -9.839 -20.742 -0.468 1.00 29.59 360 LEU A O 1
ATOM 2686 N N . GLN A 1 361 ? -7.583 -20.661 -0.488 1.00 24.65 361 GLN A N 1
ATOM 2687 C CA . GLN A 1 361 ? -7.415 -21.946 -1.174 1.00 29.79 361 GLN A CA 1
ATOM 2688 C C . GLN A 1 361 ? -8.034 -23.095 -0.382 1.00 31.43 361 GLN A C 1
ATOM 2689 O O . GLN A 1 361 ? -8.709 -23.955 -0.954 1.00 28.62 361 GLN A O 1
ATOM 2695 N N . TYR A 1 362 ? -7.799 -23.101 0.929 1.00 31.30 362 TYR A N 1
ATOM 2696 C CA . TYR A 1 362 ? -8.404 -24.094 1.815 1.00 31.90 362 TYR A CA 1
ATOM 2697 C C . TYR A 1 362 ? -9.925 -23.951 1.881 1.00 25.18 362 TYR A C 1
ATOM 2698 O O . TYR A 1 362 ? -10.645 -24.939 1.738 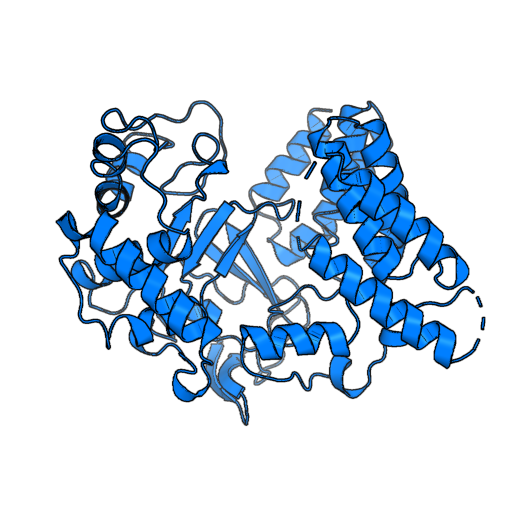1.00 26.30 362 TYR A O 1
ATOM 2707 N N . GLY A 1 363 ? -10.400 -22.721 2.073 1.00 27.10 363 GLY A N 1
ATOM 2708 C CA . GLY A 1 363 ? -11.835 -22.426 2.122 1.00 26.31 363 GLY A CA 1
ATOM 2709 C C . GLY A 1 363 ? -12.593 -22.870 0.883 1.00 23.60 363 GLY A C 1
ATOM 2710 O O . GLY A 1 363 ? -13.699 -23.410 0.983 1.00 24.41 363 GLY A O 1
ATOM 2711 N N . GLN A 1 364 ? -11.993 -22.648 -0.286 1.00 22.66 364 GLN A N 1
ATOM 2712 C CA . GLN A 1 364 ? -12.594 -23.040 -1.559 1.00 23.33 364 GLN A CA 1
ATOM 2713 C C . GLN A 1 364 ? -12.740 -24.550 -1.682 1.00 25.88 364 GLN A C 1
ATOM 2714 O O . GLN A 1 364 ? -13.674 -25.036 -2.319 1.00 27.83 364 GLN A O 1
ATOM 2720 N N . LYS A 1 365 ? -11.810 -25.280 -1.070 1.00 29.03 365 LYS A N 1
ATOM 2721 C CA . LYS A 1 365 ? -11.811 -26.740 -1.089 1.00 30.97 365 LYS A CA 1
ATOM 2722 C C . LYS A 1 365 ? -12.773 -27.332 -0.060 1.00 30.94 365 LYS A C 1
ATOM 2723 O O . LYS A 1 365 ? -13.296 -28.433 -0.248 1.00 39.75 365 LYS A O 1
ATOM 2729 N N . ILE A 1 366 ? -12.994 -26.591 1.023 1.00 30.35 366 ILE A N 1
ATOM 2730 C CA . ILE A 1 366 ? -13.859 -27.021 2.119 1.00 29.12 366 ILE A CA 1
ATOM 2731 C C . ILE A 1 366 ? -15.349 -26.921 1.770 1.00 25.90 366 ILE A C 1
ATOM 2732 O O . ILE A 1 366 ? -16.096 -27.875 1.964 1.00 27.23 366 ILE A O 1
ATOM 2737 N N . ILE A 1 367 ? -15.763 -25.777 1.230 1.00 21.84 367 ILE A N 1
ATOM 2738 C CA . ILE A 1 367 ? -17.176 -25.366 1.248 1.00 20.97 367 ILE A CA 1
ATOM 2739 C C . ILE A 1 367 ? -18.212 -26.347 0.666 1.00 18.69 367 ILE A C 1
ATOM 2740 O O . ILE A 1 367 ? -19.220 -26.617 1.318 1.00 19.61 367 ILE A O 1
ATOM 2745 N N . LYS A 1 368 ? -17.976 -26.887 -0.530 1.00 20.86 368 LYS A N 1
ATOM 2746 C CA . LYS A 1 368 ? -18.983 -27.761 -1.153 1.00 24.69 368 LYS A CA 1
ATOM 2747 C C . LYS A 1 368 ? -19.209 -29.079 -0.390 1.00 20.67 368 LYS A C 1
ATOM 2748 O O . LYS A 1 368 ? -20.344 -29.356 0.012 1.00 24.36 368 LYS A O 1
ATOM 2754 N N . PRO A 1 369 ? -18.144 -29.889 -0.181 1.00 26.05 369 PRO A N 1
ATOM 2755 C CA . PRO A 1 369 ? -18.352 -31.129 0.580 1.00 31.21 369 PRO A CA 1
ATOM 2756 C C . PRO A 1 369 ? -18.837 -30.861 2.002 1.00 29.97 369 PRO A C 1
ATOM 2757 O O . PRO A 1 369 ? -19.672 -31.602 2.526 1.00 38.51 369 PRO A O 1
ATOM 2761 N N . TYR A 1 370 ? -18.318 -29.791 2.598 1.00 29.44 370 TYR A N 1
ATOM 2762 C CA . TYR A 1 370 ? -18.717 -29.328 3.919 1.00 25.32 370 TYR A CA 1
ATOM 2763 C C . TYR A 1 370 ? -20.231 -29.087 3.989 1.00 24.20 370 TYR A C 1
ATOM 2764 O O . TYR A 1 370 ? -20.895 -29.559 4.912 1.00 34.01 370 TYR A O 1
ATOM 2773 N N . SER A 1 371 ? -20.778 -28.393 2.990 1.00 22.56 371 SER A N 1
ATOM 2774 C CA . SER A 1 371 ? -22.215 -28.088 2.941 1.00 26.11 371 SER A CA 1
ATOM 2775 C C . SER A 1 371 ? -23.107 -29.328 2.790 1.00 27.57 371 SER A C 1
ATOM 2776 O O . SER A 1 371 ? -24.267 -29.317 3.198 1.00 36.95 371 SER A O 1
ATOM 2779 N N . LYS A 1 372 ? -22.566 -30.391 2.202 1.00 22.69 372 LYS A N 1
ATOM 2780 C CA . LYS A 1 372 ? -23.332 -31.624 2.008 1.00 23.94 372 LYS A CA 1
ATOM 2781 C C . LYS A 1 372 ? -23.454 -32.463 3.284 1.00 21.88 372 LYS A C 1
ATOM 2782 O O . LYS A 1 372 ? -24.419 -33.210 3.449 1.00 24.20 372 LYS A O 1
ATOM 2788 N N . HIS A 1 373 ? -22.483 -32.326 4.185 1.00 18.10 373 HIS A N 1
ATOM 2789 C CA . HIS A 1 373 ? -22.450 -33.116 5.419 1.00 17.80 373 HIS A CA 1
ATOM 2790 C C . HIS A 1 373 ? -23.342 -32.554 6.524 1.00 21.91 373 HIS A C 1
ATOM 2791 O O . HIS A 1 373 ? -23.739 -33.282 7.437 1.00 24.68 373 HIS A O 1
ATOM 2798 N N . TYR A 1 374 ? -23.635 -31.259 6.448 1.00 22.46 374 TYR A N 1
ATOM 2799 C CA . TYR A 1 374 ? -24.457 -30.592 7.456 1.00 19.26 374 TYR A CA 1
ATOM 2800 C C . TYR A 1 374 ? -25.930 -30.537 7.051 1.00 19.94 374 TYR A C 1
ATOM 2801 O O . TYR A 1 374 ? -26.252 -30.694 5.870 1.00 25.42 374 TYR A O 1
ATOM 2810 N N . PRO A 1 375 ? -26.831 -30.301 8.028 1.00 19.82 375 PRO A N 1
ATOM 2811 C CA . PRO A 1 375 ? -28.246 -30.111 7.703 1.00 21.35 375 PRO A CA 1
ATOM 2812 C C . PRO A 1 375 ? -28.483 -28.855 6.861 1.00 22.20 375 PRO A C 1
ATOM 2813 O O . PRO A 1 375 ? -27.584 -28.013 6.725 1.00 21.23 375 PRO A O 1
ATOM 2817 N N . LEU A 1 376 ? -29.692 -28.744 6.315 1.00 22.85 376 LEU A N 1
ATOM 2818 C CA . LEU A 1 376 ? -30.091 -27.654 5.420 1.00 26.38 376 LEU A CA 1
ATOM 2819 C C . LEU A 1 376 ? -29.764 -26.267 5.972 1.00 24.68 376 LEU A C 1
ATOM 2820 O O . LEU A 1 376 ? -29.238 -25.413 5.254 1.00 35.28 376 LEU A O 1
ATOM 2825 N N . TYR A 1 377 ? -30.094 -26.053 7.240 1.00 18.65 377 TYR A N 1
ATOM 2826 C CA . TYR A 1 377 ? -29.767 -24.821 7.930 1.00 16.22 377 TYR A CA 1
ATOM 2827 C C . TYR A 1 377 ? -28.736 -25.169 8.984 1.00 17.87 377 TYR A C 1
ATOM 2828 O O . TYR A 1 377 ? -29.026 -25.885 9.948 1.00 20.50 377 TYR A O 1
ATOM 2837 N N . SER A 1 378 ? -27.519 -24.693 8.760 1.00 13.12 378 SER A N 1
ATOM 2838 C CA . SER A 1 378 ? -26.404 -24.959 9.647 1.00 11.09 378 SER A CA 1
ATOM 2839 C C . SER A 1 378 ? -25.613 -23.682 9.866 1.00 11.96 378 SER A C 1
ATOM 2840 O O . SER A 1 378 ? -25.223 -23.009 8.901 1.00 14.13 378 SER A O 1
ATOM 2843 N N . LEU A 1 379 ? -25.359 -23.363 11.132 1.00 11.22 379 LEU A N 1
ATOM 2844 C CA . LEU A 1 379 ? -24.493 -22.236 11.476 1.00 12.61 379 LEU A CA 1
ATOM 2845 C C . LEU A 1 379 ? -23.056 -22.455 11.013 1.00 13.16 379 LEU A C 1
ATOM 2846 O O . LEU A 1 379 ? -22.356 -21.496 10.705 1.00 11.48 379 LEU A O 1
ATOM 2851 N N . ASN A 1 380 ? -22.621 -23.713 10.967 1.00 12.75 380 ASN A N 1
ATOM 2852 C CA . ASN A 1 380 ? -21.274 -24.042 10.502 1.00 12.79 380 ASN A CA 1
ATOM 2853 C C . ASN A 1 380 ? -21.100 -23.714 9.026 1.00 10.80 380 ASN A C 1
ATOM 2854 O O . ASN A 1 380 ? -20.055 -23.201 8.614 1.00 13.11 380 ASN A O 1
ATOM 2859 N N . VAL A 1 381 ? -22.136 -24.004 8.242 1.00 12.52 381 VAL A N 1
ATOM 2860 C CA . VAL A 1 381 ? -22.113 -23.729 6.811 1.00 11.49 381 VAL A CA 1
ATOM 2861 C C . VAL A 1 381 ? -22.207 -22.226 6.558 1.00 12.23 381 VAL A C 1
ATOM 2862 O O . VAL A 1 381 ? -21.421 -21.678 5.786 1.00 12.87 381 VAL A O 1
ATOM 2866 N N . ALA A 1 382 ? -23.141 -21.558 7.235 1.00 13.17 382 ALA A N 1
ATOM 2867 C CA . ALA A 1 382 ? -23.245 -20.099 7.140 1.00 11.47 382 ALA A CA 1
ATOM 2868 C C . ALA A 1 382 ? -21.912 -19.409 7.470 1.00 11.53 382 ALA A C 1
ATOM 2869 O O . ALA A 1 382 ? -21.478 -18.512 6.739 1.00 11.78 382 ALA A O 1
ATOM 2871 N N A SER A 1 383 ? -21.261 -19.840 8.550 0.50 11.91 383 SER A N 1
ATOM 2872 N N B SER A 1 383 ? -21.277 -19.842 8.558 0.50 12.21 383 SER A N 1
ATOM 2873 C CA A SER A 1 383 ? -19.993 -19.239 8.980 0.50 13.45 383 SER A CA 1
ATOM 2874 C CA B SER A 1 383 ? -19.995 -19.288 8.999 0.50 14.25 383 SER A CA 1
ATOM 2875 C C A SER A 1 383 ? -18.842 -19.467 7.994 0.50 13.11 383 SER A C 1
ATOM 2876 C C B SER A 1 383 ? -18.892 -19.449 7.953 0.50 13.49 383 SER A C 1
ATOM 2877 O O A SER A 1 383 ? -18.002 -18.586 7.817 0.50 14.59 383 SER A O 1
ATOM 2878 O O B SER A 1 383 ? -18.138 -18.510 7.697 0.50 14.07 383 SER A O 1
ATOM 2883 N N . MET A 1 384 ? -18.808 -20.638 7.358 1.00 13.36 384 MET A N 1
ATOM 2884 C CA . MET A 1 384 ? -17.817 -20.919 6.309 1.00 12.64 384 MET A CA 1
ATOM 2885 C C . MET A 1 384 ? -18.036 -20.040 5.075 1.00 13.22 384 MET A C 1
ATOM 2886 O O . MET A 1 384 ? -17.071 -19.517 4.506 1.00 14.72 384 MET A O 1
ATOM 2891 N N . TRP A 1 385 ? -19.297 -19.864 4.674 1.00 10.99 385 TRP A N 1
ATOM 2892 C CA . TRP A 1 385 ? -19.616 -18.958 3.568 1.00 12.91 385 TRP A CA 1
ATOM 2893 C C . TRP A 1 385 ? -19.159 -17.532 3.885 1.00 14.21 385 TRP A C 1
ATOM 2894 O O . TRP A 1 385 ? -18.616 -16.843 3.016 1.00 14.02 385 TRP A O 1
ATOM 2905 N N . LEU A 1 386 ? -19.382 -17.094 5.126 1.00 12.74 386 LEU A N 1
ATOM 2906 C CA . LEU A 1 386 ? -18.937 -15.764 5.555 1.00 13.51 386 LEU A CA 1
ATOM 2907 C C . LEU A 1 386 ? -17.422 -15.600 5.513 1.00 14.63 386 LEU A C 1
ATOM 2908 O O . LEU A 1 386 ? -16.920 -14.572 5.037 1.00 18.87 386 LEU A O 1
ATOM 2913 N N . LYS A 1 387 ? -16.700 -16.601 6.019 1.00 15.55 387 LYS A N 1
ATOM 2914 C CA . LYS A 1 387 ? -15.235 -16.576 6.015 1.00 19.05 387 LYS A CA 1
ATOM 2915 C C . LYS A 1 387 ? -14.715 -16.495 4.586 1.00 20.61 387 LYS A C 1
ATOM 2916 O O . LYS A 1 387 ? -13.835 -15.686 4.283 1.00 20.26 387 LYS A O 1
ATOM 2922 N N . LEU A 1 388 ? -15.282 -17.332 3.716 1.00 18.54 388 LEU A N 1
ATOM 2923 C CA . LEU A 1 388 ? -14.933 -17.359 2.302 1.00 18.11 388 LEU A CA 1
ATOM 2924 C C . LEU A 1 388 ? -15.245 -16.013 1.646 1.00 18.46 388 LEU A C 1
ATOM 2925 O O . LEU A 1 388 ? -14.405 -15.452 0.939 1.00 21.26 388 LEU A O 1
ATOM 2930 N N . GLY A 1 389 ? -16.446 -15.495 1.907 1.00 16.86 389 GLY A N 1
ATOM 2931 C CA . GLY A 1 389 ? -16.884 -14.207 1.373 1.00 20.09 389 GLY A CA 1
ATOM 2932 C C . GLY A 1 389 ? -15.971 -13.061 1.753 1.00 22.51 389 GLY A C 1
ATOM 2933 O O . GLY A 1 389 ? -15.619 -12.228 0.913 1.00 20.30 389 GLY A O 1
ATOM 2934 N N . ARG A 1 390 ? -15.569 -13.029 3.020 1.00 17.78 390 ARG A N 1
ATOM 2935 C CA . ARG A 1 390 ? -14.691 -11.967 3.506 1.00 20.73 390 ARG A CA 1
ATOM 2936 C C . ARG A 1 390 ? -13.252 -12.097 3.001 1.00 22.81 390 ARG A C 1
ATOM 2937 O O . ARG A 1 390 ? -12.575 -11.085 2.786 1.00 23.20 390 ARG A O 1
ATOM 2945 N N . LEU A 1 391 ? -12.798 -13.331 2.785 1.00 15.97 391 LEU A N 1
ATOM 2946 C CA . LEU A 1 391 ? -11.495 -13.566 2.157 1.00 21.08 391 LEU A CA 1
ATOM 2947 C C . LEU A 1 391 ? -11.496 -13.087 0.705 1.00 22.80 391 LEU A C 1
ATOM 2948 O O . LEU A 1 391 ? -10.549 -12.428 0.263 1.00 20.09 391 LEU A O 1
ATOM 2953 N N . TYR A 1 392 ? -12.565 -13.407 -0.027 1.00 18.69 392 TYR A N 1
ATOM 2954 C CA . TYR A 1 392 ? -12.723 -12.931 -1.402 1.00 19.40 392 TYR A CA 1
ATOM 2955 C C . TYR A 1 392 ? -12.704 -11.403 -1.457 1.00 19.71 392 TYR A C 1
ATOM 2956 O O . TYR A 1 392 ? -11.974 -10.814 -2.260 1.00 22.84 392 TYR A O 1
ATOM 2965 N N . MET A 1 393 ? -13.507 -10.769 -0.601 1.00 19.72 393 MET A N 1
ATOM 2966 C CA . MET A 1 393 ? -13.594 -9.306 -0.555 1.00 20.05 393 MET A CA 1
ATOM 2967 C C . MET A 1 393 ? -12.235 -8.671 -0.276 1.00 21.86 393 MET A C 1
ATOM 2968 O O . MET A 1 393 ? -11.850 -7.704 -0.937 1.00 26.49 393 MET A O 1
ATOM 2973 N N . GLY A 1 394 ? -11.509 -9.235 0.688 1.00 20.91 394 GLY A N 1
ATOM 2974 C CA . GLY A 1 394 ? -10.173 -8.755 1.047 1.00 32.12 394 GLY A CA 1
ATOM 2975 C C . GLY A 1 394 ? -9.153 -8.890 -0.070 1.00 26.49 394 GLY A C 1
ATOM 2976 O O . GLY A 1 394 ? -8.246 -8.062 -0.196 1.00 26.57 394 GLY A O 1
ATOM 2977 N N . LEU A 1 395 ? -9.306 -9.935 -0.880 1.00 25.33 395 LEU A N 1
ATOM 2978 C CA . LEU A 1 395 ? -8.400 -10.198 -2.002 1.00 23.01 395 LEU A CA 1
ATOM 2979 C C . LEU A 1 395 ? -8.922 -9.648 -3.341 1.00 24.60 395 LEU A C 1
ATOM 2980 O O . LEU A 1 395 ? -8.473 -10.062 -4.416 1.00 29.39 395 LEU A O 1
ATOM 2985 N N . GLU A 1 396 ? -9.865 -8.710 -3.252 1.00 21.83 396 GLU A N 1
ATOM 2986 C CA . GLU A 1 396 ? -10.410 -7.969 -4.400 1.00 24.50 396 GLU A CA 1
ATOM 2987 C C . GLU A 1 396 ? -11.238 -8.805 -5.385 1.00 25.08 396 GLU A C 1
ATOM 2988 O O . GLU A 1 396 ? -11.450 -8.395 -6.528 1.00 29.56 396 GLU A O 1
ATOM 2994 N N . HIS A 1 397 ? -11.713 -9.966 -4.934 1.00 22.23 397 HIS A N 1
ATOM 2995 C CA . HIS A 1 397 ? -12.643 -10.782 -5.719 1.00 19.46 397 HIS A CA 1
ATOM 2996 C C . HIS A 1 397 ? -14.063 -10.460 -5.291 1.00 18.95 397 HIS A C 1
ATOM 2997 O O . HIS A 1 397 ? -14.724 -11.273 -4.632 1.00 20.37 397 HIS A O 1
ATOM 3004 N N . LYS A 1 398 ? -14.535 -9.277 -5.673 1.00 18.03 398 LYS A N 1
ATOM 3005 C CA . LYS A 1 398 ? -15.800 -8.750 -5.157 1.00 16.46 398 LYS A CA 1
ATOM 3006 C C . LYS A 1 398 ? -17.031 -9.534 -5.611 1.00 22.63 398 LYS A C 1
ATOM 3007 O O . LYS A 1 398 ? -17.959 -9.736 -4.826 1.00 21.41 398 LYS A O 1
ATOM 3013 N N . ALA A 1 399 ? -17.035 -9.974 -6.868 1.00 18.52 399 ALA A N 1
ATOM 3014 C CA . ALA A 1 399 ? -18.145 -10.767 -7.403 1.00 20.48 399 ALA A CA 1
ATOM 3015 C C . ALA A 1 399 ? -18.287 -12.097 -6.660 1.00 17.23 399 ALA A C 1
ATOM 3016 O O . ALA A 1 399 ? -19.395 -12.487 -6.283 1.00 20.10 399 ALA A O 1
ATOM 3018 N N . ALA A 1 400 ? -17.164 -12.782 -6.441 1.00 14.88 400 ALA A N 1
ATOM 3019 C CA . ALA A 1 400 ? -17.172 -14.046 -5.699 1.00 16.30 400 ALA A CA 1
ATOM 3020 C C . ALA A 1 400 ? -17.540 -13.817 -4.229 1.00 14.95 400 ALA A C 1
ATOM 3021 O O . ALA A 1 400 ? -18.237 -14.634 -3.620 1.00 17.23 400 ALA A O 1
ATOM 3023 N N . GLY A 1 401 ? -17.070 -12.699 -3.675 1.00 15.77 401 GLY A N 1
ATOM 3024 C CA . GLY A 1 401 ? -17.363 -12.328 -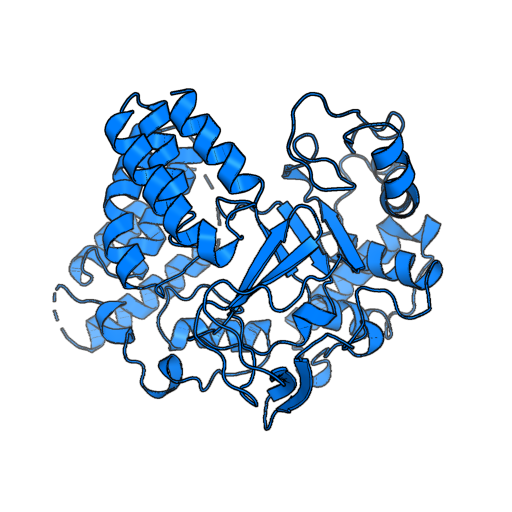2.290 1.00 16.76 401 GLY A CA 1
ATOM 3025 C C . GLY A 1 401 ? -18.838 -12.075 -2.075 1.00 16.12 401 GLY A C 1
ATOM 3026 O O . GLY A 1 401 ? -19.423 -12.578 -1.114 1.00 17.37 401 GLY A O 1
ATOM 3027 N N . GLU A 1 402 ? -19.442 -11.306 -2.981 1.00 15.08 402 GLU A N 1
ATOM 3028 C CA . GLU A 1 402 ? -20.873 -11.025 -2.917 1.00 15.50 402 GLU A CA 1
ATOM 3029 C C . GLU A 1 402 ? -21.692 -12.312 -2.941 1.00 17.97 402 GLU A C 1
ATOM 3030 O O . GLU A 1 402 ? -22.622 -12.466 -2.151 1.00 18.18 402 GLU A O 1
ATOM 3036 N N . LYS A 1 403 ? -21.338 -13.235 -3.835 1.00 15.88 403 LYS A N 1
ATOM 3037 C CA . LYS A 1 403 ? -22.062 -14.505 -3.940 1.00 16.43 403 LYS A CA 1
ATOM 3038 C C . LYS A 1 403 ? -21.952 -15.321 -2.657 1.00 16.48 403 LYS A C 1
ATOM 3039 O O . LYS A 1 403 ? -22.947 -15.864 -2.183 1.00 17.86 403 LYS A O 1
ATOM 3045 N N . ALA A 1 404 ? -20.748 -15.391 -2.090 1.00 15.06 404 ALA A N 1
ATOM 3046 C CA . ALA A 1 404 ? -20.535 -16.134 -0.844 1.00 15.03 404 ALA A CA 1
ATOM 3047 C C . ALA A 1 404 ? -21.299 -15.515 0.333 1.00 15.52 404 ALA A C 1
ATOM 3048 O O . ALA A 1 404 ? -21.929 -16.231 1.111 1.00 14.63 404 ALA A O 1
ATOM 3050 N N . LEU A 1 405 ? -21.259 -14.187 0.449 1.00 15.82 405 LEU A N 1
ATOM 3051 C CA . LEU A 1 405 ? -21.972 -13.499 1.535 1.00 15.58 405 LEU A CA 1
ATOM 3052 C C . LEU A 1 405 ? -23.489 -13.690 1.439 1.00 17.36 405 LEU A C 1
ATOM 3053 O O . LEU A 1 405 ? -24.168 -13.828 2.464 1.00 15.18 405 LEU A O 1
ATOM 3058 N N . LYS A 1 406 ? -24.006 -13.713 0.212 1.00 16.58 406 LYS A N 1
ATOM 3059 C CA . LYS A 1 406 ? -25.432 -13.954 -0.031 1.00 17.49 406 LYS A CA 1
ATOM 3060 C C . LYS A 1 406 ? -25.856 -15.376 0.336 1.00 15.56 406 LYS A C 1
ATOM 3061 O O . LYS A 1 406 ? -26.979 -15.591 0.807 1.00 20.70 406 LYS A O 1
ATOM 3067 N N . LYS A 1 407 ? -24.959 -16.340 0.133 1.00 13.14 407 LYS A N 1
ATOM 3068 C CA . LYS A 1 407 ? -25.194 -17.720 0.578 1.00 16.74 407 LYS A CA 1
ATOM 3069 C C . LYS A 1 407 ? -25.331 -17.790 2.103 1.00 15.32 407 LYS A C 1
ATOM 3070 O O . LYS A 1 407 ? -26.205 -18.487 2.627 1.00 17.24 407 LYS A O 1
ATOM 3076 N N . ALA A 1 408 ? -24.464 -17.063 2.806 1.00 14.63 408 ALA A N 1
ATOM 3077 C CA . ALA A 1 408 ? -24.528 -16.972 4.265 1.00 12.88 408 ALA A CA 1
ATOM 3078 C C . ALA A 1 408 ? -25.847 -16.346 4.713 1.00 14.20 408 ALA A C 1
ATOM 3079 O O . ALA A 1 408 ? -26.528 -16.880 5.589 1.00 15.55 408 ALA A O 1
ATOM 3081 N N . ILE A 1 409 ? -26.214 -15.228 4.089 1.00 14.41 409 ILE A N 1
ATOM 3082 C CA . ILE A 1 409 ? -27.456 -14.532 4.416 1.00 15.38 409 ILE A CA 1
ATOM 3083 C C . ILE A 1 409 ? -28.688 -15.433 4.265 1.00 14.29 409 ILE A C 1
ATOM 3084 O O . ILE A 1 409 ? -29.583 -15.402 5.109 1.00 17.37 409 ILE A O 1
ATOM 3089 N N . ALA A 1 410 ? -28.722 -16.245 3.208 1.00 15.19 410 ALA A N 1
ATOM 3090 C CA . ALA A 1 410 ? -29.853 -17.151 2.972 1.00 18.19 410 ALA A CA 1
ATOM 3091 C C . ALA A 1 410 ? -30.094 -18.107 4.149 1.00 17.94 410 ALA A C 1
ATOM 3092 O O . ALA A 1 410 ? -31.237 -18.341 4.544 1.00 18.91 410 ALA A O 1
ATOM 3094 N N . ILE A 1 411 ? -29.014 -18.648 4.709 1.00 13.45 411 ILE A N 1
ATOM 3095 C CA . ILE A 1 411 ? -29.108 -19.516 5.890 1.00 12.95 411 ILE A CA 1
ATOM 3096 C C . ILE A 1 411 ? -29.489 -18.693 7.121 1.00 14.15 411 ILE A C 1
ATOM 3097 O O . ILE A 1 411 ? -30.383 -19.075 7.882 1.00 14.73 411 ILE A O 1
ATOM 3102 N N . MET A 1 412 ? -28.821 -17.555 7.296 1.00 11.01 412 MET A N 1
ATOM 3103 C CA . MET A 1 412 ? -28.992 -16.739 8.499 1.00 12.45 412 MET A CA 1
ATOM 3104 C C . MET A 1 412 ? -30.374 -16.107 8.631 1.00 11.55 412 MET A C 1
ATOM 3105 O O . MET A 1 412 ? -30.847 -15.896 9.747 1.00 15.45 412 MET A O 1
ATOM 3110 N N . GLU A 1 413 ? -31.027 -15.812 7.509 1.00 13.76 413 GLU A N 1
ATOM 3111 C CA . GLU A 1 413 ? -32.394 -15.283 7.568 1.00 13.90 413 GLU A CA 1
ATOM 3112 C C . GLU A 1 413 ? -33.329 -16.240 8.312 1.00 14.16 413 GLU A C 1
ATOM 3113 O O . GLU A 1 413 ? -34.208 -15.806 9.062 1.00 17.19 413 GLU A O 1
ATOM 3119 N N . VAL A 1 414 ? -33.109 -17.538 8.125 1.00 12.90 414 VAL A N 1
ATOM 3120 C CA . VAL A 1 414 ? -33.886 -18.569 8.810 1.00 13.75 414 VAL A CA 1
ATOM 3121 C C . VAL A 1 414 ? -33.434 -18.729 10.267 1.00 14.96 414 VAL A C 1
ATOM 3122 O O . VAL A 1 414 ? -34.256 -18.674 11.181 1.00 14.49 414 VAL A O 1
ATOM 3126 N N . ALA A 1 415 ? -32.129 -18.911 10.470 1.00 13.40 415 ALA A N 1
ATOM 3127 C CA . ALA A 1 415 ? -31.569 -19.195 11.792 1.00 11.12 415 ALA A CA 1
ATOM 3128 C C . ALA A 1 415 ? -31.563 -17.993 12.739 1.00 12.98 415 ALA A C 1
ATOM 3129 O O . ALA A 1 415 ? -31.939 -18.118 13.905 1.00 13.54 415 ALA A O 1
ATOM 3131 N N . HIS A 1 416 ? -31.147 -16.833 12.232 1.00 14.27 416 HIS A N 1
ATOM 3132 C CA . HIS A 1 416 ? -31.008 -15.622 13.045 1.00 12.77 416 HIS A CA 1
ATOM 3133 C C . HIS A 1 416 ? -32.217 -14.690 12.973 1.00 12.13 416 HIS A C 1
ATOM 3134 O O . HIS A 1 416 ? -32.327 -13.759 13.777 1.00 13.42 416 HIS A O 1
ATOM 3141 N N . GLY A 1 417 ? -33.108 -14.923 12.010 1.00 12.94 417 GLY A N 1
ATOM 3142 C CA . GLY A 1 417 ? -34.220 -14.004 11.740 1.00 13.32 417 GLY A CA 1
ATOM 3143 C C . GLY A 1 417 ? -33.809 -12.957 10.717 1.00 15.40 417 GLY A C 1
ATOM 3144 O O . GLY A 1 417 ? -32.670 -12.491 10.729 1.00 14.11 417 GLY A O 1
ATOM 3145 N N . LYS A 1 418 ? -34.736 -12.581 9.838 1.00 15.80 418 LYS A N 1
ATOM 3146 C CA . LYS A 1 418 ? -34.451 -11.634 8.747 1.00 16.93 418 LYS A CA 1
ATOM 3147 C C . LYS A 1 418 ? -33.965 -10.272 9.244 1.00 18.13 418 LYS A C 1
ATOM 3148 O O . LYS A 1 418 ? -33.193 -9.593 8.561 1.00 23.06 418 LYS A O 1
ATOM 3154 N N . ASP A 1 419 ? -34.410 -9.898 10.442 1.00 19.37 419 ASP A N 1
ATOM 3155 C CA . ASP A 1 419 ? -34.108 -8.599 11.048 1.00 24.52 419 ASP A CA 1
ATOM 3156 C C . ASP A 1 419 ? -32.867 -8.574 11.958 1.00 22.30 419 ASP A C 1
ATOM 3157 O O . ASP A 1 419 ? -32.627 -7.584 12.656 1.00 23.16 419 ASP A O 1
ATOM 3162 N N . HIS A 1 420 ? -32.075 -9.646 11.946 1.00 17.02 420 HIS A N 1
ATOM 3163 C CA . HIS A 1 420 ? -30.905 -9.726 12.824 1.00 15.79 420 HIS A CA 1
ATOM 3164 C C . HIS A 1 420 ? -29.824 -8.709 12.441 1.00 15.47 420 HIS A C 1
ATOM 3165 O O . HIS A 1 420 ? -29.541 -8.529 11.253 1.00 18.19 420 HIS A O 1
ATOM 3172 N N . PRO A 1 421 ? -29.224 -8.036 13.447 1.00 15.47 421 PRO A N 1
ATOM 3173 C CA . PRO A 1 421 ? -28.122 -7.095 13.211 1.00 17.58 421 PRO A CA 1
ATOM 3174 C C . PRO A 1 421 ? -26.979 -7.648 12.352 1.00 17.23 421 PRO A C 1
ATOM 3175 O O . PRO A 1 421 ? -26.400 -6.903 11.557 1.00 17.92 421 PRO A O 1
ATOM 3179 N N . TYR A 1 422 ? -26.656 -8.932 12.501 1.00 14.21 422 TYR A N 1
ATOM 3180 C CA . TYR A 1 422 ? -25.611 -9.543 11.675 1.00 14.56 422 TYR A CA 1
ATOM 3181 C C . TYR A 1 422 ? -25.931 -9.446 10.188 1.00 13.90 422 TYR A C 1
ATOM 3182 O O . TYR A 1 422 ? -25.036 -9.218 9.381 1.00 18.82 422 TYR A O 1
ATOM 3191 N N . ILE A 1 423 ? -27.201 -9.632 9.833 1.00 14.44 423 ILE A N 1
ATOM 3192 C CA . ILE A 1 423 ? -27.610 -9.591 8.431 1.00 16.75 423 ILE A CA 1
ATOM 3193 C C . ILE A 1 423 ? -27.497 -8.168 7.882 1.00 17.24 423 ILE A C 1
ATOM 3194 O O . ILE A 1 423 ? -27.006 -7.974 6.769 1.00 18.00 423 ILE A O 1
ATOM 3199 N N . SER A 1 424 ? -27.910 -7.185 8.684 1.00 18.73 424 SER A N 1
ATOM 3200 C CA . SER A 1 424 ? -27.724 -5.769 8.354 1.00 20.53 424 SER A CA 1
ATOM 3201 C C . SER A 1 424 ? -26.253 -5.450 8.067 1.00 18.22 424 SER A C 1
ATOM 3202 O O . SER A 1 424 ? -25.937 -4.751 7.096 1.00 21.76 424 SER A O 1
ATOM 3205 N N . GLU A 1 425 ? -25.365 -5.973 8.911 1.00 17.41 425 GLU A N 1
ATOM 3206 C CA . GLU A 1 425 ? -23.924 -5.761 8.769 1.00 16.84 425 GLU A CA 1
ATOM 3207 C C . GLU A 1 425 ? -23.372 -6.382 7.490 1.00 19.02 425 GLU A C 1
ATOM 3208 O O . GLU A 1 425 ? -22.589 -5.749 6.784 1.00 23.00 425 GLU A O 1
ATOM 3214 N N . ILE A 1 426 ? -23.782 -7.618 7.198 1.00 15.78 426 ILE A N 1
ATOM 3215 C CA . ILE A 1 426 ? -23.294 -8.325 6.010 1.00 18.54 426 ILE A CA 1
ATOM 3216 C C . ILE A 1 426 ? -23.751 -7.624 4.731 1.00 17.09 426 ILE A C 1
ATOM 3217 O O . ILE A 1 426 ? -22.987 -7.512 3.769 1.00 23.08 426 ILE A O 1
ATOM 3222 N N . LYS A 1 427 ? -24.994 -7.145 4.732 1.00 18.80 427 LYS A N 1
ATOM 3223 C CA . LYS A 1 427 ? -25.519 -6.374 3.608 1.00 24.84 427 LYS A CA 1
ATOM 3224 C C . LYS A 1 427 ? -24.703 -5.100 3.383 1.00 28.00 427 LYS A C 1
ATOM 3225 O O . LYS A 1 427 ? -24.432 -4.731 2.239 1.00 31.88 427 LYS A O 1
ATOM 3231 N N . GLN A 1 428 ? -24.293 -4.452 4.474 1.00 25.00 428 GLN A N 1
ATOM 3232 C CA . GLN A 1 428 ? -23.428 -3.268 4.407 1.00 26.07 428 GLN A CA 1
ATOM 3233 C C . GLN A 1 428 ? -22.042 -3.591 3.831 1.00 32.04 428 GLN A C 1
ATOM 3234 O O . GLN A 1 428 ? -21.445 -2.756 3.147 1.00 36.79 428 GLN A O 1
ATOM 3236 N N . GLU A 1 429 ? -21.545 -4.798 4.107 1.00 25.45 429 GLU A N 1
ATOM 3237 C CA . GLU A 1 429 ? -20.285 -5.284 3.531 1.00 32.85 429 GLU A CA 1
ATOM 3238 C C . GLU A 1 429 ? -20.387 -5.468 2.018 1.00 36.18 429 GLU A C 1
ATOM 3239 O O . GLU A 1 429 ? -19.437 -5.176 1.289 1.00 46.27 429 GLU A O 1
ATOM 3245 N N . ILE A 1 430 ? -21.537 -5.965 1.562 1.00 28.59 430 ILE A N 1
ATOM 3246 C CA . ILE A 1 430 ? -21.821 -6.124 0.134 1.00 37.27 430 ILE A CA 1
ATOM 3247 C C . ILE A 1 430 ? -21.879 -4.756 -0.559 1.00 44.64 430 ILE A C 1
ATOM 3248 O O . ILE A 1 430 ? -21.358 -4.588 -1.664 1.00 51.11 430 ILE A O 1
ATOM 3253 N N . GLU A 1 431 ? -22.497 -3.784 0.110 1.00 42.22 431 GLU A N 1
ATOM 3254 C CA . GLU A 1 431 ? -22.638 -2.430 -0.428 1.00 46.58 431 GLU A CA 1
ATOM 3255 C C . GLU A 1 431 ? -21.338 -1.622 -0.380 1.00 45.88 431 GLU A C 1
ATOM 3256 O O . GLU A 1 431 ? -21.085 -0.805 -1.266 1.00 57.42 431 GLU A O 1
ATOM 3258 N N . SER A 1 432 ? -20.523 -1.851 0.649 1.00 47.82 432 SER A N 1
ATOM 3259 C CA . SER A 1 432 ? -19.269 -1.108 0.831 1.00 53.13 432 SER A CA 1
ATOM 3260 C C . SER A 1 432 ? -18.175 -1.535 -0.149 1.00 59.30 432 SER A C 1
ATOM 3261 O O . SER A 1 432 ? -17.371 -0.709 -0.588 1.00 61.63 432 SER A O 1
ATOM 3263 N N . HIS A 1 433 ? -18.154 -2.822 -0.486 1.00 61.44 433 HIS A N 1
ATOM 3264 C CA . HIS A 1 433 ? -17.140 -3.384 -1.374 1.00 63.95 433 HIS A CA 1
ATOM 3265 C C . HIS A 1 433 ? -17.354 -2.967 -2.827 1.00 62.95 433 HIS A C 1
ATOM 3266 O O . HIS A 1 433 ? -18.481 -2.967 -3.324 1.00 78.72 433 HIS A O 1
#

Secondary structure (DSSP, 8-state):
--TTEEEEEETTTEEEEEESS-B-TT-EEEEEE-SEEEE-GGGBTTB-TTT--B-SSPEEPTTTS--EESSHHHHHHHHHHHTTTHHHHHHHGGG----HHHHHHHHHHHHHHH--SPPTT-SS--GGG----GGG--HHHHHHHHHHHHHHHHHHHHHH----HHHHHHHHHHHHHH-EEEE-TT--EEEEEE-HHHHTPEE-SS-SEEEEEETTEEEEEESS-B-TTPBPEE--S-TTS-HHHHHHHHHHHHS----SHHHHH-TTHHHHT-B--HHHHHHHHHHHHHHHHHH---HHHHHHHHHHHHTTB-TT-HHHHHHHHHHHHHHHHHT-HHHHHHHHHHHHHHHHHHS-SS-HHHHHHHHHHHHHHHHTT-HHHHHHHHHHHHHHHHHHT-TT-HHHHHHHHHHHH-

InterPro domains:
  IPR001214 SET domain [PF00856] (18-240)
  IPR001214 SET domain [PS50280] (7-241)
  IPR001214 SET domain [SM00317] (7-247)
  IPR002893 Zinc finger, MYND-type [PF01753] (52-90)
  IPR002893 Zinc finger, MYND-type [PS50865] (52-90)
  IPR011990 Tetratricopeptide-like helical domain superfamily [G3DSA:1.25.40.10] (366-433)
  IPR011990 Tetratricopeptide-like helical domain superfamily [SSF48452] (344-416)
  IPR044419 SMYD2, SET domain [cd19202] (7-269)
  IPR046341 SET domain superfamily [G3DSA:2.170.270.10] (20-267)
  IPR046341 SET domain superfamily [SSF82199] (8-263)
  IPR050869 Histone-lysine N-methyltransferase [PTHR12197] (10-426)